Protein 3R5G (pdb70)

Radius of gyration: 24.89 Å; Cα contacts (8 Å, |Δi|>4): 764; chains: 2; bounding box: 73×55×72 Å

Solvent-accessible surface area: 19661 Å² total; per-residue (Å²): 191,60,85,166,47,68,1,1,1,0,22,0,10,1,100,10,15,87,97,5,33,146,126,40,124,71,121,32,32,68,86,5,32,81,56,0,21,78,38,1,32,120,20,0,145,149,19,52,15,34,60,25,83,79,96,46,21,30,2,12,0,0,8,5,4,96,90,88,114,36,36,89,128,7,0,23,10,0,0,3,0,0,3,20,0,29,95,48,0,104,61,3,63,119,94,3,185,93,112,55,17,115,63,100,4,40,0,23,0,0,0,2,2,7,111,1,39,1,2,77,61,56,65,146,140,193,99,89,92,14,6,91,31,150,43,10,87,12,0,39,87,0,12,61,44,6,105,63,22,15,0,1,0,5,88,80,0,39,44,34,0,98,76,62,4,3,3,43,42,54,4,90,46,97,8,135,75,29,107,121,104,25,42,1,21,34,4,36,56,18,101,140,29,106,100,171,152,70,93,164,50,64,2,1,0,0,22,0,12,1,100,21,17,92,107,7,32,147,118,27,121,78,141,37,31,67,89,9,32,83,51,0,21,80,44,1,27,113,22,1,95,36,2,32,13,35,62,27,84,79,99,44,20,28,2,10,0,0,5,6,5,95,89,88,67,35,34,98,129,6,0,18,6,0,0,3,0,0,2,12,0,44,83,46,0,122,65,4,70,117,93,4,164,91,133,56,26,96,47,102,2,63,2,21,0,0,0,3,3,9,120,0,28,3,4,48,60,56,65,141,145,187,91,83,94,16,7,85,29,170,47,12,68,13,0,36,78,0,14,70,47,5,103,52,28,15,0,2,0,5,89,78,0,47,51,32,0,117,105,46,6,119,32,154,92,70,25,104,45,105,10,178,71,50,131,205,88,16,46,1,19,48,4,48,57,29,141,88,8,24,32

B-factor: mean 21.93, std 10.99, range [6.63, 61.77]

Foldseek 3Di:
DKDKWKKKKKKKAKPPLVVVVVPDDPVVNVVLLVVLVVVLVVLCVVLPWAWFDDDRRMTMTMAPPPHHPDQLSRLLSVVLSVVVSQVVVVVSVVVVVVVVPDGDIAMFMFIEIGIWMWDWDDDDVDIGTHIDDPRNVNRVQRRVVTDGSWYKYFPVSCVSCVVPWPKAWPQWDDGVVDPDTTTMITTDDDDRRDD/DDKDKWKKKKKKKAKPQLVVVVVPPDDVVNVVLLVVLVVVLVVLCVVLVWAWFDDDRRMTMTMAGPPHHPDNLSRLLSVVLSVVVSQVVVVVSVVVVVVVPDDGDIAMFMFIEIGIWIWQWDDDPVDIGTHIDDPRNVVRVQRNVVTDGSWYKYFVVSCVSCVVPWDWAWPQFDDGVPDPDTTTMITTDDDDRRDD

GO terms:
  GO:0004016 adenylate cyclase activity (F, IMP)
  GO:0006171 cAMP biosynthetic process (P, IMP)

Structure (mmCIF, N/CA/C/O backbone):
data_3R5G
#
_entry.id   3R5G
#
_cell.length_a   51.360
_cell.length_b   36.310
_cell.length_c   94.760
_cell.angle_alpha   90.00
_cell.angle_beta   98.76
_cell.angle_gamma   90.00
#
_symmetry.space_group_name_H-M   'P 1 2 1'
#
loop_
_entity.id
_entity.type
_entity.pdbx_description
1 polymer CyaB
2 non-polymer GLYCEROL
3 water water
#
loop_
_atom_site.group_PDB
_atom_site.id
_atom_site.type_symbol
_atom_site.label_atom_id
_atom_site.label_alt_id
_atom_site.label_comp_id
_atom_site.label_asym_id
_atom_site.label_entity_id
_atom_site.label_seq_id
_atom_site.pdbx_PDB_ins_code
_atom_site.Cartn_x
_atom_site.Cartn_y
_atom_site.Cartn_z
_atom_site.occupancy
_atom_site.B_iso_or_equiv
_atom_site.auth_seq_id
_atom_site.auth_comp_id
_atom_site.auth_asym_id
_atom_site.auth_atom_id
_atom_site.pdbx_PDB_model_num
ATOM 1 N N . GLU A 1 4 ? 8.744 -23.201 -5.522 1.00 41.24 222 GLU A N 1
ATOM 2 C CA . GLU A 1 4 ? 8.196 -22.153 -6.443 1.00 41.65 222 GLU A CA 1
ATOM 3 C C . GLU A 1 4 ? 8.100 -20.719 -5.819 1.00 39.68 222 GLU A C 1
ATOM 4 O O . GLU A 1 4 ? 7.508 -20.525 -4.764 1.00 41.01 222 GLU A O 1
ATOM 10 N N . THR A 1 5 ? 8.616 -19.724 -6.533 1.00 36.86 223 THR A N 1
ATOM 11 C CA . THR A 1 5 ? 8.649 -18.276 -6.106 1.00 32.85 223 THR A CA 1
ATOM 12 C C . THR A 1 5 ? 7.308 -17.557 -5.765 1.00 32.34 223 THR A C 1
ATOM 13 O O . THR A 1 5 ? 6.371 -17.542 -6.567 1.00 31.86 223 THR A O 1
ATOM 17 N N . GLN A 1 6 ? 7.238 -16.850 -4.605 1.00 30.26 224 GLN A N 1
ATOM 18 C CA . GLN A 1 6 ? 6.010 -16.144 -4.186 1.00 29.26 224 GLN A CA 1
ATOM 19 C C . GLN A 1 6 ? 6.247 -14.715 -3.713 1.00 26.38 224 GLN A C 1
ATOM 20 O O . GLN A 1 6 ? 7.387 -14.391 -3.455 1.00 29.15 224 GLN A O 1
ATOM 26 N N . ARG A 1 7 ? 5.200 -13.915 -3.658 1.00 26.84 225 ARG A N 1
ATOM 27 C CA . ARG A 1 7 ? 5.253 -12.525 -3.126 1.00 24.20 225 ARG A CA 1
ATOM 28 C C . ARG A 1 7 ? 4.611 -12.601 -1.774 1.00 24.32 225 ARG A C 1
ATOM 29 O O . ARG A 1 7 ? 3.484 -13.050 -1.681 1.00 25.60 225 ARG A O 1
ATOM 37 N N . LYS A 1 8 ? 5.318 -12.183 -0.708 1.00 17.11 226 LYS A N 1
ATOM 38 C CA . LYS A 1 8 ? 4.815 -12.391 0.656 1.00 16.64 226 LYS A CA 1
ATOM 39 C C . LYS A 1 8 ? 5.227 -11.187 1.527 1.00 14.11 226 LYS A C 1
ATOM 40 O O . LYS A 1 8 ? 6.288 -10.615 1.238 1.00 14.96 226 LYS A O 1
ATOM 46 N N . LYS A 1 9 ? 4.425 -10.891 2.551 1.00 14.77 227 LYS A N 1
ATOM 47 C CA . LYS A 1 9 ? 4.773 -9.754 3.509 1.00 13.06 227 LYS A CA 1
ATOM 48 C C . LYS A 1 9 ? 5.811 -10.367 4.459 1.00 15.52 227 LYS A C 1
ATOM 49 O O . LYS A 1 9 ? 5.534 -11.354 5.147 1.00 14.42 227 LYS A O 1
ATOM 55 N N . LEU A 1 10 ? 7.006 -9.795 4.488 1.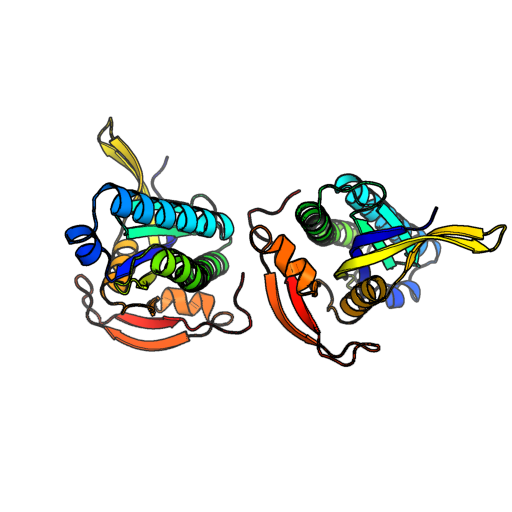00 13.51 228 LEU A N 1
ATOM 56 C CA . LEU A 1 10 ? 8.088 -10.217 5.345 1.00 10.77 228 LEU A CA 1
ATOM 57 C C . LEU A 1 10 ? 8.568 -9.034 6.176 1.00 11.20 228 LEU A C 1
ATOM 58 O O . LEU A 1 10 ? 8.420 -7.910 5.766 1.00 13.18 228 LEU A O 1
ATOM 63 N N . THR A 1 11 ? 9.173 -9.351 7.331 1.00 9.88 229 THR A N 1
ATOM 64 C CA . THR A 1 11 ? 10.067 -8.369 8.014 1.00 9.13 229 THR A CA 1
ATOM 65 C C . THR A 1 11 ? 11.469 -8.834 7.706 1.00 9.68 229 THR A C 1
ATOM 66 O O . THR A 1 11 ? 11.862 -10.001 7.944 1.00 11.39 229 THR A O 1
ATOM 70 N N . VAL A 1 12 ? 12.270 -7.900 7.240 1.00 9.72 230 VAL A N 1
ATOM 71 C CA . VAL A 1 12 ? 13.633 -8.147 6.772 1.00 9.10 230 VAL A CA 1
ATOM 72 C C . VAL A 1 12 ? 14.655 -7.386 7.603 1.00 9.31 230 VAL A C 1
ATOM 73 O O . VAL A 1 12 ? 14.412 -6.199 7.906 1.00 9.87 230 VAL A O 1
ATOM 77 N N . PHE A 1 13 ? 15.703 -8.063 8.075 1.00 10.63 231 PHE A N 1
ATOM 78 C CA . PHE A 1 13 ? 16.674 -7.537 9.030 1.00 9.99 231 PHE A CA 1
ATOM 79 C C . PHE A 1 13 ? 18.047 -7.634 8.384 1.00 10.04 231 PHE A C 1
ATOM 80 O O . PHE A 1 13 ? 18.422 -8.689 7.808 1.00 9.21 231 PHE A O 1
ATOM 88 N N . PHE A 1 14 ? 18.802 -6.519 8.461 1.00 8.90 232 PHE A N 1
ATOM 89 C CA . PHE A 1 14 ? 20.185 -6.522 8.148 1.00 7.50 232 PHE A CA 1
ATOM 90 C C . PHE A 1 14 ? 21.001 -5.985 9.266 1.00 9.78 232 PHE A C 1
ATOM 91 O O . PHE A 1 14 ? 20.574 -5.015 9.918 1.00 10.90 232 PHE A O 1
ATOM 99 N N . SER A 1 15 ? 22.181 -6.510 9.458 1.00 10.10 233 SER A N 1
ATOM 100 C CA . SER A 1 15 ? 23.100 -5.904 10.443 1.00 10.76 233 SER A CA 1
ATOM 101 C C . SER A 1 15 ? 24.519 -5.956 9.980 1.00 10.14 233 SER A C 1
ATOM 102 O O . SER A 1 15 ? 24.869 -6.752 9.122 1.00 11.56 233 SER A O 1
ATOM 105 N N . ASP A 1 16 ? 25.367 -5.097 10.550 1.00 12.70 234 ASP A N 1
ATOM 106 C CA . ASP A 1 16 ? 26.790 -5.295 10.374 1.00 14.38 234 ASP A CA 1
ATOM 107 C C . ASP A 1 16 ? 27.516 -4.792 11.614 1.00 13.81 234 ASP A C 1
ATOM 108 O O . ASP A 1 16 ? 26.873 -4.210 12.536 1.00 14.18 234 ASP A O 1
ATOM 113 N N . ILE A 1 17 ? 28.828 -5.037 11.675 1.00 14.54 235 ILE A N 1
ATOM 114 C CA . ILE A 1 17 ? 29.620 -4.542 12.818 1.00 15.78 235 ILE A CA 1
ATOM 115 C C . ILE A 1 17 ? 30.426 -3.310 12.450 1.00 16.79 235 ILE A C 1
ATOM 116 O O . ILE A 1 17 ? 31.326 -3.367 11.607 1.00 17.89 235 ILE A O 1
ATOM 121 N N . ARG A 1 18 ? 30.110 -2.154 13.031 1.00 16.01 236 ARG A N 1
ATOM 122 C CA . ARG A 1 18 ? 30.927 -0.947 12.768 1.00 17.15 236 ARG A CA 1
ATOM 123 C C . ARG A 1 18 ? 32.246 -1.143 13.473 1.00 16.57 236 ARG A C 1
ATOM 124 O O . ARG A 1 18 ? 32.276 -1.584 14.613 1.00 17.33 236 ARG A O 1
ATOM 132 N N . GLY A 1 19 ? 33.316 -0.861 12.754 1.00 17.37 237 GLY A N 1
ATOM 133 C CA . GLY A 1 19 ? 34.649 -1.086 13.293 1.00 20.00 237 GLY A CA 1
ATOM 134 C C . GLY A 1 19 ? 35.299 -2.354 12.741 1.00 20.56 237 GLY A C 1
ATOM 135 O O . GLY A 1 19 ? 36.553 -2.517 12.797 1.00 22.65 237 GLY A O 1
ATOM 136 N N . PHE A 1 20 ? 34.509 -3.287 12.216 1.00 20.32 238 PHE A N 1
ATOM 137 C CA . PHE A 1 20 ? 35.074 -4.565 11.780 1.00 19.50 238 PHE A CA 1
ATOM 138 C C . PHE A 1 20 ? 36.047 -4.444 10.623 1.00 22.61 238 PHE A C 1
ATOM 139 O O . PHE A 1 20 ? 37.045 -5.119 10.583 1.00 22.14 238 PHE A O 1
ATOM 147 N N . THR A 1 21 ? 35.741 -3.592 9.662 1.00 23.71 239 THR A N 1
ATOM 148 C CA . THR A 1 21 ? 36.646 -3.533 8.495 1.00 26.81 239 THR A CA 1
ATOM 149 C C . THR A 1 21 ? 38.062 -3.102 8.910 1.00 26.14 239 THR A C 1
ATOM 150 O O . THR A 1 21 ? 39.031 -3.666 8.442 1.00 26.78 239 THR A O 1
ATOM 154 N N . GLU A 1 22 ? 38.138 -2.142 9.827 1.00 27.06 240 GLU A N 1
ATOM 155 C CA . GLU A 1 22 ? 39.406 -1.629 10.397 1.00 29.20 240 GLU A CA 1
ATOM 156 C C . GLU A 1 22 ? 40.114 -2.796 11.081 1.00 30.52 240 GLU A C 1
ATOM 157 O O . GLU A 1 22 ? 41.307 -3.097 10.810 1.00 30.58 240 GLU A O 1
ATOM 163 N N . LEU A 1 23 ? 39.355 -3.513 11.896 1.00 29.25 241 LEU A N 1
ATOM 164 C CA . LEU A 1 23 ? 39.881 -4.689 12.598 1.00 30.36 241 LEU A CA 1
ATOM 165 C C . LEU A 1 23 ? 40.435 -5.751 11.635 1.00 29.63 241 LEU A C 1
ATOM 166 O O . LEU A 1 23 ? 41.428 -6.451 11.917 1.00 28.49 241 LEU A O 1
ATOM 171 N N . SER A 1 24 ? 39.795 -5.893 10.478 1.00 27.90 242 SER A N 1
ATOM 172 C CA . SER A 1 24 ? 40.262 -6.924 9.534 1.00 29.41 242 SER A CA 1
ATOM 173 C C . SER A 1 24 ? 41.610 -6.593 8.876 1.00 30.49 242 SER A C 1
ATOM 174 O O . SER A 1 24 ? 42.244 -7.487 8.297 1.00 31.25 242 SER A O 1
ATOM 177 N N . GLU A 1 25 ? 41.995 -5.321 8.937 1.00 30.62 243 GLU A N 1
ATOM 178 C CA . GLU A 1 25 ? 43.280 -4.844 8.433 1.00 31.62 243 GLU A CA 1
ATOM 179 C C . GLU A 1 25 ? 44.400 -4.840 9.519 1.00 33.64 243 GLU A C 1
ATOM 180 O O . GLU A 1 25 ? 45.464 -4.279 9.277 1.00 34.65 243 GLU A O 1
ATOM 186 N N . GLU A 1 26 ? 44.166 -5.409 10.692 1.00 34.54 244 GLU A N 1
ATOM 187 C CA . GLU A 1 26 ? 45.233 -5.400 11.712 1.00 36.90 244 GLU A CA 1
ATOM 188 C C . GLU A 1 26 ? 45.332 -6.662 12.579 1.00 38.05 244 GLU A C 1
ATOM 189 O O . GLU A 1 26 ? 46.332 -6.874 13.279 1.00 38.17 244 GLU A O 1
ATOM 195 N N . LEU A 1 27 ? 44.308 -7.500 12.540 1.00 37.96 245 LEU A N 1
ATOM 196 C CA . LEU A 1 27 ? 44.328 -8.810 13.207 1.00 39.77 245 LEU A CA 1
ATOM 197 C C . LEU A 1 27 ? 45.002 -9.867 12.361 1.00 40.64 245 LEU A C 1
ATOM 198 O O . LEU A 1 27 ? 44.786 -9.917 11.162 1.00 41.44 245 LEU A O 1
ATOM 203 N N . GLU A 1 28 ? 45.801 -10.739 12.975 1.00 42.90 246 GLU A N 1
ATOM 204 C CA . GLU A 1 28 ? 46.242 -11.983 12.318 1.00 44.11 246 GLU A CA 1
ATOM 205 C C . GLU A 1 28 ? 45.022 -12.657 11.682 1.00 44.15 246 GLU A C 1
ATOM 206 O O . GLU A 1 28 ? 43.920 -12.594 12.248 1.00 43.69 246 GLU A O 1
ATOM 212 N N . ALA A 1 29 ? 45.199 -13.269 10.512 1.00 42.60 247 ALA A N 1
ATOM 213 C CA . ALA A 1 29 ? 44.092 -13.915 9.806 1.00 42.07 247 ALA A CA 1
ATOM 214 C C . ALA A 1 29 ? 43.390 -14.982 10.666 1.00 40.67 247 ALA A C 1
ATOM 215 O O . ALA A 1 29 ? 42.171 -15.158 10.561 1.00 39.17 247 ALA A O 1
ATOM 217 N N . GLU A 1 30 ? 44.153 -15.693 11.501 1.00 39.26 248 GLU A N 1
ATOM 218 C CA . GLU A 1 30 ? 43.544 -16.768 12.288 1.00 38.35 248 GLU A CA 1
ATOM 219 C C . GLU A 1 30 ? 42.651 -16.207 13.449 1.00 36.28 248 GLU A C 1
ATOM 220 O O . GLU A 1 30 ? 41.539 -16.702 13.666 1.00 34.81 248 GLU A O 1
ATOM 226 N N . ALA A 1 31 ? 43.152 -15.192 14.162 1.00 33.83 249 ALA A N 1
ATOM 227 C CA . ALA A 1 31 ? 42.385 -14.499 15.204 1.00 32.10 249 ALA A CA 1
ATOM 228 C C . ALA A 1 31 ? 41.145 -13.816 14.558 1.00 31.20 249 ALA A C 1
ATOM 229 O O . ALA A 1 31 ? 40.050 -13.895 15.104 1.00 29.57 249 ALA A O 1
ATOM 231 N N . LEU A 1 32 ? 41.330 -13.183 13.396 1.00 29.84 250 LEU A N 1
ATOM 232 C CA . LEU A 1 32 ? 40.167 -12.597 12.650 1.00 26.96 250 LEU A CA 1
ATOM 233 C C . LEU A 1 32 ? 39.100 -13.635 12.293 1.00 26.01 250 LEU A C 1
ATOM 234 O O . LEU A 1 32 ? 37.894 -13.385 12.530 1.00 23.65 250 LEU A O 1
ATOM 239 N N . THR A 1 33 ? 39.502 -14.779 11.720 1.00 23.24 251 THR A N 1
ATOM 240 C CA . THR A 1 33 ? 38.647 -15.859 11.432 1.00 22.99 251 THR A CA 1
ATOM 241 C C . THR A 1 33 ? 37.900 -16.326 12.675 1.00 19.69 251 THR A C 1
ATOM 242 O O . THR A 1 33 ? 36.676 -16.511 12.630 1.00 22.04 251 THR A O 1
ATOM 246 N N . ASP A 1 34 ? 38.615 -16.556 13.786 1.00 21.91 252 ASP A N 1
ATOM 247 C CA . ASP A 1 34 ? 37.921 -17.020 14.963 1.00 22.63 252 ASP A CA 1
ATOM 248 C C . ASP A 1 34 ? 36.916 -15.951 15.512 1.00 20.28 252 ASP A C 1
ATOM 249 O O . ASP A 1 34 ? 35.827 -16.355 15.934 1.00 23.09 252 ASP A O 1
ATOM 254 N N . LEU A 1 35 ? 37.294 -14.696 15.529 1.00 20.59 253 LEU A N 1
ATOM 255 C CA . LEU A 1 35 ? 36.413 -13.615 16.009 1.00 19.61 253 LEU A CA 1
ATOM 256 C C . LEU A 1 35 ? 35.188 -13.471 15.094 1.00 19.61 253 LEU A C 1
ATOM 257 O O . LEU A 1 35 ? 34.088 -13.465 15.612 1.00 18.91 253 LEU A O 1
ATOM 262 N N . LEU A 1 36 ? 35.402 -13.394 13.774 1.00 18.43 254 LEU A N 1
ATOM 263 C CA . LEU A 1 36 ? 34.197 -13.335 12.889 1.00 14.69 254 LEU A CA 1
ATOM 264 C C . LEU A 1 36 ? 33.326 -14.595 13.046 1.00 15.72 254 LEU A C 1
ATOM 265 O O . LEU A 1 36 ? 32.052 -14.529 13.043 1.00 16.39 254 LEU A O 1
ATOM 270 N N . ASN A 1 37 ? 33.889 -15.845 13.010 1.00 15.36 255 ASN A N 1
ATOM 271 C CA . ASN A 1 37 ? 33.078 -17.005 13.055 1.00 18.03 255 ASN A CA 1
ATOM 272 C C . ASN A 1 37 ? 32.315 -17.157 14.401 1.00 14.88 255 ASN A C 1
ATOM 273 O O . ASN A 1 37 ? 31.188 -17.652 14.383 1.00 17.95 255 ASN A O 1
ATOM 278 N N . ASN A 1 38 ? 32.984 -16.766 15.495 1.00 17.52 256 ASN A N 1
ATOM 279 C CA . ASN A 1 38 ? 32.335 -16.771 16.819 1.00 18.24 256 ASN A CA 1
ATOM 280 C C . ASN A 1 38 ? 31.102 -15.854 16.791 1.00 16.10 256 ASN A C 1
ATOM 281 O O . ASN A 1 38 ? 30.026 -16.293 17.182 1.00 17.86 256 ASN A O 1
ATOM 286 N N . TYR A 1 39 ? 31.331 -14.673 16.272 1.00 16.31 257 TYR A N 1
ATOM 287 C CA . TYR A 1 39 ? 30.229 -13.684 16.107 1.00 15.27 257 TYR A CA 1
ATOM 288 C C . TYR A 1 39 ? 29.111 -14.214 15.253 1.00 15.90 257 TYR A C 1
ATOM 289 O O . TYR A 1 39 ? 27.961 -14.205 15.643 1.00 15.78 257 TYR A O 1
ATOM 298 N N . LEU A 1 40 ? 29.436 -14.738 14.053 1.00 14.13 258 LEU A N 1
ATOM 299 C CA . LEU A 1 40 ? 28.392 -15.217 13.190 1.00 14.77 258 LEU A CA 1
ATOM 300 C C . LEU A 1 40 ? 27.653 -16.435 13.801 1.00 14.17 258 LEU A C 1
ATOM 301 O O . LEU A 1 40 ? 26.472 -16.607 13.646 1.00 14.41 258 LEU A O 1
ATOM 306 N N . ASN A 1 41 ? 28.393 -17.308 14.519 1.00 14.15 259 ASN A N 1
ATOM 307 C CA . ASN A 1 41 ? 27.760 -18.460 15.139 1.00 16.38 259 ASN A CA 1
ATOM 308 C C . ASN A 1 41 ? 26.795 -17.992 16.267 1.00 13.74 259 ASN A C 1
ATOM 309 O O . ASN A 1 41 ? 25.691 -18.465 16.331 1.00 16.05 259 ASN A O 1
ATOM 314 N N . GLU A 1 42 ? 27.261 -16.981 17.021 1.00 14.96 260 GLU A N 1
ATOM 315 C CA . GLU A 1 42 ? 26.385 -16.465 18.133 1.00 15.82 260 GLU A CA 1
ATOM 316 C C . GLU A 1 42 ? 25.170 -15.776 17.590 1.00 14.83 260 GLU A C 1
ATOM 317 O O . GLU A 1 42 ? 24.071 -16.026 18.047 1.00 16.26 260 GLU A O 1
ATOM 323 N N . MET A 1 43 ? 25.379 -15.005 16.500 1.00 15.04 261 MET A N 1
ATOM 324 C CA . MET A 1 43 ? 24.187 -14.379 15.864 1.00 16.32 261 MET A CA 1
ATOM 325 C C . MET A 1 43 ? 23.229 -15.377 15.274 1.00 15.74 261 MET A C 1
ATOM 326 O O . MET A 1 43 ? 22.017 -15.234 15.355 1.00 14.93 261 MET A O 1
ATOM 331 N N . SER A 1 44 ? 23.750 -16.447 14.638 1.00 15.10 262 SER A N 1
ATOM 332 C CA . SER A 1 44 ? 22.935 -17.492 14.139 1.00 15.98 262 SER A CA 1
ATOM 333 C C . SER A 1 44 ? 22.060 -18.164 15.227 1.00 14.98 262 SER A C 1
ATOM 334 O O . SER A 1 44 ? 20.874 -18.408 14.995 1.00 17.05 262 SER A O 1
ATOM 337 N N . LYS A 1 45 ? 22.639 -18.439 16.388 1.00 15.37 263 LYS A N 1
ATOM 338 C CA . LYS A 1 45 ? 21.881 -19.001 17.443 1.00 15.14 263 LYS A CA 1
ATOM 339 C C . LYS A 1 45 ? 20.727 -18.088 17.913 1.00 14.81 263 LYS A C 1
ATOM 340 O O . LYS A 1 45 ? 19.654 -18.551 18.152 1.00 15.23 263 LYS A O 1
ATOM 346 N N . ILE A 1 46 ? 21.011 -16.771 18.008 1.00 13.26 264 ILE A N 1
ATOM 347 C CA . ILE A 1 46 ? 19.915 -15.866 18.350 1.00 14.02 264 ILE A CA 1
ATOM 348 C C . ILE A 1 46 ? 18.795 -15.771 17.292 1.00 13.06 264 ILE A C 1
ATOM 349 O O . ILE A 1 46 ? 17.630 -15.833 17.634 1.00 12.73 264 ILE A O 1
ATOM 354 N N . ALA A 1 47 ? 19.165 -15.743 16.005 1.00 13.76 265 ALA A N 1
ATOM 355 C CA . ALA A 1 47 ? 18.155 -15.745 14.974 1.00 13.97 265 ALA A CA 1
ATOM 356 C C . ALA A 1 47 ? 17.331 -17.025 15.024 1.00 15.05 265 ALA A C 1
ATOM 357 O O . ALA A 1 47 ? 16.121 -16.938 14.905 1.00 15.64 265 ALA A O 1
ATOM 359 N N . LEU A 1 48 ? 17.980 -18.200 15.264 1.00 14.83 266 LEU A N 1
ATOM 360 C CA . LEU A 1 48 ? 17.161 -19.454 15.372 1.00 16.05 266 LEU A CA 1
ATOM 361 C C . LEU A 1 48 ? 16.152 -19.368 16.546 1.00 13.24 266 LEU A C 1
ATOM 362 O O . LEU A 1 48 ? 14.968 -19.675 16.371 1.00 16.48 266 LEU A O 1
ATOM 367 N N . LYS A 1 49 ? 16.628 -18.864 17.696 1.00 12.84 267 LYS A N 1
ATOM 368 C CA . LYS A 1 49 ? 15.802 -18.761 18.890 1.00 14.30 267 LYS A CA 1
ATOM 369 C C . LYS A 1 49 ? 14.509 -17.917 18.637 1.00 13.05 267 LYS A C 1
ATOM 370 O O . LYS A 1 49 ? 13.403 -18.195 19.083 1.00 13.25 267 LYS A O 1
ATOM 376 N N . TYR A 1 50 ? 14.683 -16.826 17.865 1.00 11.57 268 TYR A N 1
ATOM 377 C CA . TYR A 1 50 ? 13.610 -15.989 17.573 1.00 11.49 268 TYR A CA 1
ATOM 378 C C . TYR A 1 50 ? 12.749 -16.356 16.367 1.00 9.98 268 TYR A C 1
ATOM 379 O O . TYR A 1 50 ? 11.742 -15.688 16.096 1.00 13.22 268 TYR A O 1
ATOM 388 N N . GLY A 1 51 ? 13.154 -17.464 15.767 1.00 11.29 269 GLY A N 1
ATOM 389 C CA . GLY A 1 51 ? 12.261 -17.995 14.696 1.00 12.69 269 GLY A CA 1
ATOM 390 C C . GLY A 1 51 ? 12.623 -17.366 13.334 1.00 11.41 269 GLY A C 1
ATOM 391 O O . GLY A 1 51 ? 11.825 -17.480 12.431 1.00 16.07 269 GLY A O 1
ATOM 392 N N . GLY A 1 52 ? 13.810 -16.779 13.134 1.00 10.83 270 GLY A N 1
ATOM 393 C CA . GLY A 1 52 ? 14.089 -16.124 11.852 1.00 9.87 270 GLY A CA 1
ATOM 394 C C . GLY A 1 52 ? 14.648 -17.101 10.840 1.00 11.98 270 GLY A C 1
ATOM 395 O O . GLY A 1 52 ? 15.121 -18.198 11.203 1.00 15.97 270 GLY A O 1
ATOM 396 N N . THR A 1 53 ? 14.563 -16.719 9.606 1.00 11.36 271 THR A N 1
ATOM 397 C CA . THR A 1 53 ? 15.197 -17.471 8.557 1.00 12.20 271 THR A CA 1
ATOM 398 C C . THR A 1 53 ? 16.456 -16.778 8.168 1.00 12.96 271 THR A C 1
ATOM 399 O O . THR A 1 53 ? 16.474 -15.636 7.674 1.00 12.91 271 THR A O 1
ATOM 403 N N . ILE A 1 54 ? 17.562 -17.423 8.428 1.00 13.31 272 ILE A N 1
ATOM 404 C CA . ILE A 1 54 ? 18.871 -16.882 8.116 1.00 14.46 272 ILE A CA 1
ATOM 405 C C . ILE A 1 54 ? 19.104 -16.991 6.644 1.00 17.06 272 ILE A C 1
ATOM 406 O O . ILE A 1 54 ? 19.082 -18.120 6.060 1.00 18.83 272 ILE A O 1
ATOM 411 N N . ASP A 1 55 ? 19.375 -15.854 6.023 1.00 18.06 273 ASP A N 1
ATOM 412 C CA . ASP A 1 55 ? 19.491 -15.887 4.573 1.00 20.74 273 ASP A CA 1
ATOM 413 C C . ASP A 1 55 ? 20.895 -16.133 4.192 1.00 22.97 273 ASP A C 1
ATOM 414 O O . ASP A 1 55 ? 21.208 -17.101 3.470 1.00 24.82 273 ASP A O 1
ATOM 419 N N . LYS A 1 56 ? 21.775 -15.282 4.644 1.00 21.23 274 LYS A N 1
ATOM 420 C CA . LYS A 1 56 ? 23.178 -15.392 4.278 1.00 22.34 274 LYS A CA 1
ATOM 421 C C . LYS A 1 56 ? 23.949 -14.439 5.149 1.00 21.44 274 LYS A C 1
ATOM 422 O O . LYS A 1 56 ? 23.364 -13.522 5.877 1.00 18.50 274 LYS A O 1
ATOM 428 N N . PHE A 1 57 ? 25.236 -14.708 5.152 1.00 19.37 275 PHE A N 1
ATOM 429 C CA . PHE A 1 57 ? 26.199 -13.813 5.672 1.00 19.10 275 PHE A CA 1
ATOM 430 C C . PHE A 1 57 ? 27.054 -13.309 4.511 1.00 22.00 275 PHE A C 1
ATOM 431 O O . PHE A 1 57 ? 27.416 -14.065 3.535 1.00 22.95 275 PHE A O 1
ATOM 439 N N . VAL A 1 58 ? 27.380 -12.029 4.572 1.00 20.21 276 VAL A N 1
ATOM 440 C CA . VAL A 1 58 ? 28.314 -11.425 3.627 1.00 20.10 276 VAL A CA 1
ATOM 441 C C . VAL A 1 58 ? 29.399 -10.777 4.460 1.00 18.68 276 VAL A C 1
ATOM 442 O O . VAL A 1 58 ? 29.221 -9.657 4.957 1.00 19.09 276 VAL A O 1
ATOM 446 N N . GLY A 1 59 ? 30.526 -11.439 4.647 1.00 18.80 277 GLY A N 1
ATOM 447 C CA . GLY A 1 59 ? 31.476 -11.041 5.681 1.00 18.67 277 GLY A CA 1
ATOM 448 C C . GLY A 1 59 ? 30.799 -10.945 7.088 1.00 18.04 277 GLY A C 1
ATOM 449 O O . GLY A 1 59 ? 30.231 -11.925 7.624 1.00 20.32 277 GLY A O 1
ATOM 450 N N . ASP A 1 60 ? 30.809 -9.747 7.694 1.00 17.36 278 ASP A N 1
ATOM 451 C CA . ASP A 1 60 ? 30.162 -9.558 9.007 1.00 15.28 278 ASP A CA 1
ATOM 452 C C . ASP A 1 60 ? 28.718 -9.129 8.854 1.00 17.26 278 ASP A C 1
ATOM 453 O O . ASP A 1 60 ? 28.034 -9.036 9.873 1.00 17.85 278 ASP A O 1
ATOM 458 N N . CYS A 1 61 ? 28.278 -8.896 7.615 1.00 15.67 279 CYS A N 1
ATOM 459 C CA . CYS A 1 61 ? 26.874 -8.569 7.413 1.00 14.98 279 CYS A CA 1
ATOM 460 C C . CYS A 1 61 ? 25.923 -9.768 7.529 1.00 15.28 279 CYS A C 1
ATOM 461 O O . CYS A 1 61 ? 26.217 -10.819 6.941 1.00 15.22 279 CYS A O 1
ATOM 464 N N . VAL A 1 62 ? 24.876 -9.676 8.346 1.00 11.06 280 VAL A N 1
ATOM 465 C CA . VAL A 1 62 ? 23.919 -10.742 8.544 1.00 13.29 280 VAL A CA 1
ATOM 466 C C . VAL A 1 62 ? 22.550 -10.336 8.001 1.00 12.49 280 VAL A C 1
ATOM 467 O O . VAL A 1 62 ? 22.082 -9.222 8.218 1.00 13.65 280 VAL A O 1
ATOM 471 N N . MET A 1 63 ? 21.854 -11.169 7.233 1.00 11.52 281 MET A N 1
ATOM 472 C CA . MET A 1 63 ? 20.551 -10.921 6.678 1.00 11.51 281 MET A CA 1
ATOM 473 C C . MET A 1 63 ? 19.621 -12.019 7.194 1.00 11.73 281 MET A C 1
ATOM 474 O O . MET A 1 63 ? 19.980 -13.213 7.069 1.00 12.96 281 MET A O 1
ATOM 479 N N . VAL A 1 64 ? 18.515 -11.657 7.805 1.00 10.41 282 VAL A N 1
ATOM 480 C CA . VAL A 1 64 ? 17.525 -12.585 8.380 1.00 11.39 282 VAL A CA 1
ATOM 481 C C . VAL A 1 64 ? 16.177 -12.114 7.945 1.00 11.05 282 VAL A C 1
ATOM 482 O O . VAL A 1 64 ? 15.965 -10.873 7.841 1.00 12.36 282 VAL A O 1
ATOM 486 N N . PHE A 1 65 ? 15.246 -13.012 7.615 1.00 9.13 283 PHE A N 1
ATOM 487 C CA . PHE A 1 65 ? 13.909 -12.558 7.377 1.00 9.00 283 PHE A CA 1
ATOM 488 C C . PHE A 1 65 ? 12.865 -13.343 8.127 1.00 11.21 283 PHE A C 1
ATOM 489 O O . PHE A 1 65 ? 13.135 -14.519 8.511 1.00 10.62 283 PHE A O 1
ATOM 497 N N . PHE A 1 66 ? 11.724 -12.734 8.322 1.00 9.70 284 PHE A N 1
ATOM 498 C CA . PHE A 1 66 ? 10.604 -13.366 9.043 1.00 10.80 284 PHE A CA 1
ATOM 499 C C . PHE A 1 66 ? 9.353 -13.287 8.198 1.00 11.59 284 PHE A C 1
ATOM 500 O O . PHE A 1 66 ? 9.068 -12.279 7.553 1.00 12.09 284 PHE A O 1
ATOM 508 N N . GLY A 1 67 ? 8.600 -14.354 8.166 1.00 9.98 285 GLY A N 1
ATOM 509 C CA . GLY A 1 67 ? 7.324 -14.427 7.432 1.00 11.06 285 GLY A CA 1
ATOM 510 C C . GLY A 1 67 ? 7.391 -15.552 6.375 1.00 11.86 285 GLY A C 1
ATOM 511 O O . GLY A 1 67 ? 6.362 -15.788 5.723 1.00 14.61 285 GLY A O 1
ATOM 512 N N . ASP A 1 68 ? 8.538 -16.142 6.180 1.00 11.21 286 ASP A N 1
ATOM 513 C CA . ASP A 1 68 ? 8.667 -17.249 5.225 1.00 13.26 286 ASP A CA 1
ATOM 514 C C . ASP A 1 68 ? 9.881 -18.023 5.728 1.00 14.47 286 ASP A C 1
ATOM 515 O O . ASP A 1 68 ? 10.859 -17.408 6.132 1.00 13.06 286 ASP A O 1
ATOM 520 N N . PRO A 1 69 ? 9.892 -19.411 5.616 1.00 14.76 287 PRO A N 1
ATOM 521 C CA . PRO A 1 69 ? 8.818 -20.220 5.062 1.00 17.35 287 PRO A CA 1
ATOM 522 C C . PRO A 1 69 ? 7.560 -20.329 5.877 1.00 18.85 287 PRO A C 1
ATOM 523 O O . PRO A 1 69 ? 6.489 -20.690 5.324 1.00 22.37 287 PRO A O 1
ATOM 527 N N . SER A 1 70 ? 7.617 -20.000 7.176 1.00 17.48 288 SER A N 1
ATOM 528 C CA . SER A 1 70 ? 6.439 -19.995 7.993 1.00 17.12 288 SER A CA 1
ATOM 529 C C . SER A 1 70 ? 6.220 -18.556 8.460 1.00 18.78 288 SER A C 1
ATOM 530 O O . SER A 1 70 ? 7.117 -17.732 8.354 1.00 16.14 288 SER A O 1
ATOM 533 N N . THR A 1 71 ? 5.075 -18.329 9.053 1.00 18.22 289 THR A N 1
ATOM 534 C CA . THR A 1 71 ? 4.691 -17.021 9.570 1.00 18.35 289 THR A CA 1
ATOM 535 C C . THR A 1 71 ? 3.862 -17.138 10.815 1.00 18.83 289 THR A C 1
ATOM 536 O O . THR A 1 71 ? 2.998 -18.031 10.965 1.00 21.81 289 THR A O 1
ATOM 540 N N . GLN A 1 72 ? 4.096 -16.221 11.756 1.00 17.50 290 GLN A N 1
ATOM 541 C CA . GLN A 1 72 ? 3.195 -15.935 12.890 1.00 19.18 290 GLN A CA 1
ATOM 542 C C . GLN A 1 72 ? 2.124 -14.839 12.638 1.00 16.85 290 GLN A C 1
ATOM 543 O O . GLN A 1 72 ? 1.502 -14.421 13.612 1.00 19.63 290 GLN A O 1
ATOM 549 N N . GLY A 1 73 ? 2.010 -14.344 11.394 1.00 15.07 291 GLY A N 1
ATOM 550 C CA . GLY A 1 73 ? 1.226 -13.146 11.042 1.00 15.42 291 GLY A CA 1
ATOM 551 C C . GLY A 1 73 ? 2.134 -11.937 11.137 1.00 15.22 291 GLY A C 1
ATOM 552 O O . GLY A 1 73 ? 3.212 -12.040 11.724 1.00 15.98 291 GLY A O 1
ATOM 553 N N . ALA A 1 74 ? 1.735 -10.885 10.464 1.00 16.07 292 ALA A N 1
ATOM 554 C CA . ALA A 1 74 ? 2.660 -9.772 10.149 1.00 15.94 292 ALA A CA 1
ATOM 555 C C . ALA A 1 74 ? 3.122 -9.154 11.462 1.00 15.75 292 ALA A C 1
ATOM 556 O O . ALA A 1 74 ? 4.321 -8.844 11.596 1.00 12.74 292 ALA A O 1
ATOM 558 N N . LYS A 1 75 ? 2.235 -8.994 12.438 1.00 14.61 293 LYS A N 1
ATOM 559 C CA . LYS A 1 75 ? 2.636 -8.301 13.690 1.00 13.69 293 LYS A CA 1
ATOM 560 C C . LYS A 1 75 ? 3.630 -9.129 14.477 1.00 13.98 293 LYS A C 1
ATOM 561 O O . LYS A 1 75 ? 4.683 -8.619 14.885 1.00 13.22 293 LYS A O 1
ATOM 567 N N . LYS A 1 76 ? 3.348 -10.397 14.743 1.00 12.55 294 LYS A N 1
ATOM 568 C CA . LYS A 1 76 ? 4.320 -11.212 15.471 1.00 13.54 294 LYS A CA 1
ATOM 569 C C . LYS A 1 76 ? 5.610 -11.446 14.718 1.00 12.69 294 LYS A C 1
ATOM 570 O O . LYS A 1 76 ? 6.658 -11.504 15.338 1.00 13.26 294 LYS A O 1
ATOM 576 N N . ASP A 1 77 ? 5.568 -11.460 13.399 1.00 12.55 295 ASP A N 1
ATOM 577 C CA . ASP A 1 77 ? 6.807 -11.618 12.635 1.00 13.07 295 ASP A CA 1
ATOM 578 C C . ASP A 1 77 ? 7.699 -10.364 12.858 1.00 11.20 295 ASP A C 1
ATOM 579 O O . ASP A 1 77 ? 8.901 -10.486 13.020 1.00 11.44 295 ASP A O 1
ATOM 584 N N . ALA A 1 78 ? 7.064 -9.222 12.813 1.00 10.75 296 ALA A N 1
ATOM 585 C CA . ALA A 1 78 ? 7.813 -7.950 13.037 1.00 10.40 296 ALA A CA 1
ATOM 586 C C . ALA A 1 78 ? 8.286 -7.840 14.469 1.00 10.21 296 ALA A C 1
ATOM 587 O O . ALA A 1 78 ? 9.463 -7.440 14.680 1.00 9.61 296 ALA A O 1
ATOM 589 N N . VAL A 1 79 ? 7.424 -8.145 15.449 1.00 9.86 297 VAL A N 1
ATOM 590 C CA . VAL A 1 79 ? 7.885 -8.134 16.833 1.00 9.09 297 VAL A CA 1
ATOM 591 C C . VAL A 1 79 ? 9.077 -9.109 16.991 1.00 7.66 297 VAL A C 1
ATOM 592 O O . VAL A 1 79 ? 10.048 -8.811 17.701 1.00 8.98 297 VAL A O 1
ATOM 596 N N . ALA A 1 80 ? 8.981 -10.326 16.383 1.00 9.38 298 ALA A N 1
ATOM 597 C CA . ALA A 1 80 ? 10.079 -11.253 16.523 1.00 9.76 298 ALA A CA 1
ATOM 598 C C . ALA A 1 80 ? 11.426 -10.739 15.944 1.00 8.46 298 ALA A C 1
ATOM 599 O O . ALA A 1 80 ? 12.516 -10.837 16.591 1.00 9.15 298 ALA A O 1
ATOM 601 N N . ALA A 1 81 ? 11.325 -10.066 14.752 1.00 7.17 299 ALA A N 1
ATOM 602 C CA . ALA A 1 81 ? 12.540 -9.592 14.116 1.00 8.30 299 ALA A CA 1
ATOM 603 C C . ALA A 1 81 ? 13.138 -8.491 15.029 1.00 8.55 299 ALA A C 1
ATOM 604 O O . ALA A 1 81 ? 14.322 -8.447 15.180 1.00 7.88 299 ALA A O 1
ATOM 606 N N . VAL A 1 82 ? 12.336 -7.542 15.467 1.00 7.62 300 VAL A N 1
ATOM 607 C CA . VAL A 1 82 ? 12.947 -6.426 16.272 1.00 7.56 300 VAL A CA 1
ATOM 608 C C . VAL A 1 82 ? 13.444 -6.929 17.608 1.00 7.92 300 VAL A C 1
ATOM 609 O O . VAL A 1 82 ? 14.484 -6.438 18.096 1.00 9.03 300 VAL A O 1
ATOM 613 N N . SER A 1 83 ? 12.705 -7.856 18.234 1.00 8.74 301 SER A N 1
ATOM 614 C CA . SER A 1 83 ? 13.127 -8.438 19.517 1.00 8.90 301 SER A CA 1
ATOM 615 C C . SER A 1 83 ? 14.408 -9.176 19.322 1.00 8.76 301 SER A C 1
ATOM 616 O O . SER A 1 83 ? 15.290 -9.119 20.204 1.00 9.22 301 SER A O 1
ATOM 619 N N . MET A 1 84 ? 14.604 -9.885 18.185 1.00 8.74 302 MET A N 1
ATOM 620 C CA . MET A 1 84 ? 15.870 -10.515 17.884 1.00 9.10 302 MET A CA 1
ATOM 621 C C . MET A 1 84 ? 16.984 -9.469 17.832 1.00 9.56 302 MET A C 1
ATOM 622 O O . MET A 1 84 ? 18.074 -9.645 18.423 1.00 9.40 302 MET A O 1
ATOM 627 N N . GLY A 1 85 ? 16.696 -8.348 17.174 1.00 8.14 303 GLY A N 1
ATOM 628 C CA . GLY A 1 85 ? 17.740 -7.306 17.123 1.00 8.63 303 GLY A CA 1
ATOM 629 C C . GLY A 1 85 ? 18.093 -6.743 18.489 1.00 6.63 303 GLY A C 1
ATOM 630 O O . GLY A 1 85 ? 19.290 -6.553 18.748 1.00 8.67 303 GLY A O 1
ATOM 631 N N . ILE A 1 86 ? 17.082 -6.534 19.349 1.00 7.40 304 ILE A N 1
ATOM 632 C CA . ILE A 1 86 ? 17.324 -6.077 20.717 1.00 7.78 304 ILE A CA 1
ATOM 633 C C . ILE A 1 86 ? 18.265 -7.057 21.443 1.00 8.92 304 ILE A C 1
ATOM 634 O O . ILE A 1 86 ? 19.246 -6.677 22.110 1.00 9.23 304 ILE A O 1
ATOM 639 N N . ALA A 1 87 ? 17.920 -8.359 21.260 1.00 9.59 305 ALA A N 1
ATOM 640 C CA . ALA A 1 87 ? 18.708 -9.363 21.868 1.00 10.48 305 ALA A CA 1
ATOM 641 C C . ALA A 1 87 ? 20.118 -9.454 21.365 1.00 9.97 305 ALA A C 1
ATOM 642 O O . ALA A 1 87 ? 21.073 -9.739 22.134 1.00 11.22 305 ALA A O 1
ATOM 644 N N . MET A 1 88 ? 20.360 -9.285 20.055 1.00 9.60 306 MET A N 1
ATOM 645 C CA . MET A 1 88 ? 21.679 -9.283 19.490 1.00 9.86 306 MET A CA 1
ATOM 646 C C . MET A 1 88 ? 22.473 -8.112 20.021 1.00 10.25 306 MET A C 1
ATOM 647 O O . MET A 1 88 ? 23.666 -8.284 20.288 1.00 11.99 306 MET A O 1
ATOM 652 N N . ARG A 1 89 ? 21.842 -6.946 20.116 1.00 10.15 307 ARG A N 1
ATOM 653 C CA . ARG A 1 89 ? 22.582 -5.763 20.625 1.00 10.89 307 ARG A CA 1
ATOM 654 C C . ARG A 1 89 ? 22.986 -6.021 22.080 1.00 12.64 307 ARG A C 1
ATOM 655 O O . ARG A 1 89 ? 24.145 -5.611 22.466 1.00 13.50 307 ARG A O 1
ATOM 663 N N . LYS A 1 90 ? 22.115 -6.676 22.884 1.00 11.14 308 LYS A N 1
ATOM 664 C CA . LYS A 1 90 ? 22.521 -6.997 24.264 1.00 11.92 308 LYS A CA 1
ATOM 665 C C . LYS A 1 90 ? 23.640 -7.998 24.250 1.00 11.89 308 LYS A C 1
ATOM 666 O O . LYS A 1 90 ? 24.583 -7.886 25.049 1.00 14.12 308 LYS A O 1
ATOM 672 N N . HIS A 1 91 ? 23.613 -8.975 23.367 1.00 12.02 309 HIS A N 1
ATOM 673 C CA . HIS A 1 91 ? 24.646 -10.003 23.411 1.00 14.02 309 HIS A CA 1
ATOM 674 C C . HIS A 1 91 ? 25.972 -9.455 22.934 1.00 15.80 309 HIS A C 1
ATOM 675 O O . HIS A 1 91 ? 27.061 -9.900 23.320 1.00 17.14 309 HIS A O 1
ATOM 682 N N . MET A 1 92 ? 25.946 -8.419 22.125 1.00 14.74 310 MET A N 1
ATOM 683 C CA . MET A 1 92 ? 27.185 -7.792 21.733 1.00 15.29 310 MET A CA 1
ATOM 684 C C . MET A 1 92 ? 27.956 -7.246 22.881 1.00 17.06 310 MET A C 1
ATOM 685 O O . MET A 1 92 ? 29.179 -7.220 22.774 1.00 16.43 310 MET A O 1
ATOM 690 N N . LYS A 1 93 ? 27.262 -6.873 23.953 1.00 16.47 311 LYS A N 1
ATOM 691 C CA . LYS A 1 93 ? 28.029 -6.389 25.155 1.00 18.52 311 LYS A CA 1
ATOM 692 C C . LYS A 1 93 ? 28.828 -7.536 25.737 1.00 18.70 311 LYS A C 1
ATOM 693 O O . LYS A 1 93 ? 29.983 -7.361 26.188 1.00 22.79 311 LYS A O 1
ATOM 699 N N . VAL A 1 94 ? 28.220 -8.710 25.770 1.00 19.54 312 VAL A N 1
ATOM 700 C CA . VAL A 1 94 ? 28.917 -9.902 26.252 1.00 19.67 312 VAL A CA 1
ATOM 701 C C . VAL A 1 94 ? 30.104 -10.216 25.330 1.00 19.81 312 VAL A C 1
ATOM 702 O O . VAL A 1 94 ? 31.221 -10.489 25.796 1.00 19.05 312 VAL A O 1
ATOM 706 N N . LEU A 1 95 ? 29.874 -10.234 23.999 1.00 18.83 313 LEU A N 1
ATOM 707 C CA . LEU A 1 95 ? 30.948 -10.568 23.131 1.00 18.57 313 LEU A CA 1
ATOM 708 C C . LEU A 1 95 ? 32.086 -9.587 23.245 1.00 18.26 313 LEU A C 1
ATOM 709 O O . LEU A 1 95 ? 33.259 -10.015 23.144 1.00 19.76 313 LEU A O 1
ATOM 714 N N . ARG A 1 96 ? 31.781 -8.296 23.351 1.00 19.39 314 ARG A N 1
ATOM 715 C CA . ARG A 1 96 ? 32.843 -7.279 23.493 1.00 21.35 314 ARG A CA 1
ATOM 716 C C . ARG A 1 96 ? 33.678 -7.559 24.751 1.00 22.14 314 ARG A C 1
ATOM 717 O O . ARG A 1 96 ? 34.874 -7.343 24.732 1.00 23.08 314 ARG A O 1
ATOM 725 N N . GLN A 1 97 ? 33.024 -7.972 25.831 1.00 22.04 315 GLN A N 1
ATOM 726 C CA . GLN A 1 97 ? 33.768 -8.232 27.107 1.00 24.85 315 GLN A CA 1
ATOM 727 C C . GLN A 1 97 ? 34.701 -9.425 26.862 1.00 24.70 315 GLN A C 1
ATOM 728 O O . GLN A 1 97 ? 35.875 -9.469 27.289 1.00 27.52 315 GLN A O 1
ATOM 734 N N . GLN A 1 98 ? 34.208 -10.423 26.166 1.00 22.97 316 GLN A N 1
ATOM 735 C CA . GLN A 1 98 ? 35.056 -11.553 25.845 1.00 23.38 316 GLN A CA 1
ATOM 736 C C . GLN A 1 98 ? 36.222 -11.134 24.973 1.00 25.34 316 GLN A C 1
ATOM 737 O O . GLN A 1 98 ? 37.388 -11.561 25.196 1.00 27.80 316 GLN A O 1
ATOM 743 N N . TRP A 1 99 ? 35.952 -10.327 23.944 1.00 24.67 317 TRP A N 1
ATOM 744 C CA . TRP A 1 99 ? 36.992 -9.857 23.053 1.00 26.15 317 TRP A CA 1
ATOM 745 C C . TRP A 1 99 ? 38.029 -8.964 23.725 1.00 28.41 317 TRP A C 1
ATOM 746 O O . TRP A 1 99 ? 39.241 -9.040 23.421 1.00 26.79 317 TRP A O 1
ATOM 757 N N . ARG A 1 100 ? 37.558 -8.124 24.635 1.00 29.62 318 ARG A N 1
ATOM 758 C CA . ARG A 1 100 ? 38.453 -7.198 25.327 1.00 33.02 318 ARG A CA 1
ATOM 759 C C . ARG A 1 100 ? 39.445 -8.051 26.149 1.00 34.51 318 ARG A C 1
ATOM 760 O O . ARG A 1 100 ? 40.627 -7.657 26.305 1.00 35.43 318 ARG A O 1
ATOM 768 N N . ALA A 1 101 ? 38.981 -9.197 26.643 1.00 34.91 319 ALA A N 1
ATOM 769 C CA . ALA A 1 101 ? 39.850 -10.125 27.388 1.00 36.45 319 ALA A CA 1
ATOM 770 C C . ALA A 1 101 ? 40.904 -10.817 26.531 1.00 38.77 319 ALA A C 1
ATOM 771 O O . ALA A 1 101 ? 41.875 -11.382 27.078 1.00 39.71 319 ALA A O 1
ATOM 773 N N . GLN A 1 102 ? 40.725 -10.846 25.204 1.00 38.24 320 GLN A N 1
ATOM 774 C CA . GLN A 1 102 ? 41.784 -11.351 24.331 1.00 38.78 320 GLN A CA 1
ATOM 775 C C . GLN A 1 102 ? 42.655 -10.208 23.900 1.00 37.95 320 GLN A C 1
ATOM 776 O O . GLN A 1 102 ? 43.499 -10.377 23.039 1.00 39.10 320 GLN A O 1
ATOM 782 N N . GLY A 1 103 ? 42.431 -9.026 24.449 1.00 37.13 321 GLY A N 1
ATOM 783 C CA . GLY A 1 103 ? 43.233 -7.859 24.097 1.00 35.78 321 GLY A CA 1
ATOM 784 C C . GLY A 1 103 ? 42.823 -7.115 22.845 1.00 36.12 321 GLY A C 1
ATOM 785 O O . GLY A 1 103 ? 43.629 -6.402 22.236 1.00 36.43 321 GLY A O 1
ATOM 786 N N . ILE A 1 104 ? 41.561 -7.311 22.444 1.00 36.74 322 ILE A N 1
ATOM 787 C CA . ILE A 1 104 ? 40.974 -6.573 21.342 1.00 37.64 322 ILE A CA 1
ATOM 788 C C . ILE A 1 104 ? 40.302 -5.443 22.033 1.00 38.50 322 ILE A C 1
ATOM 789 O O . ILE A 1 104 ? 39.410 -5.671 22.845 1.00 39.41 322 ILE A O 1
ATOM 794 N N . THR A 1 105 ? 40.726 -4.231 21.706 1.00 39.50 323 THR A N 1
ATOM 795 C CA . THR A 1 105 ? 40.318 -3.079 22.491 1.00 41.30 323 THR A CA 1
ATOM 796 C C . THR A 1 105 ? 39.539 -2.114 21.630 1.00 41.48 323 THR A C 1
ATOM 797 O O . THR A 1 105 ? 38.775 -1.276 22.164 1.00 43.18 323 THR A O 1
ATOM 801 N N . LYS A 1 106 ? 39.730 -2.232 20.307 1.00 40.33 324 LYS A N 1
ATOM 802 C CA . LYS A 1 106 ? 39.188 -1.270 19.351 1.00 37.80 324 LYS A CA 1
ATOM 803 C C . LYS A 1 106 ? 37.660 -1.400 19.376 1.00 34.86 324 LYS A C 1
ATOM 804 O O . LYS A 1 106 ? 37.120 -2.484 19.572 1.00 33.30 324 LYS A O 1
ATOM 810 N N . PRO A 1 107 ? 36.972 -0.274 19.237 1.00 32.13 325 PRO A N 1
ATOM 811 C CA . PRO A 1 107 ? 35.542 -0.439 19.458 1.00 29.98 325 PRO A CA 1
ATOM 812 C C . PRO A 1 107 ? 34.832 -1.150 18.260 1.00 27.01 325 PRO A C 1
ATOM 813 O O . PRO A 1 107 ? 35.171 -0.898 17.085 1.00 24.60 325 PRO A O 1
ATOM 817 N N . LEU A 1 108 ? 33.881 -2.001 18.618 1.00 24.14 326 LEU A N 1
ATOM 818 C CA . LEU A 1 108 ? 33.127 -2.799 17.625 1.00 21.93 326 LEU A CA 1
ATOM 819 C C . LEU A 1 108 ? 31.688 -2.726 18.078 1.00 21.90 326 LEU A C 1
ATOM 820 O O . LEU A 1 108 ? 31.389 -3.036 19.240 1.00 24.19 326 LEU A O 1
ATOM 825 N N . GLU A 1 109 ? 30.790 -2.306 17.190 1.00 18.71 327 GLU A N 1
ATOM 826 C CA . GLU A 1 109 ? 29.387 -2.165 17.615 1.00 20.14 327 GLU A CA 1
ATOM 827 C C . GLU A 1 109 ? 28.468 -2.542 16.493 1.00 18.62 327 GLU A C 1
ATOM 828 O O . GLU A 1 109 ? 28.733 -2.203 15.368 1.00 19.64 327 GLU A O 1
ATOM 834 N N . ILE A 1 110 ? 27.387 -3.206 16.856 1.00 15.94 328 ILE A N 1
ATOM 835 C CA . ILE A 1 110 ? 26.437 -3.652 15.850 1.00 15.61 328 ILE A CA 1
ATOM 836 C C . ILE A 1 110 ? 25.538 -2.511 15.473 1.00 14.76 328 ILE A C 1
ATOM 837 O O . ILE A 1 110 ? 25.206 -1.656 16.299 1.00 16.24 328 ILE A O 1
ATOM 842 N N . ARG A 1 111 ? 25.177 -2.482 14.201 1.00 13.54 329 ARG A N 1
ATOM 843 C CA . ARG A 1 111 ? 24.063 -1.649 13.753 1.00 14.57 329 ARG A CA 1
ATOM 844 C C . ARG A 1 111 ? 23.119 -2.453 12.908 1.00 12.44 329 ARG A C 1
ATOM 845 O O . ARG A 1 111 ? 23.526 -3.430 12.260 1.00 13.31 329 ARG A O 1
ATOM 853 N N . MET A 1 112 ? 21.865 -2.012 12.898 1.00 10.04 330 MET A N 1
ATOM 854 C CA . MET A 1 112 ? 20.785 -2.793 12.298 1.00 10.04 330 MET A CA 1
ATOM 855 C C . MET A 1 112 ? 19.761 -1.962 11.591 1.00 10.36 330 MET A C 1
ATOM 856 O O . MET A 1 112 ? 19.455 -0.852 12.087 1.00 9.76 330 MET A O 1
ATOM 861 N N . GLY A 1 113 ? 19.174 -2.523 10.530 1.00 9.40 331 GLY A N 1
ATOM 862 C CA . GLY A 1 113 ? 18.096 -1.896 9.803 1.00 8.62 331 GLY A CA 1
ATOM 863 C C . GLY A 1 113 ? 16.976 -2.915 9.625 1.00 8.98 331 GLY A C 1
ATOM 864 O O . GLY A 1 113 ? 17.346 -4.071 9.302 1.00 9.38 331 GLY A O 1
ATOM 865 N N . ILE A 1 114 ? 15.717 -2.542 9.759 1.00 8.96 332 ILE A N 1
ATOM 866 C CA . ILE A 1 114 ? 14.604 -3.518 9.688 1.00 8.40 332 ILE A CA 1
ATOM 867 C C . ILE A 1 114 ? 13.515 -2.842 8.925 1.00 10.93 332 ILE A C 1
ATOM 868 O O . ILE A 1 114 ? 13.159 -1.681 9.254 1.00 10.26 332 ILE A O 1
ATOM 873 N N . ASN A 1 115 ? 12.884 -3.550 7.984 1.00 9.42 333 ASN A N 1
ATOM 874 C CA . ASN A 1 115 ? 11.747 -3.015 7.289 1.00 7.87 333 ASN A CA 1
ATOM 875 C C . ASN A 1 115 ? 10.769 -4.123 7.085 1.00 9.89 333 ASN A C 1
ATOM 876 O O . ASN A 1 115 ? 11.165 -5.302 6.994 1.00 11.44 333 ASN A O 1
ATOM 881 N N . THR A 1 116 ? 9.515 -3.846 6.901 1.00 8.81 334 THR A N 1
ATOM 882 C CA . THR A 1 116 ? 8.453 -4.821 6.653 1.00 11.37 334 THR A CA 1
ATOM 883 C C . THR A 1 116 ? 7.715 -4.412 5.387 1.00 11.93 334 THR A C 1
ATOM 884 O O . THR A 1 116 ? 7.445 -3.260 5.161 1.00 13.39 334 THR A O 1
ATOM 888 N N . GLY A 1 117 ? 7.478 -5.367 4.513 1.00 12.22 335 GLY A N 1
ATOM 889 C CA . GLY A 1 117 ? 6.689 -5.108 3.273 1.00 11.73 335 GLY A CA 1
ATOM 890 C C . GLY A 1 117 ? 6.741 -6.339 2.390 1.00 13.46 335 GLY A C 1
ATOM 891 O O . GLY A 1 117 ? 7.318 -7.386 2.749 1.00 13.72 335 GLY A O 1
ATOM 892 N N . TYR A 1 118 ? 6.011 -6.236 1.251 1.00 14.33 336 TYR A N 1
ATOM 893 C CA . TYR A 1 118 ? 5.961 -7.385 0.343 1.00 14.61 336 TYR A CA 1
ATOM 894 C C . TYR A 1 118 ? 7.203 -7.580 -0.396 1.00 13.38 336 TYR A C 1
ATOM 895 O O . TYR A 1 118 ? 7.774 -6.662 -0.988 1.00 15.95 336 TYR A O 1
ATOM 904 N N . CYS A 1 119 ? 7.687 -8.829 -0.386 1.00 15.95 337 CYS A N 1
ATOM 905 C CA . CYS A 1 119 ? 8.941 -9.229 -1.005 1.00 15.61 337 CYS A CA 1
ATOM 906 C C . CYS A 1 119 ? 8.735 -10.447 -1.884 1.00 15.84 337 CYS A C 1
ATOM 907 O O . CYS A 1 119 ? 7.786 -11.131 -1.682 1.00 17.42 337 CYS A O 1
ATOM 910 N N . THR A 1 120 ? 9.619 -10.679 -2.834 1.00 14.67 338 THR A N 1
ATOM 911 C CA . THR A 1 120 ? 9.556 -11.917 -3.668 1.00 16.01 338 THR A CA 1
ATOM 912 C C . THR A 1 120 ? 10.534 -12.908 -3.094 1.00 17.15 338 THR A C 1
ATOM 913 O O . THR A 1 120 ? 11.761 -12.634 -2.908 1.00 16.47 338 THR A O 1
ATOM 917 N N . VAL A 1 121 ? 10.047 -14.133 -2.832 1.00 18.86 339 VAL A N 1
ATOM 918 C CA . VAL A 1 121 ? 10.906 -15.174 -2.224 1.00 19.48 339 VAL A CA 1
ATOM 919 C C . VAL A 1 121 ? 10.972 -16.413 -3.104 1.00 20.48 339 VAL A C 1
ATOM 920 O O . VAL A 1 121 ? 9.954 -16.814 -3.640 1.00 23.63 339 VAL A O 1
ATOM 924 N N . GLY A 1 122 ? 12.126 -16.972 -3.255 1.00 21.38 340 GLY A N 1
ATOM 925 C CA . GLY A 1 122 ? 12.227 -18.065 -4.258 1.00 22.29 340 GLY A CA 1
ATOM 926 C C . GLY A 1 122 ? 13.598 -18.607 -4.311 1.00 20.78 340 GLY A C 1
ATOM 927 O O . GLY A 1 122 ? 14.487 -18.227 -3.553 1.00 21.27 340 GLY A O 1
ATOM 928 N N . ASN A 1 123 ? 13.830 -19.539 -5.267 1.00 20.85 341 ASN A N 1
ATOM 929 C CA . ASN A 1 123 ? 15.142 -20.043 -5.462 1.00 21.20 341 ASN A CA 1
ATOM 930 C C . ASN A 1 123 ? 15.774 -19.311 -6.634 1.00 21.37 341 ASN A C 1
ATOM 931 O O . ASN A 1 123 ? 15.245 -19.343 -7.758 1.00 25.49 341 ASN A O 1
ATOM 936 N N . PHE A 1 124 ? 16.890 -18.636 -6.329 1.00 19.47 342 PHE A N 1
ATOM 937 C CA . PHE A 1 124 ? 17.550 -17.776 -7.336 1.00 18.21 342 PHE A CA 1
ATOM 938 C C . PHE A 1 124 ? 18.982 -18.154 -7.470 1.00 18.64 342 PHE A C 1
ATOM 939 O O . PHE A 1 124 ? 19.623 -18.571 -6.536 1.00 18.91 342 PHE A O 1
ATOM 947 N N . GLY A 1 125 ? 19.541 -18.080 -8.704 1.00 17.92 343 GLY A N 1
ATOM 948 C CA . GLY A 1 125 ? 20.889 -18.369 -8.926 1.00 17.56 343 GLY A CA 1
ATOM 949 C C . GLY A 1 125 ? 21.207 -19.022 -10.283 1.00 17.54 343 GLY A C 1
ATOM 950 O O . GLY A 1 125 ? 20.353 -19.009 -11.179 1.00 23.19 343 GLY A O 1
ATOM 951 N N . ALA A 1 126 ? 22.459 -19.439 -10.387 1.00 21.19 344 ALA A N 1
ATOM 952 C CA . ALA A 1 126 ? 22.977 -20.187 -11.515 1.00 22.63 344 ALA A CA 1
ATOM 953 C C . ALA A 1 126 ? 22.827 -21.681 -11.211 1.00 26.80 344 ALA A C 1
ATOM 954 O O . ALA A 1 126 ? 22.599 -22.101 -10.061 1.00 27.55 344 ALA A O 1
ATOM 956 N N . ASP A 1 127 ? 22.971 -22.509 -12.243 1.00 30.51 345 ASP A N 1
ATOM 957 C CA . ASP A 1 127 ? 22.593 -23.952 -12.122 1.00 32.46 345 ASP A CA 1
ATOM 958 C C . ASP A 1 127 ? 23.349 -24.758 -11.087 1.00 34.34 345 ASP A C 1
ATOM 959 O O . ASP A 1 127 ? 22.733 -25.576 -10.403 1.00 34.30 345 ASP A O 1
ATOM 964 N N . THR A 1 128 ? 24.652 -24.512 -10.920 1.00 34.64 346 THR A N 1
ATOM 965 C CA . THR A 1 128 ? 25.351 -25.173 -9.830 1.00 37.03 346 THR A CA 1
ATOM 966 C C . THR A 1 128 ? 25.500 -24.268 -8.584 1.00 36.15 346 THR A C 1
ATOM 967 O O . THR A 1 128 ? 26.371 -24.539 -7.731 1.00 36.55 346 THR A O 1
ATOM 971 N N . ARG A 1 129 ? 24.678 -23.212 -8.477 1.00 34.88 347 ARG A N 1
ATOM 972 C CA . ARG A 1 129 ? 24.863 -22.167 -7.434 1.00 34.37 347 ARG A CA 1
ATOM 973 C C . ARG A 1 129 ? 23.531 -21.451 -7.176 1.00 33.44 347 ARG A C 1
ATOM 974 O O . ARG A 1 129 ? 23.296 -20.278 -7.609 1.00 29.99 347 ARG A O 1
ATOM 982 N N . MET A 1 130 ? 22.646 -22.203 -6.519 1.00 31.76 348 MET A N 1
ATOM 983 C CA . MET A 1 130 ? 21.280 -21.808 -6.304 1.00 33.15 348 MET A CA 1
ATOM 984 C C . MET A 1 130 ? 21.019 -21.552 -4.792 1.00 33.05 348 MET A C 1
ATOM 985 O O . MET A 1 130 ? 21.515 -22.289 -3.919 1.00 32.78 348 MET A O 1
ATOM 990 N N . ASP A 1 131 ? 20.233 -20.516 -4.475 1.00 31.81 349 ASP A N 1
ATOM 991 C CA . ASP A 1 131 ? 19.858 -20.292 -3.088 1.00 30.43 349 ASP A CA 1
ATOM 992 C C . ASP A 1 131 ? 18.430 -19.819 -2.914 1.00 28.15 349 ASP A C 1
ATOM 993 O O . ASP A 1 131 ? 17.841 -19.117 -3.738 1.00 26.23 349 ASP A O 1
ATOM 998 N N . TYR A 1 132 ? 17.849 -20.243 -1.792 1.00 25.37 350 TYR A N 1
ATOM 999 C CA . TYR A 1 132 ? 16.507 -19.793 -1.430 1.00 22.96 350 TYR A CA 1
ATOM 1000 C C . TYR A 1 132 ? 16.654 -18.460 -0.717 1.00 22.97 350 TYR A C 1
ATOM 1001 O O . TYR A 1 132 ? 17.394 -18.384 0.277 1.00 24.01 350 TYR A O 1
ATOM 1010 N N . THR A 1 133 ? 16.068 -17.393 -1.271 1.00 19.58 351 THR A N 1
ATOM 1011 C CA . THR A 1 133 ? 16.397 -16.019 -0.767 1.00 19.90 351 THR A CA 1
ATOM 1012 C C . THR A 1 133 ? 15.301 -15.074 -1.213 1.00 16.40 351 THR A C 1
ATOM 1013 O O . THR A 1 133 ? 14.261 -15.501 -1.702 1.00 15.78 351 THR A O 1
ATOM 1017 N N . ILE A 1 134 ? 15.456 -13.754 -0.989 1.00 16.05 352 ILE A N 1
ATOM 1018 C CA . ILE A 1 134 ? 14.389 -12.786 -1.230 1.00 14.44 352 ILE A CA 1
ATOM 1019 C C . ILE A 1 134 ? 14.994 -11.606 -1.952 1.00 14.13 352 ILE A C 1
ATOM 1020 O O . ILE A 1 134 ? 16.222 -11.302 -1.816 1.00 16.16 352 ILE A O 1
ATOM 1025 N N . ILE A 1 135 ? 14.117 -10.975 -2.721 1.00 13.58 353 ILE A N 1
ATOM 1026 C CA . ILE A 1 135 ? 14.485 -9.757 -3.459 1.00 13.72 353 ILE A CA 1
ATOM 1027 C C . ILE A 1 135 ? 13.311 -8.770 -3.473 1.00 13.99 353 ILE A C 1
ATOM 1028 O O . ILE A 1 135 ? 12.134 -9.132 -3.265 1.00 14.91 353 ILE A O 1
ATOM 1033 N N . GLY A 1 136 ? 13.586 -7.487 -3.782 1.00 13.97 354 GLY A N 1
ATOM 1034 C CA . GLY A 1 136 ? 12.537 -6.525 -3.936 1.00 14.17 354 GLY A CA 1
ATOM 1035 C C . GLY A 1 136 ? 12.932 -5.209 -3.292 1.00 13.95 354 GLY A C 1
ATOM 1036 O O . GLY A 1 136 ? 13.951 -5.130 -2.512 1.00 12.35 354 GLY A O 1
ATOM 1037 N N . ARG A 1 137 ? 12.229 -4.156 -3.670 1.00 14.36 355 ARG A N 1
ATOM 1038 C CA . ARG A 1 137 ? 12.427 -2.830 -3.053 1.00 16.29 355 ARG A CA 1
ATOM 1039 C C . ARG A 1 137 ? 12.425 -2.826 -1.528 1.00 13.74 355 ARG A C 1
ATOM 1040 O O . ARG A 1 137 ? 13.168 -2.063 -0.914 1.00 14.10 355 ARG A O 1
ATOM 1048 N N . GLU A 1 138 ? 11.586 -3.663 -0.925 1.00 12.77 356 GLU A N 1
ATOM 1049 C CA . GLU A 1 138 ? 11.414 -3.692 0.523 1.00 13.29 356 GLU A CA 1
ATOM 1050 C C . GLU A 1 138 ? 12.600 -4.379 1.163 1.00 14.02 356 GLU A C 1
ATOM 1051 O O . GLU A 1 138 ? 13.029 -4.035 2.281 1.00 13.66 356 GLU A O 1
ATOM 1057 N N . VAL A 1 139 ? 13.241 -5.303 0.437 1.00 11.02 357 VAL A N 1
ATOM 1058 C CA . VAL A 1 139 ? 14.479 -5.836 0.903 1.00 11.96 357 VAL A CA 1
ATOM 1059 C C . VAL A 1 139 ? 15.604 -4.756 0.848 1.00 13.19 357 VAL A C 1
ATOM 1060 O O . VAL A 1 139 ? 16.387 -4.582 1.795 1.00 12.80 357 VAL A O 1
ATOM 1064 N N . ASN A 1 140 ? 15.664 -4.019 -0.253 1.00 13.17 358 ASN A N 1
ATOM 1065 C CA . ASN A 1 140 ? 16.681 -3.014 -0.380 1.00 15.41 358 ASN A CA 1
ATOM 1066 C C . ASN A 1 140 ? 16.452 -1.915 0.664 1.00 14.34 358 ASN A C 1
ATOM 1067 O O . ASN A 1 140 ? 17.467 -1.415 1.162 1.00 14.68 358 ASN A O 1
ATOM 1072 N N . LEU A 1 141 ? 15.209 -1.653 1.035 1.00 12.76 359 LEU A N 1
ATOM 1073 C CA . LEU A 1 141 ? 14.942 -0.543 2.055 1.00 13.64 359 LEU A CA 1
ATOM 1074 C C . LEU A 1 141 ? 15.523 -0.964 3.415 1.00 13.36 359 LEU A C 1
ATOM 1075 O O . LEU A 1 141 ? 16.141 -0.212 4.103 1.00 13.47 359 LEU A O 1
ATOM 1080 N N . ALA A 1 142 ? 15.425 -2.265 3.799 1.00 11.69 360 ALA A N 1
ATOM 1081 C CA . ALA A 1 142 ? 16.076 -2.726 5.044 1.00 11.68 360 ALA A CA 1
ATOM 1082 C C . ALA A 1 142 ? 17.575 -2.532 5.011 1.00 11.28 360 ALA A C 1
ATOM 1083 O O . ALA A 1 142 ? 18.155 -2.121 5.985 1.00 12.52 360 ALA A O 1
ATOM 1085 N N . SER A 1 143 ? 18.193 -2.864 3.889 1.00 12.49 361 SER A N 1
ATOM 1086 C CA . SER A 1 143 ? 19.606 -2.657 3.688 1.00 13.84 361 SER A CA 1
ATOM 1087 C C . SER A 1 143 ? 19.999 -1.160 3.788 1.00 14.63 361 SER A C 1
ATOM 1088 O O . SER A 1 143 ? 21.018 -0.818 4.427 1.00 15.90 361 SER A O 1
ATOM 1091 N N . ARG A 1 144 ? 19.170 -0.339 3.191 1.00 14.09 362 ARG A N 1
ATOM 1092 C CA . ARG A 1 144 ? 19.474 1.107 3.263 1.00 15.79 362 ARG A CA 1
ATOM 1093 C C . ARG A 1 144 ? 19.314 1.640 4.655 1.00 15.44 362 ARG A C 1
ATOM 1094 O O . ARG A 1 144 ? 20.058 2.587 5.078 1.00 16.08 362 ARG A O 1
ATOM 1102 N N . LEU A 1 145 ? 18.355 1.139 5.417 1.00 13.69 363 LEU A N 1
ATOM 1103 C CA . LEU A 1 145 ? 18.250 1.591 6.806 1.00 14.70 363 LEU A CA 1
ATOM 1104 C C . LEU A 1 145 ? 19.484 1.163 7.588 1.00 14.22 363 LEU A C 1
ATOM 1105 O O . LEU A 1 145 ? 19.995 1.868 8.488 1.00 13.54 363 LEU A O 1
ATOM 1110 N N . GLU A 1 146 ? 19.975 -0.073 7.344 1.00 12.66 364 GLU A N 1
ATOM 1111 C CA . GLU A 1 146 ? 21.126 -0.503 8.028 1.00 15.60 364 GLU A CA 1
ATOM 1112 C C . GLU A 1 146 ? 22.311 0.446 7.679 1.00 15.33 364 GLU A C 1
ATOM 1113 O O . GLU A 1 146 ? 23.064 0.838 8.592 1.00 15.70 364 GLU A O 1
ATOM 1119 N N . SER A 1 147 ? 22.382 0.849 6.415 1.00 15.58 365 SER A N 1
ATOM 1120 C CA . SER A 1 147 ? 23.561 1.677 5.968 1.00 17.42 365 SER A CA 1
ATOM 1121 C C . SER A 1 147 ? 23.486 3.038 6.655 1.00 17.93 365 SER A C 1
ATOM 1122 O O . SER A 1 147 ? 24.548 3.636 6.943 1.00 21.54 365 SER A O 1
ATOM 1125 N N . ALA A 1 148 ? 22.280 3.479 6.945 1.00 16.72 366 ALA A N 1
ATOM 1126 C CA . ALA A 1 148 ? 22.035 4.816 7.555 1.00 16.78 366 ALA A CA 1
ATOM 1127 C C . ALA A 1 148 ? 22.161 4.802 9.045 1.00 17.72 366 ALA A C 1
ATOM 1128 O O . ALA A 1 148 ? 22.218 5.862 9.718 1.00 18.54 366 ALA A O 1
ATOM 1130 N N . SER A 1 149 ? 22.087 3.626 9.648 1.00 16.04 367 SER A N 1
ATOM 1131 C CA . SER A 1 149 ? 22.063 3.543 11.094 1.00 13.96 367 SER A CA 1
ATOM 1132 C C . SER A 1 149 ? 23.452 3.844 11.645 1.00 15.44 367 SER A C 1
ATOM 1133 O O . SER A 1 149 ? 24.499 3.643 10.997 1.00 18.57 367 SER A O 1
ATOM 1136 N N . GLU A 1 150 ? 23.423 4.348 12.843 1.00 16.29 368 GLU A N 1
ATOM 1137 C CA . GLU A 1 150 ? 24.627 4.619 13.612 1.00 17.72 368 GLU A CA 1
ATOM 1138 C C . GLU A 1 150 ? 25.072 3.393 14.428 1.00 16.73 368 GLU A C 1
ATOM 1139 O O . GLU A 1 150 ? 24.278 2.468 14.775 1.00 17.18 368 GLU A O 1
ATOM 1145 N N . ALA A 1 151 ? 26.343 3.315 14.823 1.00 18.46 369 ALA A N 1
ATOM 1146 C CA . ALA A 1 151 ? 26.722 2.253 15.715 1.00 17.64 369 ALA A CA 1
ATOM 1147 C C . ALA A 1 151 ? 25.819 2.153 16.925 1.00 16.55 369 ALA A C 1
ATOM 1148 O O . ALA A 1 151 ? 25.585 3.171 17.650 1.00 18.37 369 ALA A O 1
ATOM 1150 N N . GLY A 1 152 ? 25.338 0.934 17.183 1.00 14.56 370 GLY A N 1
ATOM 1151 C CA . GLY A 1 152 ? 24.503 0.709 18.326 1.00 15.35 370 GLY A CA 1
ATOM 1152 C C . GLY A 1 152 ? 23.027 0.949 18.156 1.00 14.35 370 GLY A C 1
ATOM 1153 O O . GLY A 1 152 ? 22.295 0.814 19.167 1.00 16.78 370 GLY A O 1
ATOM 1154 N N . GLU A 1 153 ? 22.636 1.302 16.965 1.00 13.64 371 GLU A N 1
ATOM 1155 C CA . GLU A 1 153 ? 21.238 1.740 16.711 1.00 12.68 371 GLU A CA 1
ATOM 1156 C C . GLU A 1 153 ? 20.531 0.643 15.918 1.00 11.97 371 GLU A C 1
ATOM 1157 O O . GLU A 1 153 ? 21.174 -0.120 15.113 1.00 14.10 371 GLU A O 1
ATOM 1163 N N . ILE A 1 154 ? 19.242 0.505 16.204 1.00 9.91 372 ILE A N 1
ATOM 1164 C CA . ILE A 1 154 ? 18.381 -0.298 15.403 1.00 9.37 372 ILE A CA 1
ATOM 1165 C C . ILE A 1 154 ? 17.399 0.676 14.774 1.00 9.24 372 ILE A C 1
ATOM 1166 O O . ILE A 1 154 ? 16.508 1.288 15.461 1.00 11.60 372 ILE A O 1
ATOM 1171 N N . LEU A 1 155 ? 17.469 0.758 13.476 1.00 8.92 373 LEU A N 1
ATOM 1172 C CA . LEU A 1 155 ? 16.571 1.679 12.741 1.00 9.82 373 LEU A CA 1
ATOM 1173 C C . LEU A 1 155 ? 15.480 0.913 12.046 1.00 9.78 373 LEU A C 1
ATOM 1174 O O . LEU A 1 155 ? 15.793 -0.131 11.374 1.00 10.95 373 LEU A O 1
ATOM 1179 N N . ILE A 1 156 ? 14.212 1.293 12.118 1.00 8.18 374 ILE A N 1
ATOM 1180 C CA . ILE A 1 156 ? 13.142 0.590 11.470 1.00 8.28 374 ILE A CA 1
ATOM 1181 C C . ILE A 1 156 ? 12.305 1.590 10.669 1.00 8.99 374 ILE A C 1
ATOM 1182 O O . ILE A 1 156 ? 12.322 2.832 10.956 1.00 10.72 374 ILE A O 1
ATOM 1187 N N . SER A 1 157 ? 11.581 1.109 9.710 1.00 9.21 375 SER A N 1
ATOM 1188 C CA . SER A 1 157 ? 10.651 1.935 8.915 1.00 9.49 375 SER A CA 1
ATOM 1189 C C . SER A 1 157 ? 9.338 2.071 9.621 1.00 11.37 375 SER A C 1
ATOM 1190 O O . SER A 1 157 ? 9.012 1.464 10.650 1.00 11.86 375 SER A O 1
ATOM 1193 N N . HIS A 1 158 ? 8.519 2.971 9.079 1.00 12.08 376 HIS A N 1
ATOM 1194 C CA . HIS A 1 158 ? 7.196 3.179 9.607 1.00 12.15 376 HIS A CA 1
ATOM 1195 C C . HIS A 1 158 ? 6.268 1.979 9.532 1.00 11.96 376 HIS A C 1
ATOM 1196 O O . HIS A 1 158 ? 5.515 1.757 10.452 1.00 12.87 376 HIS A O 1
ATOM 1203 N N . GLU A 1 159 ? 6.354 1.208 8.434 1.00 13.32 377 GLU A N 1
ATOM 1204 C CA . GLU A 1 159 ? 5.572 -0.011 8.361 1.00 13.63 377 GLU A CA 1
ATOM 1205 C C . GLU A 1 159 ? 5.930 -0.944 9.553 1.00 12.44 377 GLU A C 1
ATOM 1206 O O . GLU A 1 159 ? 5.015 -1.524 10.128 1.00 14.82 377 GLU A O 1
ATOM 1212 N N . THR A 1 160 ? 7.223 -1.098 9.853 1.00 11.28 378 THR A N 1
ATOM 1213 C CA . THR A 1 160 ? 7.557 -1.972 10.955 1.00 10.16 378 THR A CA 1
ATOM 1214 C C . THR A 1 160 ? 7.053 -1.367 12.243 1.00 10.36 378 THR A C 1
ATOM 1215 O O . THR A 1 160 ? 6.559 -2.028 13.137 1.00 12.19 378 THR A O 1
ATOM 1219 N N . TYR A 1 161 ? 7.351 -0.081 12.465 1.00 10.13 379 TYR A N 1
ATOM 1220 C CA . TYR A 1 161 ? 6.874 0.616 13.676 1.00 12.40 379 TYR A CA 1
ATOM 1221 C C . TYR A 1 161 ? 5.405 0.414 13.883 1.00 13.06 379 TYR A C 1
ATOM 1222 O O . TYR A 1 161 ? 5.003 0.135 15.034 1.00 12.99 379 TYR A O 1
ATOM 1231 N N . SER A 1 162 ? 4.614 0.556 12.813 1.00 13.33 380 SER A N 1
ATOM 1232 C CA . SER A 1 162 ? 3.122 0.390 12.902 1.00 14.41 380 SER A CA 1
ATOM 1233 C C . SER A 1 162 ? 2.683 -0.941 13.502 1.00 14.26 380 SER A C 1
ATOM 1234 O O . SER A 1 162 ? 1.680 -1.002 14.196 1.00 17.46 380 SER A O 1
ATOM 1237 N N . LEU A 1 163 ? 3.448 -1.985 13.197 1.00 13.00 381 LEU A N 1
ATOM 1238 C CA . LEU A 1 163 ? 3.222 -3.297 13.682 1.00 14.30 381 LEU A CA 1
ATOM 1239 C C . LEU A 1 163 ? 3.660 -3.560 15.100 1.00 13.76 381 LEU A C 1
ATOM 1240 O O . LEU A 1 163 ? 3.011 -4.336 15.807 1.00 15.76 381 LEU A O 1
ATOM 1245 N N . ILE A 1 164 ? 4.730 -2.885 15.568 1.00 12.92 382 ILE A N 1
ATOM 1246 C CA . ILE A 1 164 ? 5.351 -3.256 16.828 1.00 11.81 382 ILE A CA 1
ATOM 1247 C C . ILE A 1 164 ? 5.031 -2.206 17.943 1.00 11.25 382 ILE A C 1
ATOM 1248 O O . ILE A 1 164 ? 5.360 -2.484 19.077 1.00 11.91 382 ILE A O 1
ATOM 1253 N N . LYS A 1 165 ? 4.419 -1.070 17.542 1.00 11.80 383 LYS A N 1
ATOM 1254 C CA . LYS A 1 165 ? 4.417 0.091 18.499 1.00 15.09 383 LYS A CA 1
ATOM 1255 C C . LYS A 1 165 ? 3.759 -0.144 19.833 1.00 17.99 383 LYS A C 1
ATOM 1256 O O . LYS A 1 165 ? 4.143 0.542 20.765 1.00 16.48 383 LYS A O 1
ATOM 1262 N N . ASP A 1 166 ? 2.793 -1.045 19.958 1.00 14.17 384 ASP A N 1
ATOM 1263 C CA . ASP A 1 166 ? 2.165 -1.269 21.258 1.00 17.55 384 ASP A CA 1
ATOM 1264 C C . ASP A 1 166 ? 3.003 -2.094 22.187 1.00 16.91 384 ASP A C 1
ATOM 1265 O O . ASP A 1 166 ? 2.732 -2.096 23.361 1.00 19.19 384 ASP A O 1
ATOM 1270 N N . VAL A 1 167 ? 4.024 -2.797 21.679 1.00 13.66 385 VAL A N 1
ATOM 1271 C CA . VAL A 1 167 ? 4.819 -3.674 22.509 1.00 15.91 385 VAL A CA 1
ATOM 1272 C C . VAL A 1 167 ? 6.340 -3.379 22.536 1.00 15.20 385 VAL A C 1
ATOM 1273 O O . VAL A 1 167 ? 7.014 -3.876 23.400 1.00 17.12 385 VAL A O 1
ATOM 1277 N N . ILE A 1 168 ? 6.847 -2.604 21.586 1.00 11.92 386 ILE A N 1
ATOM 1278 C CA . ILE A 1 168 ? 8.241 -2.263 21.591 1.00 10.86 386 ILE A CA 1
ATOM 1279 C C . ILE A 1 168 ? 8.352 -0.742 21.557 1.00 8.95 386 ILE A C 1
ATOM 1280 O O . ILE A 1 168 ? 7.733 -0.043 20.785 1.00 11.44 386 ILE A O 1
ATOM 1285 N N . MET A 1 169 ? 9.232 -0.241 22.411 1.00 9.60 387 MET A N 1
ATOM 1286 C CA . MET A 1 169 ? 9.392 1.213 22.571 1.00 9.75 387 MET A CA 1
ATOM 1287 C C . MET A 1 169 ? 10.314 1.782 21.479 1.00 10.73 387 MET A C 1
ATOM 1288 O O . MET A 1 169 ? 11.401 1.243 21.201 1.00 10.51 387 MET A O 1
ATOM 1293 N N . CYS A 1 170 ? 9.855 2.851 20.809 1.00 11.62 388 CYS A N 1
ATOM 1294 C CA . CYS A 1 170 ? 10.559 3.425 19.651 1.00 10.56 388 CYS A CA 1
ATOM 1295 C C . CYS A 1 170 ? 10.636 4.947 19.861 1.00 12.41 388 CYS A C 1
ATOM 1296 O O . CYS A 1 170 ? 9.822 5.532 20.595 1.00 13.28 388 CYS A O 1
ATOM 1299 N N . ARG A 1 171 ? 11.494 5.569 19.070 1.00 9.81 389 ARG A N 1
ATOM 1300 C CA . ARG A 1 171 ? 11.596 7.044 19.032 1.00 10.82 389 ARG A CA 1
ATOM 1301 C C . ARG A 1 171 ? 11.768 7.478 17.604 1.00 11.52 389 ARG A C 1
ATOM 1302 O O . ARG A 1 171 ? 12.578 6.975 16.855 1.00 11.09 389 ARG A O 1
ATOM 1310 N N . ASP A 1 172 ? 10.939 8.427 17.171 1.00 10.06 390 ASP A N 1
ATOM 1311 C CA . ASP A 1 172 ? 11.071 9.060 15.847 1.00 10.92 390 ASP A CA 1
ATOM 1312 C C . ASP A 1 172 ? 12.448 9.638 15.579 1.00 10.17 390 ASP A C 1
ATOM 1313 O O . ASP A 1 172 ? 13.013 10.371 16.448 1.00 11.72 390 ASP A O 1
ATOM 1318 N N . LYS A 1 173 ? 13.031 9.239 14.439 1.00 10.45 391 LYS A N 1
ATOM 1319 C CA . LYS A 1 173 ? 14.374 9.763 14.106 1.00 13.54 391 LYS A CA 1
ATOM 1320 C C . LYS A 1 173 ? 14.318 10.531 12.789 1.00 14.23 391 LYS A C 1
ATOM 1321 O O . LYS A 1 173 ? 15.310 10.616 12.027 1.00 17.98 391 LYS A O 1
ATOM 1327 N N . GLY A 1 174 ? 13.142 11.067 12.563 1.00 13.83 392 GLY A N 1
ATOM 1328 C CA . GLY A 1 174 ? 12.961 11.890 11.300 1.00 15.08 392 GLY A CA 1
ATOM 1329 C C . GLY A 1 174 ? 12.789 11.021 10.043 1.00 15.29 392 GLY A C 1
ATOM 1330 O O . GLY A 1 174 ? 12.153 9.965 10.048 1.00 15.72 392 GLY A O 1
ATOM 1331 N N . GLN A 1 175 ? 13.311 11.579 8.931 1.00 19.63 393 GLN A N 1
ATOM 1332 C CA . GLN A 1 175 ? 13.182 10.954 7.636 1.00 21.62 393 GLN A CA 1
ATOM 1333 C C . GLN A 1 175 ? 14.559 11.131 6.991 1.00 23.95 393 GLN A C 1
ATOM 1334 O O . GLN A 1 175 ? 15.257 12.100 7.190 1.00 27.99 393 GLN A O 1
ATOM 1340 N N . ILE A 1 176 ? 14.979 10.105 6.307 1.00 28.77 394 ILE A N 1
ATOM 1341 C CA . ILE A 1 176 ? 16.269 10.119 5.677 1.00 31.10 394 ILE A CA 1
ATOM 1342 C C . ILE A 1 176 ? 16.157 9.967 4.164 1.00 31.78 394 ILE A C 1
ATOM 1343 O O . ILE A 1 176 ? 15.120 9.504 3.579 1.00 28.23 394 ILE A O 1
ATOM 1348 N N . ALA A 1 177 ? 17.252 10.467 3.566 1.00 34.69 395 ALA A N 1
ATOM 1349 C CA . ALA A 1 177 ? 17.599 10.315 2.145 1.00 37.67 395 ALA A CA 1
ATOM 1350 C C . ALA A 1 177 ? 18.076 8.896 1.891 1.00 39.43 395 ALA A C 1
ATOM 1351 O O . ALA A 1 177 ? 19.188 8.535 2.352 1.00 41.12 395 ALA A O 1
ATOM 1353 N N . VAL A 1 178 ? 17.267 8.096 1.183 1.00 40.55 396 VAL A N 1
ATOM 1354 C CA . VAL A 1 178 ? 17.673 6.725 0.834 1.00 43.44 396 VAL A CA 1
ATOM 1355 C C . VAL A 1 178 ? 17.797 6.576 -0.692 1.00 44.10 396 VAL A C 1
ATOM 1356 O O . VAL A 1 178 ? 16.810 6.818 -1.444 1.00 43.84 396 VAL A O 1
ATOM 1360 N N . LYS A 1 179 ? 19.002 6.225 -1.151 1.00 45.87 397 LYS A N 1
ATOM 1361 C CA . LYS A 1 179 ? 19.239 6.126 -2.614 1.00 47.76 397 LYS A CA 1
ATOM 1362 C C . LYS A 1 179 ? 18.344 5.021 -3.175 1.00 47.93 397 LYS A C 1
ATOM 1363 O O . LYS A 1 179 ? 18.292 3.899 -2.618 1.00 48.45 397 LYS A O 1
ATOM 1369 N N . GLY A 1 180 ? 17.630 5.343 -4.263 1.00 47.60 398 GLY A N 1
ATOM 1370 C CA . GLY A 1 180 ? 16.583 4.461 -4.792 1.00 45.95 398 GLY A CA 1
ATOM 1371 C C . GLY A 1 180 ? 15.225 4.815 -4.214 1.00 45.58 398 GLY A C 1
ATOM 1372 O O . GLY A 1 180 ? 14.229 4.127 -4.458 1.00 45.31 398 GLY A O 1
ATOM 1373 N N . PHE A 1 181 ? 15.180 5.881 -3.415 1.00 45.27 399 PHE A N 1
ATOM 1374 C CA . PHE A 1 181 ? 13.919 6.295 -2.821 1.00 43.75 399 PHE A CA 1
ATOM 1375 C C . PHE A 1 181 ? 13.785 7.801 -2.987 1.00 43.49 399 PHE A C 1
ATOM 1376 O O . PHE A 1 181 ? 14.638 8.576 -2.575 1.00 42.99 399 PHE A O 1
ATOM 1384 N N . SER A 1 182 ? 12.732 8.202 -3.680 1.00 43.02 400 SER A N 1
ATOM 1385 C CA . SER A 1 182 ? 12.565 9.589 -4.105 1.00 42.88 400 SER A CA 1
ATOM 1386 C C . SER A 1 182 ? 12.062 10.353 -2.899 1.00 42.55 400 SER A C 1
ATOM 1387 O O . SER A 1 182 ? 12.464 11.492 -2.632 1.00 43.07 400 SER A O 1
ATOM 1390 N N . ARG A 1 183 ? 11.179 9.673 -2.163 1.00 40.58 401 ARG A N 1
ATOM 1391 C CA . ARG A 1 183 ? 10.298 10.291 -1.184 1.00 38.81 401 ARG A CA 1
ATOM 1392 C C . ARG A 1 183 ? 10.975 10.031 0.161 1.00 35.96 401 ARG A C 1
ATOM 1393 O O . ARG A 1 183 ? 11.841 9.090 0.289 1.00 35.91 401 ARG A O 1
ATOM 1401 N N . PRO A 1 184 ? 10.635 10.857 1.173 1.00 31.60 402 PRO A N 1
ATOM 1402 C CA . PRO A 1 184 ? 11.519 10.505 2.275 1.00 29.65 402 PRO A CA 1
ATOM 1403 C C . PRO A 1 184 ? 10.829 9.449 3.093 1.00 25.35 402 PRO A C 1
ATOM 1404 O O . PRO A 1 184 ? 9.590 9.432 3.186 1.00 26.88 402 PRO A O 1
ATOM 1408 N N . VAL A 1 185 ? 11.603 8.461 3.588 1.00 25.42 403 VAL A N 1
ATOM 1409 C CA . VAL A 1 185 ? 11.021 7.486 4.476 1.00 22.73 403 VAL A CA 1
ATOM 1410 C C . VAL A 1 185 ? 11.277 7.786 5.998 1.00 14.14 403 VAL A C 1
ATOM 1411 O O . VAL A 1 185 ? 12.397 8.094 6.454 1.00 17.64 403 VAL A O 1
ATOM 1415 N N . GLN A 1 186 ? 10.147 7.616 6.610 1.00 18.51 404 GLN A N 1
ATOM 1416 C CA . GLN A 1 186 ? 9.978 7.833 8.044 1.00 15.38 404 GLN A CA 1
ATOM 1417 C C . GLN A 1 186 ? 10.766 6.737 8.732 1.00 18.26 404 GLN A C 1
ATOM 1418 O O . GLN A 1 186 ? 10.592 5.553 8.391 1.00 19.37 404 GLN A O 1
ATOM 1424 N N . ILE A 1 187 ? 11.572 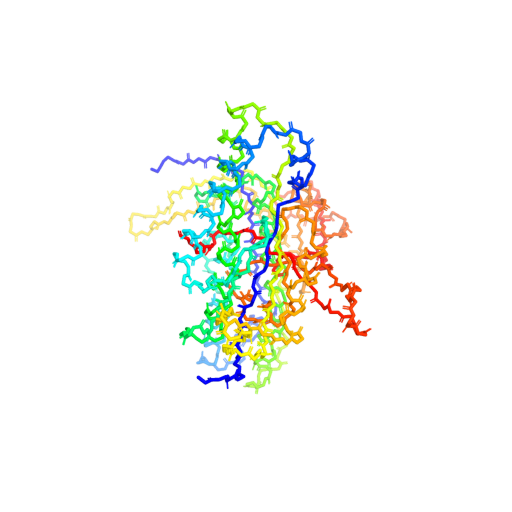7.106 9.694 1.00 13.94 405 ILE A N 1
ATOM 1425 C CA . ILE A 1 187 ? 12.430 6.104 10.446 1.00 15.01 405 ILE A CA 1
ATOM 1426 C C . ILE A 1 187 ? 12.297 6.273 11.938 1.00 11.79 405 ILE A C 1
ATOM 1427 O O . ILE A 1 187 ? 11.880 7.313 12.458 1.00 12.76 405 ILE A O 1
ATOM 1432 N N . TYR A 1 188 ? 12.542 5.197 12.701 1.00 9.68 406 TYR A N 1
ATOM 1433 C CA . TYR A 1 188 ? 12.515 5.220 14.168 1.00 10.11 406 TYR A CA 1
ATOM 1434 C C . TYR A 1 188 ? 13.628 4.423 14.764 1.00 10.20 406 TYR A C 1
ATOM 1435 O O . TYR A 1 188 ? 14.132 3.501 14.055 1.00 10.57 406 TYR A O 1
ATOM 1444 N N . GLN A 1 189 ? 14.121 4.802 15.911 1.00 10.49 407 GLN A N 1
ATOM 1445 C CA . GLN A 1 189 ? 15.116 4.053 16.680 1.00 9.70 407 GLN A CA 1
ATOM 1446 C C . GLN A 1 189 ? 14.325 3.153 17.618 1.00 10.51 407 GLN A C 1
ATOM 1447 O O . GLN A 1 189 ? 13.303 3.542 18.186 1.00 10.42 407 GLN A O 1
ATOM 1453 N N . VAL A 1 190 ? 14.821 1.906 17.829 1.00 8.44 408 VAL A N 1
ATOM 1454 C CA . VAL A 1 190 ? 14.237 1.010 18.794 1.00 9.05 408 VAL A CA 1
ATOM 1455 C C . VAL A 1 190 ? 15.018 1.092 20.096 1.00 7.62 408 VAL A C 1
ATOM 1456 O O . VAL A 1 190 ? 16.270 1.089 20.105 1.00 10.84 408 VAL A O 1
ATOM 1460 N N . VAL A 1 191 ? 14.265 1.274 21.179 1.00 8.18 409 VAL A N 1
ATOM 1461 C CA . VAL A 1 191 ? 14.844 1.547 22.497 1.00 8.86 409 VAL A CA 1
ATOM 1462 C C . VAL A 1 191 ? 14.439 0.383 23.428 1.00 10.13 409 VAL A C 1
ATOM 1463 O O . VAL A 1 191 ? 13.291 -0.035 23.458 1.00 12.15 409 VAL A O 1
ATOM 1467 N N . ASP A 1 192 ? 15.399 -0.146 24.142 1.00 11.27 410 ASP A N 1
ATOM 1468 C CA . ASP A 1 192 ? 15.106 -1.277 25.012 1.00 9.46 410 ASP A CA 1
ATOM 1469 C C . ASP A 1 192 ? 14.238 -0.839 26.111 1.00 9.61 410 ASP A C 1
ATOM 1470 O O . ASP A 1 192 ? 14.337 0.306 26.630 1.00 13.61 410 ASP A O 1
ATOM 1475 N N . SER A 1 193 ? 13.344 -1.680 26.551 1.00 10.95 411 SER A N 1
ATOM 1476 C CA . SER A 1 193 ? 12.435 -1.341 27.632 1.00 13.79 411 SER A CA 1
ATOM 1477 C C . SER A 1 193 ? 12.064 -2.563 28.433 1.00 16.47 411 SER A C 1
ATOM 1478 O O . SER A 1 193 ? 12.566 -3.732 28.124 1.00 17.53 411 SER A O 1
ATOM 1481 N N . ARG A 1 194 ? 11.192 -2.313 29.440 1.00 19.33 412 ARG A N 1
ATOM 1482 C CA . ARG A 1 194 ? 11.085 -3.357 30.450 1.00 20.84 412 ARG A CA 1
ATOM 1483 C C . ARG A 1 194 ? 10.461 -4.602 29.843 1.00 19.28 412 ARG A C 1
ATOM 1484 O O . ARG A 1 194 ? 10.852 -5.709 30.263 1.00 19.06 412 ARG A O 1
ATOM 1492 N N . ARG A 1 195 ? 9.586 -4.482 28.864 1.00 19.09 413 ARG A N 1
ATOM 1493 C CA . ARG A 1 195 ? 8.766 -5.614 28.437 1.00 16.82 413 ARG A CA 1
ATOM 1494 C C . ARG A 1 195 ? 9.406 -6.345 27.265 1.00 17.58 413 ARG A C 1
ATOM 1495 O O . ARG A 1 195 ? 8.738 -7.182 26.669 1.00 19.94 413 ARG A O 1
ATOM 1503 N N . ASP A 1 196 ? 10.687 -6.155 27.028 1.00 15.54 414 ASP A N 1
ATOM 1504 C CA . ASP A 1 196 ? 11.254 -6.856 25.885 1.00 13.90 414 ASP A CA 1
ATOM 1505 C C . ASP A 1 196 ? 11.219 -8.373 25.958 1.00 13.33 414 ASP A C 1
ATOM 1506 O O . ASP A 1 196 ? 11.435 -8.928 27.021 1.00 15.88 414 ASP A O 1
ATOM 1511 N N . LEU A 1 197 ? 11.029 -8.985 24.803 1.00 12.44 415 LEU A N 1
ATOM 1512 C CA . LEU A 1 197 ? 10.912 -10.463 24.757 1.00 13.79 415 LEU A CA 1
ATOM 1513 C C . LEU A 1 197 ? 12.286 -11.086 24.654 1.00 15.41 415 LEU A C 1
ATOM 1514 O O . LEU A 1 197 ? 12.991 -10.888 23.606 1.00 16.31 415 LEU A O 1
ATOM 1519 N N . GLY A 1 198 ? 12.634 -11.938 25.617 1.00 16.45 416 GLY A N 1
ATOM 1520 C CA . GLY A 1 198 ? 13.828 -12.673 25.409 1.00 19.42 416 GLY A CA 1
ATOM 1521 C C . GLY A 1 198 ? 13.999 -13.868 26.248 1.00 21.22 416 GLY A C 1
ATOM 1522 O O . GLY A 1 198 ? 15.119 -14.409 26.143 1.00 22.89 416 GLY A O 1
ATOM 1524 N N . LEU B 1 3 ? 9.267 -6.827 54.436 1.00 45.81 221 LEU B N 1
ATOM 1525 C CA . LEU B 1 3 ? 8.670 -5.460 54.346 1.00 44.97 221 LEU B CA 1
ATOM 1526 C C . LEU B 1 3 ? 9.206 -4.456 55.354 1.00 44.22 221 LEU B C 1
ATO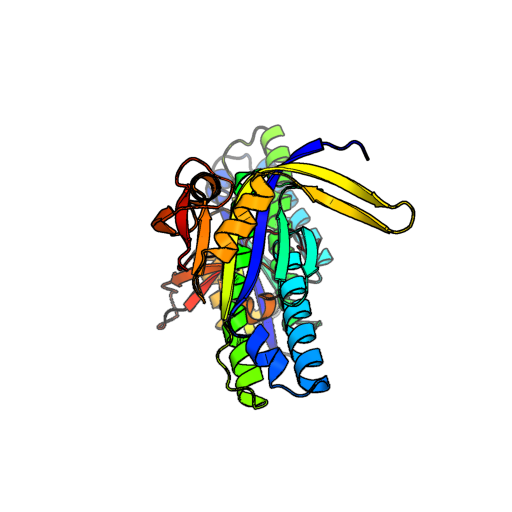M 1527 O O . LEU B 1 3 ? 8.447 -3.943 56.193 1.00 45.46 221 LEU B O 1
ATOM 1532 N N . GLU B 1 4 ? 10.483 -4.134 55.295 1.00 42.62 222 GLU B N 1
ATOM 1533 C CA . GLU B 1 4 ? 10.942 -2.937 56.002 1.00 41.21 222 GLU B CA 1
ATOM 1534 C C . GLU B 1 4 ? 10.433 -1.684 55.262 1.00 38.86 222 GLU B C 1
ATOM 1535 O O . GLU B 1 4 ? 10.621 -1.535 54.039 1.00 38.97 222 GLU B O 1
ATOM 1541 N N . THR B 1 5 ? 9.829 -0.749 55.982 1.00 35.70 223 THR B N 1
ATOM 1542 C CA . THR B 1 5 ? 9.501 0.516 55.320 1.00 31.05 223 THR B CA 1
ATOM 1543 C C . THR B 1 5 ? 10.800 1.254 54.989 1.00 32.00 223 THR B C 1
ATOM 1544 O O . THR B 1 5 ? 11.732 1.287 55.817 1.00 30.12 223 THR B O 1
ATOM 1548 N N . GLN B 1 6 ? 10.870 1.836 53.775 1.00 29.29 224 GLN B N 1
ATOM 1549 C CA . GLN B 1 6 ? 12.060 2.543 53.365 1.00 29.79 224 GLN B CA 1
ATOM 1550 C C . GLN B 1 6 ? 11.669 3.821 52.718 1.00 27.10 224 GLN B C 1
ATOM 1551 O O . GLN B 1 6 ? 10.519 3.938 52.200 1.00 28.92 224 GLN B O 1
ATOM 1557 N N . ARG B 1 7 ? 12.537 4.796 52.900 1.00 24.14 225 ARG B N 1
ATOM 1558 C CA . ARG B 1 7 ? 12.503 6.009 52.136 1.00 23.27 225 ARG B CA 1
ATOM 1559 C C . ARG B 1 7 ? 13.286 5.746 50.886 1.00 22.32 225 ARG B C 1
ATOM 1560 O O . ARG B 1 7 ? 14.420 5.214 50.929 1.00 20.93 225 ARG B O 1
ATOM 1568 N N . LYS B 1 8 ? 12.679 6.129 49.764 1.00 15.73 226 LYS B N 1
ATOM 1569 C CA . LYS B 1 8 ? 13.303 5.915 48.447 1.00 16.95 226 LYS B CA 1
ATOM 1570 C C . LYS B 1 8 ? 12.971 7.058 47.517 1.00 15.34 226 LYS B C 1
ATOM 1571 O O . LYS B 1 8 ? 11.904 7.685 47.674 1.00 15.66 226 LYS B O 1
ATOM 1577 N N . LYS B 1 9 ? 13.873 7.353 46.581 1.00 13.55 227 LYS B N 1
ATOM 1578 C CA . LYS B 1 9 ? 13.632 8.459 45.623 1.00 13.70 227 LYS B CA 1
ATOM 1579 C C . LYS B 1 9 ? 12.772 7.866 44.531 1.00 13.56 227 LYS B C 1
ATOM 1580 O O . LYS B 1 9 ? 13.064 6.870 43.874 1.00 12.76 227 LYS B O 1
ATOM 1586 N N . LEU B 1 10 ? 11.567 8.452 44.407 1.00 11.35 228 LEU B N 1
ATOM 1587 C CA . LEU B 1 10 ? 10.625 8.026 43.371 1.00 10.30 228 LEU B CA 1
ATOM 1588 C C . LEU B 1 10 ? 10.273 9.201 42.504 1.00 10.76 228 LEU B C 1
ATOM 1589 O O . LEU B 1 10 ? 10.328 10.389 42.944 1.00 11.05 228 LEU B O 1
ATOM 1594 N N . THR B 1 11 ? 9.811 8.894 41.296 1.00 9.63 229 THR B N 1
ATOM 1595 C CA . THR B 1 11 ? 8.998 9.839 40.520 1.00 7.05 229 THR B CA 1
ATOM 1596 C C . THR B 1 11 ? 7.514 9.368 40.652 1.00 7.53 229 THR B C 1
ATOM 1597 O O . THR B 1 11 ? 7.193 8.198 40.369 1.00 10.18 229 THR B O 1
ATOM 1601 N N . VAL B 1 12 ? 6.724 10.338 41.011 1.00 8.27 230 VAL B N 1
ATOM 1602 C CA . VAL B 1 12 ? 5.291 10.067 41.360 1.00 8.24 230 VAL B CA 1
ATOM 1603 C C . VAL B 1 12 ? 4.422 10.866 40.363 1.00 7.60 230 VAL B C 1
ATOM 1604 O O . VAL B 1 12 ? 4.614 12.052 40.137 1.00 8.29 230 VAL B O 1
ATOM 1608 N N . PHE B 1 13 ? 3.434 10.146 39.847 1.00 9.44 231 PHE B N 1
ATOM 1609 C CA . PHE B 1 13 ? 2.562 10.657 38.756 1.00 7.42 231 PHE B CA 1
ATOM 1610 C C . PHE B 1 13 ? 1.143 10.563 39.242 1.00 8.22 231 PHE B C 1
ATOM 1611 O O . PHE B 1 13 ? 0.677 9.530 39.751 1.00 9.27 231 PHE B O 1
ATOM 1619 N N . PHE B 1 14 ? 0.397 11.653 39.013 1.00 8.08 232 PHE B N 1
ATOM 1620 C CA . PHE B 1 14 ? -1.051 11.652 39.235 1.00 8.01 232 PHE B CA 1
ATOM 1621 C C . PHE B 1 14 ? -1.704 12.225 38.054 1.00 9.24 232 PHE B C 1
ATOM 1622 O O . PHE B 1 14 ? -1.246 13.196 37.438 1.00 9.04 232 PHE B O 1
ATOM 1630 N N . SER B 1 15 ? -2.874 11.660 37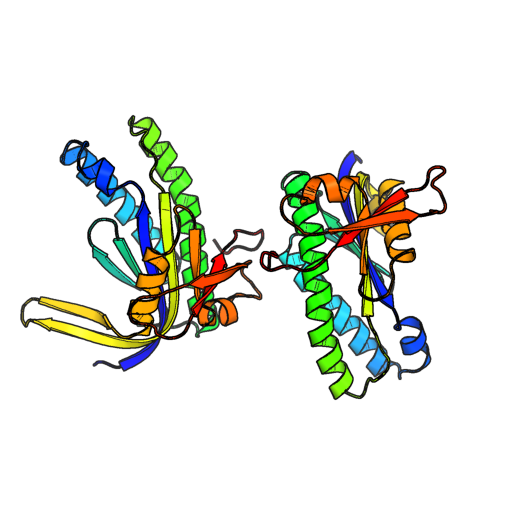.698 1.00 9.85 233 SER B N 1
ATOM 1631 C CA . SER B 1 15 ? -3.643 12.289 36.616 1.00 9.90 233 SER B CA 1
ATOM 1632 C C . SER B 1 15 ? -5.132 12.144 36.920 1.00 10.98 233 SER B C 1
ATOM 1633 O O . SER B 1 15 ? -5.545 11.355 37.762 1.00 9.75 233 SER B O 1
ATOM 1636 N N . ASP B 1 16 ? -5.910 13.025 36.260 1.00 11.23 234 ASP B N 1
ATOM 1637 C CA . ASP B 1 16 ? -7.408 12.871 36.284 1.00 12.94 234 ASP B CA 1
ATOM 1638 C C . ASP B 1 16 ? -7.959 13.370 34.967 1.00 12.54 234 ASP B C 1
ATOM 1639 O O . ASP B 1 16 ? -7.230 13.947 34.141 1.00 12.02 234 ASP B O 1
ATOM 1644 N N . ILE B 1 17 ? -9.228 13.073 34.724 1.00 13.47 235 ILE B N 1
ATOM 1645 C CA . ILE B 1 17 ? -9.851 13.576 33.513 1.00 14.22 235 ILE B CA 1
ATOM 1646 C C . ILE B 1 17 ? -10.768 14.761 33.762 1.00 13.80 235 ILE B C 1
ATOM 1647 O O . ILE B 1 17 ? -11.736 14.677 34.498 1.00 15.65 235 ILE B O 1
ATOM 1652 N N . ARG B 1 18 ? -10.346 15.908 33.255 1.00 14.42 236 ARG B N 1
ATOM 1653 C CA . ARG B 1 18 ? -11.190 17.133 33.404 1.00 15.04 236 ARG B CA 1
ATOM 1654 C C . ARG B 1 18 ? -12.417 16.907 32.530 1.00 17.42 236 ARG B C 1
ATOM 1655 O O . ARG B 1 18 ? -12.282 16.520 31.403 1.00 17.08 236 ARG B O 1
ATOM 1663 N N . GLY B 1 19 ? -13.581 17.194 33.132 1.00 15.41 237 GLY B N 1
ATOM 1664 C CA . GLY B 1 19 ? -14.845 16.934 32.441 1.00 17.07 237 GLY B CA 1
ATOM 1665 C C . GLY B 1 19 ? -15.508 15.710 33.009 1.00 18.44 237 GLY B C 1
ATOM 1666 O O . GLY B 1 19 ? -16.701 15.513 32.867 1.00 19.02 237 GLY B O 1
ATOM 1667 N N . PHE B 1 20 ? -14.762 14.810 33.637 1.00 15.22 238 PHE B N 1
ATOM 1668 C CA . PHE B 1 20 ? -15.342 13.526 33.951 1.00 16.52 238 PHE B CA 1
ATOM 1669 C C . PHE B 1 20 ? -16.364 13.619 35.096 1.00 19.33 238 PHE B C 1
ATOM 1670 O O . PHE B 1 20 ? -17.347 12.913 35.056 1.00 18.25 238 PHE B O 1
ATOM 1678 N N . THR B 1 21 ? -16.181 14.497 36.051 1.00 20.61 239 THR B N 1
ATOM 1679 C CA . THR B 1 21 ? -17.185 14.555 37.147 1.00 21.75 239 THR B CA 1
ATOM 1680 C C . THR B 1 21 ? -18.536 15.019 36.545 1.00 20.58 239 THR B C 1
ATOM 1681 O O . THR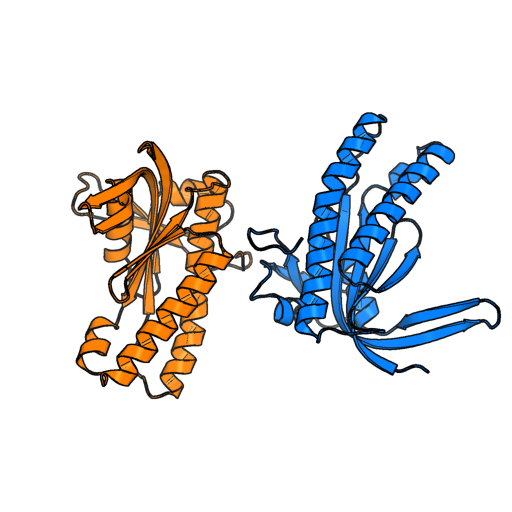 B 1 21 ? -19.590 14.440 36.869 1.00 21.63 239 THR B O 1
ATOM 1685 N N . GLU B 1 22 ? -18.492 15.988 35.665 1.00 21.82 240 GLU B N 1
ATOM 1686 C CA . GLU B 1 22 ? -19.781 16.434 35.065 1.00 23.43 240 GLU B CA 1
ATOM 1687 C C . GLU B 1 22 ? -20.368 15.304 34.240 1.00 24.79 240 GLU B C 1
ATOM 1688 O O . GLU B 1 22 ? -21.606 14.960 34.307 1.00 24.58 240 GLU B O 1
ATOM 1694 N N . LEU B 1 23 ? -19.506 14.673 33.468 1.00 23.06 241 LEU B N 1
ATOM 1695 C CA . LEU B 1 23 ? -19.922 13.587 32.673 1.00 23.56 241 LEU B CA 1
ATOM 1696 C C . LEU B 1 23 ? -20.606 12.528 33.534 1.00 23.73 241 LEU B C 1
ATOM 1697 O O . LEU B 1 23 ? -21.594 11.885 33.141 1.00 23.50 241 LEU B O 1
ATOM 1702 N N . SER B 1 24 ? -20.086 12.311 34.722 1.00 22.35 242 SER B N 1
ATOM 1703 C CA . SER B 1 24 ? -20.590 11.227 35.529 1.00 23.48 242 SER B CA 1
ATOM 1704 C C . SER B 1 24 ? -22.001 11.585 36.092 1.00 24.87 242 SER B C 1
ATOM 1705 O O . SER B 1 24 ? -22.734 10.692 36.492 1.00 29.38 242 SER B O 1
ATOM 1708 N N . GLU B 1 25 ? -22.348 12.860 36.105 1.00 24.02 243 GLU B N 1
ATOM 1709 C CA . GLU B 1 25 ? -23.651 13.308 36.587 1.00 23.45 243 GLU B CA 1
ATOM 1710 C C . GLU B 1 25 ? -24.737 13.200 35.480 1.00 26.44 243 GLU B C 1
ATOM 1711 O O . GLU B 1 25 ? -25.924 13.181 35.804 1.00 28.52 243 GLU B O 1
ATOM 1717 N N . GLU B 1 26 ? -24.309 13.123 34.221 1.00 26.71 244 GLU B N 1
ATOM 1718 C CA . GLU B 1 26 ? -25.181 13.266 33.038 1.00 29.85 244 GLU B CA 1
ATOM 1719 C C . GLU B 1 26 ? -25.371 11.948 32.327 1.00 29.60 244 GLU B C 1
ATOM 1720 O O . GLU B 1 26 ? -26.451 11.662 31.761 1.00 31.28 244 GLU B O 1
ATOM 1726 N N . LEU B 1 27 ? -24.330 11.127 32.324 1.00 28.04 245 LEU B N 1
ATOM 1727 C CA . LEU B 1 27 ? -24.270 10.004 31.431 1.00 29.21 245 LEU B CA 1
ATOM 1728 C C . LEU B 1 27 ? -24.919 8.783 32.082 1.00 29.62 245 LEU B C 1
ATOM 1729 O O . LEU B 1 27 ? -24.694 8.483 33.253 1.00 31.80 245 LEU B O 1
ATOM 1734 N N . GLU B 1 28 ? -25.760 8.075 31.340 1.00 31.13 246 GLU B N 1
ATOM 1735 C CA . GLU B 1 28 ? -26.345 6.858 31.883 1.00 32.07 246 GLU B CA 1
ATOM 1736 C C . GLU B 1 28 ? -25.325 5.895 32.509 1.00 32.64 246 GLU B C 1
ATOM 1737 O O . GLU B 1 28 ? -24.154 5.779 32.054 1.00 31.23 246 GLU B O 1
ATOM 1743 N N . ALA B 1 29 ? -25.762 5.168 33.531 1.00 31.21 247 ALA B N 1
ATOM 1744 C CA . ALA B 1 29 ? -24.840 4.376 34.369 1.00 31.68 247 ALA B CA 1
ATOM 1745 C C . ALA B 1 29 ? -23.942 3.332 33.700 1.00 31.44 247 ALA B C 1
ATOM 1746 O O . ALA B 1 29 ? -22.724 3.248 34.032 1.00 28.65 247 ALA B O 1
ATOM 1748 N N . GLU B 1 30 ? -24.539 2.505 32.818 1.00 29.82 248 GLU B N 1
ATOM 1749 C CA . GLU B 1 30 ? -23.790 1.533 32.036 1.00 29.91 248 GLU B CA 1
ATOM 1750 C C . GLU B 1 30 ? -22.738 2.218 31.133 1.00 27.57 248 GLU B C 1
ATOM 1751 O O . GLU B 1 30 ? -21.635 1.693 31.043 1.00 28.38 248 GLU B O 1
ATOM 1757 N N . ALA B 1 31 ? -23.102 3.321 30.464 1.00 26.24 249 ALA B N 1
ATOM 1758 C CA . ALA B 1 31 ? -22.275 3.965 29.466 1.00 25.76 249 ALA B CA 1
ATOM 1759 C C . ALA B 1 31 ? -21.127 4.576 30.299 1.00 24.61 249 ALA B C 1
ATOM 1760 O O . ALA B 1 31 ? -19.972 4.350 29.950 1.00 25.03 249 ALA B O 1
ATOM 1762 N N . LEU B 1 32 ? -21.450 5.186 31.424 1.00 23.29 250 LEU B N 1
ATOM 1763 C CA . LEU B 1 32 ? -20.360 5.791 32.280 1.00 21.41 250 LEU B CA 1
ATOM 1764 C C . LEU B 1 32 ? -19.382 4.712 32.755 1.00 21.04 250 LEU B C 1
ATOM 1765 O O . LEU B 1 32 ? -18.106 4.826 32.698 1.00 20.07 250 LEU B O 1
ATOM 1770 N N . THR B 1 33 ? -19.932 3.629 33.239 1.00 20.12 251 THR B N 1
ATOM 1771 C CA . THR B 1 33 ? -19.147 2.533 33.697 1.00 18.66 251 THR B CA 1
ATOM 1772 C C . THR B 1 33 ? -18.193 1.957 32.611 1.00 20.36 251 THR B C 1
ATOM 1773 O O . THR B 1 33 ? -16.958 1.791 32.825 1.00 19.25 251 THR B O 1
ATOM 1777 N N . ASP B 1 34 ? -18.706 1.715 31.412 1.00 20.83 252 ASP B N 1
ATOM 1778 C CA . ASP B 1 34 ? -17.821 1.207 30.390 1.00 21.57 252 ASP B CA 1
ATOM 1779 C C . ASP B 1 34 ? -16.787 2.261 29.965 1.00 19.44 252 ASP B C 1
ATOM 1780 O O . ASP B 1 34 ? -15.678 1.848 29.647 1.00 21.19 252 ASP B O 1
ATOM 1785 N N . LEU B 1 35 ? -17.137 3.527 29.942 1.00 19.79 253 LEU B N 1
ATOM 1786 C CA . LEU B 1 35 ? -16.207 4.569 29.536 1.00 17.35 253 LEU B CA 1
ATOM 1787 C C . LEU B 1 35 ? -15.058 4.619 30.592 1.00 17.78 253 LEU B C 1
ATOM 1788 O O . LEU B 1 35 ? -13.882 4.581 30.184 1.00 17.75 253 LEU B O 1
ATOM 1793 N N . LEU B 1 36 ? -15.421 4.640 31.872 1.00 16.39 254 LEU B N 1
ATOM 1794 C CA . LEU B 1 36 ? -14.352 4.771 32.885 1.00 13.22 254 LEU B CA 1
ATOM 1795 C C . LEU B 1 36 ? -13.472 3.515 32.891 1.00 14.86 254 LEU B C 1
ATOM 1796 O O . LEU B 1 36 ? -12.187 3.610 32.923 1.00 14.64 254 LEU B O 1
ATOM 1801 N N . ASN B 1 37 ? -14.049 2.288 32.849 1.00 14.50 255 ASN B N 1
ATOM 1802 C CA . ASN B 1 37 ? -13.283 1.131 32.845 1.00 13.32 255 ASN B CA 1
ATOM 1803 C C . ASN B 1 37 ? -12.394 0.988 31.586 1.00 13.51 255 ASN B C 1
ATOM 1804 O O . ASN B 1 37 ? -11.228 0.514 31.776 1.00 14.61 255 ASN B O 1
ATOM 1809 N N . ASN B 1 38 ? -12.943 1.371 30.419 1.00 14.36 256 ASN B N 1
ATOM 1810 C CA . ASN B 1 38 ? -12.155 1.427 29.149 1.00 16.99 256 ASN B CA 1
ATOM 1811 C C . ASN B 1 38 ? -10.871 2.326 29.408 1.00 15.39 256 ASN B C 1
ATOM 1812 O O . ASN B 1 38 ? -9.736 1.901 29.121 1.00 16.40 256 ASN B O 1
ATOM 1817 N N . TYR B 1 39 ? -11.116 3.531 29.898 1.00 14.02 257 TYR B N 1
ATOM 1818 C CA . TYR B 1 39 ? -9.988 4.499 30.201 1.00 14.20 257 TYR B CA 1
ATOM 1819 C C . TYR B 1 39 ? -9.010 3.866 31.120 1.00 15.47 257 TYR B C 1
ATOM 1820 O O . TYR B 1 39 ? -7.790 3.903 30.878 1.00 13.98 257 TYR B O 1
ATOM 1829 N N . LEU B 1 40 ? -9.464 3.328 32.262 1.00 13.22 258 LEU B N 1
ATOM 1830 C CA . LEU B 1 40 ? -8.502 2.796 33.274 1.00 12.19 258 LEU B CA 1
ATOM 1831 C C . LEU B 1 40 ? -7.748 1.601 32.706 1.00 13.24 258 LEU B C 1
ATOM 1832 O O . LEU B 1 40 ? -6.553 1.436 32.973 1.00 13.26 258 LEU B O 1
ATOM 1837 N N . ASN B 1 41 ? -8.413 0.777 31.894 1.00 12.67 259 ASN B N 1
ATOM 1838 C CA . ASN B 1 41 ? -7.681 -0.317 31.362 1.00 14.46 259 ASN B CA 1
ATOM 1839 C C . ASN B 1 41 ? -6.601 0.117 30.344 1.00 12.98 259 ASN B C 1
ATOM 1840 O O . ASN B 1 41 ? -5.461 -0.439 30.466 1.00 14.68 259 ASN B O 1
ATOM 1845 N N . GLU B 1 42 ? -6.922 1.084 29.485 1.00 13.82 260 GLU B N 1
ATOM 1846 C CA . GLU B 1 42 ? -5.943 1.592 28.506 1.00 15.61 260 GLU B CA 1
ATOM 1847 C C . GLU B 1 42 ? -4.784 2.282 29.264 1.00 15.02 260 GLU B C 1
ATOM 1848 O O . GLU B 1 42 ? -3.600 2.000 28.975 1.00 15.26 260 GLU B O 1
ATOM 1854 N N . MET B 1 43 ? -5.125 3.026 30.324 1.00 12.67 261 MET B N 1
ATOM 1855 C CA . MET B 1 43 ? -4.017 3.709 31.120 1.00 12.27 261 MET B CA 1
ATOM 1856 C C . MET B 1 43 ? -3.127 2.687 31.760 1.00 13.90 261 MET B C 1
ATOM 1857 O O . MET B 1 43 ? -1.860 2.815 31.837 1.00 12.57 261 MET B O 1
ATOM 1862 N N . SER B 1 44 ? -3.723 1.577 32.276 1.00 13.41 262 SER B N 1
ATOM 1863 C CA . SER B 1 44 ? -2.906 0.549 32.915 1.00 13.77 262 SER B CA 1
ATOM 1864 C C . SER B 1 44 ? -1.955 -0.102 31.895 1.00 13.96 262 SER B C 1
ATOM 1865 O O . SER B 1 44 ? -0.824 -0.410 32.255 1.00 14.25 262 SER B O 1
ATOM 1868 N N . LYS B 1 45 ? -2.434 -0.357 30.656 1.00 13.25 263 LYS B N 1
ATOM 1869 C CA . LYS B 1 45 ? -1.531 -0.943 29.634 1.00 12.89 263 LYS B CA 1
ATOM 1870 C C . LYS B 1 45 ? -0.321 0.029 29.321 1.00 11.36 263 LYS B C 1
ATOM 1871 O O . LYS B 1 45 ? 0.824 -0.426 29.181 1.00 14.89 263 LYS B O 1
ATOM 1877 N N . ILE B 1 46 ? -0.646 1.362 29.312 1.00 11.90 264 ILE B N 1
ATOM 1878 C CA . ILE B 1 46 ? 0.423 2.305 29.022 1.00 11.73 264 ILE B CA 1
ATOM 1879 C C . ILE B 1 46 ? 1.413 2.335 30.212 1.00 12.02 264 ILE B C 1
ATOM 1880 O O . ILE B 1 46 ? 2.603 2.346 30.049 1.00 10.81 264 ILE B O 1
ATOM 1885 N N . ALA B 1 47 ? 0.920 2.338 31.471 1.00 11.52 265 ALA B N 1
ATOM 1886 C CA . ALA B 1 47 ? 1.832 2.297 32.643 1.00 11.00 265 ALA B CA 1
ATOM 1887 C C . ALA B 1 47 ? 2.715 1.048 32.570 1.00 12.74 265 ALA B C 1
ATOM 1888 O O . ALA B 1 47 ? 3.931 1.154 32.834 1.00 14.53 265 ALA B O 1
ATOM 1890 N N . LEU B 1 48 ? 2.145 -0.124 32.185 1.00 12.75 266 LEU B N 1
ATOM 1891 C CA . LEU B 1 48 ? 2.953 -1.352 32.106 1.00 13.78 266 LEU B CA 1
ATOM 1892 C C . LEU B 1 48 ? 4.025 -1.186 31.068 1.00 12.30 266 LEU B C 1
ATOM 1893 O O . LEU B 1 48 ? 5.184 -1.567 31.297 1.00 12.99 266 LEU B O 1
ATOM 1898 N N . LYS B 1 49 ? 3.658 -0.582 29.933 1.00 11.73 267 LYS B N 1
ATOM 1899 C CA . LYS B 1 49 ? 4.628 -0.383 28.874 1.00 11.34 267 LYS B CA 1
ATOM 1900 C C . LYS B 1 49 ? 5.861 0.401 29.347 1.00 9.82 267 LYS B C 1
ATOM 1901 O O . LYS B 1 49 ? 7.020 0.069 28.920 1.00 12.36 267 LYS B O 1
ATOM 1907 N N . TYR B 1 50 ? 5.629 1.507 30.129 1.00 9.39 268 TYR B N 1
ATOM 1908 C CA . TYR B 1 50 ? 6.758 2.293 30.576 1.00 8.84 268 TYR B CA 1
ATOM 1909 C C . TYR B 1 50 ? 7.356 1.882 31.882 1.00 10.00 268 TYR B C 1
ATOM 1910 O O . TYR B 1 50 ? 8.341 2.497 32.307 1.00 12.01 268 TYR B O 1
ATOM 1919 N N . GLY B 1 51 ? 6.831 0.793 32.470 1.00 10.98 269 GLY B N 1
ATOM 1920 C CA . GLY B 1 51 ? 7.440 0.218 33.658 1.00 12.74 269 GLY B CA 1
ATOM 1921 C C . GLY B 1 51 ? 7.054 0.881 34.946 1.00 13.94 269 GLY B C 1
ATOM 1922 O O . GLY B 1 51 ? 7.765 0.751 35.934 1.00 16.98 269 GLY B O 1
ATOM 1923 N N . GLY B 1 52 ? 5.874 1.519 34.980 1.00 12.43 270 GLY B N 1
ATOM 1924 C CA . GLY B 1 52 ? 5.456 2.136 36.205 1.00 10.57 270 GLY B CA 1
ATOM 1925 C C . GLY B 1 52 ? 4.665 1.199 37.115 1.00 12.72 270 GLY B C 1
ATOM 1926 O O . GLY B 1 52 ? 4.045 0.231 36.638 1.00 17.03 270 GLY B O 1
ATOM 1927 N N . THR B 1 53 ? 4.740 1.496 38.361 1.00 10.10 271 THR B N 1
ATOM 1928 C CA . THR B 1 53 ? 3.981 0.757 39.390 1.00 12.38 271 THR B CA 1
ATOM 1929 C C . THR B 1 53 ? 2.644 1.455 39.586 1.00 14.65 271 THR B C 1
ATOM 1930 O O . THR B 1 53 ? 2.584 2.574 40.061 1.00 11.33 271 THR B O 1
ATOM 1934 N N . ILE B 1 54 ? 1.556 0.799 39.242 1.00 14.64 272 ILE B N 1
ATOM 1935 C CA . ILE B 1 54 ? 0.212 1.411 39.371 1.00 15.46 272 ILE B CA 1
ATOM 1936 C C . ILE B 1 54 ? -0.208 1.255 40.804 1.00 18.35 272 ILE B C 1
ATOM 1937 O O . ILE B 1 54 ? -0.288 0.136 41.358 1.00 20.28 272 ILE B O 1
ATOM 1942 N N . ASP B 1 55 ? -0.474 2.361 41.459 1.00 17.57 273 ASP B N 1
ATOM 1943 C CA . ASP B 1 55 ? -0.678 2.283 42.906 1.00 21.32 273 ASP B CA 1
ATOM 1944 C C . ASP B 1 55 ? -2.085 1.994 43.113 1.00 23.64 273 ASP B C 1
ATOM 1945 O O . ASP B 1 55 ? -2.454 0.930 43.712 1.00 24.65 273 ASP B O 1
ATOM 1950 N N . LYS B 1 56 ? -2.909 2.878 42.591 1.00 22.17 274 LYS B N 1
ATOM 1951 C CA . LYS B 1 56 ? -4.323 2.726 42.742 1.00 23.68 274 LYS B CA 1
ATOM 1952 C C . LYS B 1 56 ? -5.011 3.673 41.780 1.00 21.39 274 LYS B C 1
ATOM 1953 O O . LYS B 1 56 ? -4.383 4.640 41.150 1.00 21.44 274 LYS B O 1
ATOM 1959 N N . PHE B 1 57 ? -6.284 3.366 41.617 1.00 21.16 275 PHE B N 1
ATOM 1960 C CA . PHE B 1 57 ? -7.247 4.253 40.989 1.00 19.13 275 PHE B CA 1
ATOM 1961 C C . PHE B 1 57 ? -8.201 4.728 42.056 1.00 19.90 275 PHE B C 1
ATOM 1962 O O . PHE B 1 57 ? -8.614 3.942 42.966 1.00 20.14 275 PHE B O 1
ATOM 1970 N N . VAL B 1 58 ? -8.540 5.997 41.988 1.00 18.28 276 VAL B N 1
ATOM 1971 C CA . VAL B 1 58 ? -9.574 6.649 42.812 1.00 18.26 276 VAL B CA 1
ATOM 1972 C C . VAL B 1 58 ? -10.578 7.288 41.798 1.00 17.24 276 VAL B C 1
ATOM 1973 O O . VAL B 1 58 ? -10.364 8.425 41.337 1.00 17.16 276 VAL B O 1
ATOM 1977 N N . GLY B 1 59 ? -11.584 6.539 41.399 1.00 19.65 277 GLY B N 1
ATOM 1978 C CA . GLY B 1 59 ? -12.421 6.996 40.253 1.00 18.16 277 GLY B CA 1
ATOM 1979 C C . GLY B 1 59 ? -11.599 7.149 39.001 1.00 16.56 277 GLY B C 1
ATOM 1980 O O . GLY B 1 59 ? -10.924 6.201 38.610 1.00 18.73 277 GLY B O 1
ATOM 1981 N N . ASP B 1 60 ? -11.516 8.374 38.436 1.00 16.62 278 ASP B N 1
ATOM 1982 C CA . ASP B 1 60 ? -10.792 8.611 37.195 1.00 15.06 278 ASP B CA 1
ATOM 1983 C C . ASP B 1 60 ? -9.352 9.000 37.570 1.00 14.30 278 ASP B C 1
ATOM 1984 O O . ASP B 1 60 ? -8.550 9.131 36.666 1.00 16.49 278 ASP B O 1
ATOM 1989 N N . CYS B 1 61 ? -9.064 9.159 38.853 1.00 14.35 279 CYS B N 1
ATOM 1990 C CA . CYS B 1 61 ? -7.691 9.565 39.242 1.00 13.12 279 CYS B CA 1
ATOM 1991 C C . CYS B 1 61 ? -6.719 8.355 39.234 1.00 12.30 279 CYS B C 1
ATOM 1992 O O . CYS B 1 61 ? -7.035 7.295 39.794 1.00 14.36 279 CYS B O 1
ATOM 1995 N N . VAL B 1 62 ? -5.598 8.463 38.537 1.00 11.72 280 VAL B N 1
ATOM 1996 C CA . VAL B 1 62 ? -4.640 7.395 38.382 1.00 10.22 280 VAL B CA 1
ATOM 1997 C C . VAL B 1 62 ? -3.366 7.846 39.123 1.00 11.14 280 VAL B C 1
ATOM 1998 O O . VAL B 1 62 ? -2.926 9.009 38.966 1.00 11.78 280 VAL B O 1
ATOM 2002 N N . MET B 1 63 ? -2.827 6.977 39.931 1.00 10.83 281 MET B N 1
ATOM 2003 C CA . MET B 1 63 ? -1.559 7.245 40.659 1.00 10.73 281 MET B CA 1
ATOM 2004 C C . MET B 1 63 ? -0.588 6.133 40.270 1.00 12.40 281 MET B C 1
ATOM 2005 O O . MET B 1 63 ? -0.901 4.934 40.356 1.00 13.10 281 MET B O 1
ATOM 2010 N N . VAL B 1 64 ? 0.553 6.546 39.754 1.00 11.71 282 VAL B N 1
ATOM 2011 C CA . VAL B 1 64 ? 1.609 5.613 39.275 1.00 9.86 282 VAL B CA 1
ATOM 2012 C C . VAL B 1 64 ? 2.928 6.112 39.871 1.00 10.04 282 VAL B C 1
ATOM 2013 O O . VAL B 1 64 ? 3.199 7.310 39.900 1.00 11.98 282 VAL B O 1
ATOM 2017 N N . PHE B 1 65 ? 3.815 5.197 40.275 1.00 8.46 283 PHE B N 1
ATOM 2018 C CA . PHE B 1 65 ? 5.154 5.677 40.707 1.00 8.96 283 PHE B CA 1
ATOM 2019 C C . PHE B 1 65 ? 6.270 4.853 40.065 1.00 9.18 283 PHE B C 1
ATOM 2020 O O . PHE B 1 65 ? 6.048 3.713 39.661 1.00 10.04 283 PHE B O 1
ATOM 2028 N N . PHE B 1 66 ? 7.432 5.487 40.017 1.00 9.48 284 PHE B N 1
ATOM 2029 C CA . PHE B 1 66 ? 8.586 4.829 39.360 1.00 9.43 284 PHE B CA 1
ATOM 2030 C C . PHE B 1 66 ? 9.682 4.961 40.406 1.00 10.40 284 PHE B C 1
ATOM 2031 O O . PHE B 1 66 ? 9.911 6.002 41.044 1.00 11.98 284 PHE B O 1
ATOM 2039 N N . GLY B 1 67 ? 10.477 3.880 40.494 1.00 10.82 285 GLY B N 1
ATOM 2040 C CA . GLY B 1 67 ? 11.651 3.805 41.408 1.00 12.43 285 GLY B CA 1
ATOM 2041 C C . GLY B 1 67 ? 11.491 2.724 42.456 1.00 13.32 285 GLY B C 1
ATOM 2042 O O . GLY B 1 67 ? 12.434 2.508 43.263 1.00 14.31 285 GLY B O 1
ATOM 2043 N N . ASP B 1 68 ? 10.362 2.072 42.529 1.00 13.07 286 ASP B N 1
ATOM 2044 C CA . ASP B 1 68 ? 10.141 0.971 43.500 1.00 12.76 286 ASP B CA 1
ATOM 2045 C C . ASP B 1 68 ? 9.003 0.188 42.933 1.00 15.21 286 ASP B C 1
ATOM 2046 O O . ASP B 1 68 ? 8.143 0.737 42.299 1.00 15.34 286 ASP B O 1
ATOM 2051 N N . PRO B 1 69 ? 8.999 -1.137 43.087 1.00 15.02 287 PRO B N 1
ATOM 2052 C CA . PRO B 1 69 ? 10.004 -1.994 43.704 1.00 18.12 287 PRO B CA 1
ATOM 2053 C C . PRO B 1 69 ? 11.357 -2.086 43.008 1.00 18.85 287 PRO B C 1
ATOM 2054 O O . PRO B 1 69 ? 12.363 -2.452 43.663 1.00 22.26 287 PRO B O 1
ATOM 2058 N N . SER B 1 70 ? 11.418 -1.757 41.718 1.00 18.23 288 SER B N 1
ATOM 2059 C CA . SER B 1 70 ? 12.627 -1.768 40.953 1.00 17.02 288 SER B CA 1
ATOM 2060 C C . SER B 1 70 ? 12.939 -0.341 40.527 1.00 18.13 288 SER B C 1
ATOM 2061 O O . SER B 1 70 ? 12.043 0.560 40.534 1.00 15.98 288 SER B O 1
ATOM 2064 N N . THR B 1 71 ? 14.174 -0.104 40.126 1.00 18.08 289 THR B N 1
ATOM 2065 C CA . THR B 1 71 ? 14.568 1.206 39.670 1.00 17.81 289 THR B CA 1
ATOM 2066 C C . THR B 1 71 ? 15.509 1.111 38.509 1.00 20.57 289 THR B C 1
ATOM 2067 O O . THR B 1 71 ? 16.360 0.196 38.499 1.00 22.27 289 THR B O 1
ATOM 2071 N N . GLN B 1 72 ? 15.468 2.070 37.598 1.00 18.71 290 GLN B N 1
ATOM 2072 C CA . GLN B 1 72 ? 16.537 2.192 36.572 1.00 19.74 290 GLN B CA 1
ATOM 2073 C C . GLN B 1 72 ? 17.444 3.347 36.857 1.00 16.41 290 GLN B C 1
ATOM 2074 O O . GLN B 1 72 ? 18.184 3.762 35.912 1.00 18.20 290 GLN B O 1
ATOM 2080 N N . GLY B 1 73 ? 17.445 3.835 38.107 1.00 17.13 291 GLY B N 1
ATOM 2081 C CA . GLY B 1 73 ? 18.153 5.031 38.480 1.00 15.93 291 GLY B CA 1
ATOM 2082 C C . GLY B 1 73 ? 17.198 6.213 38.357 1.00 14.81 291 GLY B C 1
ATOM 2083 O O . GLY B 1 73 ? 16.172 6.128 37.636 1.00 15.87 291 GLY B O 1
ATOM 2084 N N . ALA B 1 74 ? 17.481 7.262 39.085 1.00 14.74 292 ALA B N 1
ATOM 2085 C CA . ALA B 1 74 ? 16.535 8.404 39.210 1.00 13.66 292 ALA B CA 1
ATOM 2086 C C . ALA B 1 74 ? 16.244 9.043 37.876 1.00 14.63 292 ALA B C 1
ATOM 2087 O O . ALA B 1 74 ? 15.064 9.383 37.560 1.00 13.25 292 ALA B O 1
ATOM 2089 N N . LYS B 1 75 ? 17.243 9.272 37.021 1.00 13.88 293 LYS B N 1
ATOM 2090 C CA . LYS B 1 75 ? 16.978 9.907 35.762 1.00 14.08 293 LYS B CA 1
ATOM 2091 C C . LYS B 1 75 ? 16.086 9.075 34.857 1.00 14.00 293 LYS B C 1
ATOM 2092 O O . LYS B 1 75 ? 15.130 9.598 34.265 1.00 13.18 293 LYS B O 1
ATOM 2098 N N . LYS B 1 76 ? 16.404 7.821 34.688 1.00 13.34 294 LYS B N 1
ATOM 2099 C CA . LYS B 1 76 ? 15.627 7.040 33.765 1.00 12.65 294 LYS B CA 1
ATOM 2100 C C . LYS B 1 76 ? 14.245 6.850 34.343 1.00 11.47 294 LYS B C 1
ATOM 2101 O O . LYS B 1 76 ? 13.292 6.692 33.535 1.00 11.10 294 LYS B O 1
ATOM 2107 N N . ASP B 1 77 ? 14.100 6.818 35.662 1.00 11.85 295 ASP B N 1
ATOM 2108 C CA . ASP B 1 77 ? 12.736 6.619 36.278 1.00 11.37 295 ASP B CA 1
ATOM 2109 C C . ASP B 1 77 ? 11.962 7.845 35.939 1.00 10.42 295 ASP B C 1
ATOM 2110 O O . ASP B 1 77 ? 10.741 7.752 35.600 1.00 10.25 295 ASP B O 1
ATOM 2115 N N . ALA B 1 78 ? 12.532 9.011 36.049 1.00 9.68 296 ALA B N 1
ATOM 2116 C CA . ALA B 1 78 ? 11.774 10.252 35.805 1.00 8.58 296 ALA B CA 1
ATOM 2117 C C . ALA B 1 78 ? 11.469 10.366 34.299 1.00 9.96 296 ALA B C 1
ATOM 2118 O O . ALA B 1 78 ? 10.349 10.789 33.905 1.00 8.58 296 ALA B O 1
ATOM 2120 N N . VAL B 1 79 ? 12.429 10.104 33.410 1.00 10.53 297 VAL B N 1
ATOM 2121 C CA . VAL B 1 79 ? 12.141 10.094 31.955 1.00 8.54 297 VAL B CA 1
ATOM 2122 C C . VAL B 1 79 ? 11.028 9.056 31.644 1.00 8.21 297 VAL B C 1
ATOM 2123 O O . VAL B 1 79 ? 10.106 9.425 30.852 1.00 8.24 297 VAL B O 1
ATOM 2127 N N . ALA B 1 80 ? 11.009 7.872 32.270 1.00 9.39 298 ALA B N 1
ATOM 2128 C CA . ALA B 1 80 ? 9.909 6.951 32.024 1.00 8.60 298 ALA B CA 1
ATOM 2129 C C . ALA B 1 80 ? 8.588 7.534 32.485 1.00 8.31 298 ALA B C 1
ATOM 2130 O O . ALA B 1 80 ? 7.596 7.407 31.699 1.00 9.25 298 ALA B O 1
ATOM 2132 N N . ALA B 1 81 ? 8.535 8.160 33.641 1.00 7.94 299 ALA B N 1
ATOM 2133 C CA . ALA B 1 81 ? 7.270 8.691 34.126 1.00 6.97 299 ALA B CA 1
ATOM 2134 C C . ALA B 1 81 ? 6.736 9.766 33.215 1.00 8.99 299 ALA B C 1
ATOM 2135 O O . ALA B 1 81 ? 5.541 9.799 32.899 1.00 7.25 299 ALA B O 1
ATOM 2137 N N . VAL B 1 82 ? 7.603 10.749 32.863 1.00 7.98 300 VAL B N 1
ATOM 2138 C CA . VAL B 1 82 ? 7.084 11.790 32.024 1.00 7.84 300 VAL B CA 1
ATOM 2139 C C . VAL B 1 82 ? 6.778 11.321 30.635 1.00 7.80 300 VAL B C 1
ATOM 2140 O O . VAL B 1 82 ? 5.789 11.770 30.052 1.00 9.15 300 VAL B O 1
ATOM 2144 N N . SER B 1 83 ? 7.581 10.452 30.039 1.00 7.33 301 SER B N 1
ATOM 2145 C CA . SER B 1 83 ? 7.232 9.846 28.699 1.00 8.04 301 SER B CA 1
ATOM 2146 C C . SER B 1 83 ? 5.946 9.066 28.739 1.00 6.85 301 SER B C 1
ATOM 2147 O O . SER B 1 83 ? 5.188 9.173 27.786 1.00 9.51 301 SER B O 1
ATOM 2150 N N . MET B 1 84 ? 5.694 8.372 29.890 1.00 7.93 302 MET B N 1
ATOM 2151 C CA . MET B 1 84 ? 4.366 7.695 30.058 1.00 6.75 302 MET B CA 1
ATOM 2152 C C . MET B 1 84 ? 3.237 8.734 29.986 1.00 8.30 302 MET B C 1
ATOM 2153 O O . MET B 1 84 ? 2.248 8.576 29.285 1.00 8.66 302 MET B O 1
ATOM 2158 N N . GLY B 1 85 ? 3.468 9.870 30.672 1.00 8.36 303 GLY B N 1
ATOM 2159 C CA . GLY B 1 85 ? 2.496 10.913 30.683 1.00 9.21 303 GLY B CA 1
ATOM 2160 C C . GLY B 1 85 ? 2.244 11.470 29.308 1.00 7.33 303 GLY B C 1
ATOM 2161 O O . GLY B 1 85 ? 1.061 11.686 28.887 1.00 7.54 303 GLY B O 1
ATOM 2162 N N . ILE B 1 86 ? 3.320 11.749 28.530 1.00 7.84 304 ILE B N 1
ATOM 2163 C CA . ILE B 1 86 ? 3.192 12.170 27.146 1.00 8.46 304 ILE B CA 1
ATOM 2164 C C . ILE B 1 86 ? 2.355 11.199 26.296 1.00 7.56 304 ILE B C 1
ATOM 2165 O O . ILE B 1 86 ? 1.459 11.573 25.530 1.00 9.95 304 ILE B O 1
ATOM 2170 N N . ALA B 1 87 ? 2.650 9.919 26.509 1.00 8.68 305 ALA B N 1
ATOM 2171 C CA . ALA B 1 87 ? 1.959 8.851 25.753 1.00 8.79 305 ALA B CA 1
ATOM 2172 C C . ALA B 1 87 ? 0.493 8.791 26.155 1.00 10.53 305 ALA B C 1
ATOM 2173 O O . ALA B 1 87 ? -0.355 8.581 25.269 1.00 10.86 305 ALA B O 1
ATOM 2175 N N . MET B 1 88 ? 0.184 8.975 27.401 1.00 9.03 306 MET B N 1
ATOM 2176 C CA . MET B 1 88 ? -1.228 8.928 27.841 1.00 9.87 306 MET B CA 1
ATOM 2177 C C . MET B 1 88 ? -1.981 10.112 27.298 1.00 11.84 306 MET B C 1
ATOM 2178 O O . MET B 1 88 ? -3.107 9.948 26.827 1.00 10.89 306 MET B O 1
ATOM 2183 N N . ARG B 1 89 ? -1.379 11.276 27.153 1.00 9.87 307 ARG B N 1
ATOM 2184 C CA . ARG B 1 89 ? -2.008 12.428 26.642 1.00 11.54 307 ARG B CA 1
ATOM 2185 C C . ARG B 1 89 ? -2.249 12.189 25.127 1.00 11.29 307 ARG B C 1
ATOM 2186 O O . ARG B 1 89 ? -3.327 12.505 24.620 1.00 13.65 307 ARG B O 1
ATOM 2194 N N . LYS B 1 90 ? -1.328 11.501 24.428 1.00 11.90 308 LYS B N 1
ATOM 2195 C CA . LYS B 1 90 ? -1.554 11.214 23.001 1.00 11.40 308 LYS B CA 1
ATOM 2196 C C . LYS B 1 90 ? -2.648 10.223 22.881 1.00 13.26 308 LYS B C 1
ATOM 2197 O O . LYS B 1 90 ? -3.473 10.309 21.946 1.00 14.25 308 LYS B O 1
ATOM 2203 N N . HIS B 1 91 ? -2.698 9.271 23.786 1.00 11.52 309 HIS B N 1
ATOM 2204 C CA . HIS B 1 91 ? -3.685 8.184 23.616 1.00 11.97 309 HIS B CA 1
ATOM 2205 C C . HIS B 1 91 ? -5.103 8.728 23.935 1.00 15.91 309 HIS B C 1
ATOM 2206 O O . HIS B 1 91 ? -6.134 8.228 23.388 1.00 16.05 309 HIS B O 1
ATOM 2213 N N . MET B 1 92 ? -5.186 9.763 24.747 1.00 14.86 310 MET B N 1
ATOM 2214 C CA . MET B 1 92 ? -6.435 10.386 25.094 1.00 17.33 310 MET B CA 1
ATOM 2215 C C . MET B 1 92 ? -7.092 10.940 23.799 1.00 16.82 310 MET B C 1
ATOM 2216 O O . MET B 1 92 ? -8.363 10.910 23.673 1.00 19.36 310 MET B O 1
ATOM 2221 N N . LYS B 1 93 ? -6.314 11.346 22.790 1.00 15.87 311 LYS B N 1
ATOM 2222 C CA . LYS B 1 93 ? -6.924 11.766 21.517 1.00 18.65 311 LYS B CA 1
ATOM 2223 C C . LYS B 1 93 ? -7.596 10.550 20.821 1.00 19.46 311 LYS B C 1
ATOM 2224 O O . LYS B 1 93 ? -8.698 10.676 20.231 1.00 21.59 311 LYS B O 1
ATOM 2230 N N . VAL B 1 94 ? -6.977 9.375 20.874 1.00 18.46 312 VAL B N 1
ATOM 2231 C CA . VAL B 1 94 ? -7.575 8.187 20.280 1.00 19.51 312 VAL B CA 1
ATOM 2232 C C . VAL B 1 94 ? -8.847 7.848 20.992 1.00 20.24 312 VAL B C 1
ATOM 2233 O O . VAL B 1 94 ? -9.898 7.526 20.340 1.00 19.85 312 VAL B O 1
ATOM 2237 N N . LEU B 1 95 ? -8.775 7.863 22.313 1.00 17.03 313 LEU B N 1
ATOM 2238 C CA . LEU B 1 95 ? -9.985 7.527 23.119 1.00 17.13 313 LEU B CA 1
ATOM 2239 C C . LEU B 1 95 ? -11.140 8.489 22.866 1.00 20.18 313 LEU B C 1
ATOM 2240 O O . LEU B 1 95 ? -12.311 8.034 22.798 1.00 21.24 313 LEU B O 1
ATOM 2245 N N . ARG B 1 96 ? -10.865 9.765 22.740 1.00 20.49 314 ARG B N 1
ATOM 2246 C CA . ARG B 1 96 ? -11.913 10.805 22.567 1.00 21.59 314 ARG B CA 1
ATOM 2247 C C . ARG B 1 96 ? -12.626 10.599 21.238 1.00 24.34 314 ARG B C 1
ATOM 2248 O O . ARG B 1 96 ? -13.850 10.817 21.148 1.00 23.05 314 ARG B O 1
ATOM 2256 N N . GLN B 1 97 ? -11.843 10.250 20.217 1.00 24.33 315 GLN B N 1
ATOM 2257 C CA . GLN B 1 97 ? -12.365 9.955 18.857 1.00 26.62 315 GLN B CA 1
ATOM 2258 C C . GLN B 1 97 ? -13.345 8.837 18.979 1.00 27.16 315 GLN B C 1
ATOM 2259 O O . GLN B 1 97 ? -14.489 8.949 18.428 1.00 29.26 315 GLN B O 1
ATOM 2265 N N . GLN B 1 98 ? -12.969 7.766 19.710 1.00 24.09 316 GLN B N 1
ATOM 2266 C CA . GLN B 1 98 ? -13.861 6.595 19.902 1.00 26.59 316 GLN B CA 1
ATOM 2267 C C . GLN B 1 98 ? -15.079 6.996 20.714 1.00 26.74 316 GLN B C 1
ATOM 2268 O O . GLN B 1 98 ? -16.246 6.671 20.362 1.00 26.72 316 GLN B O 1
ATOM 2274 N N . TRP B 1 99 ? -14.885 7.752 21.7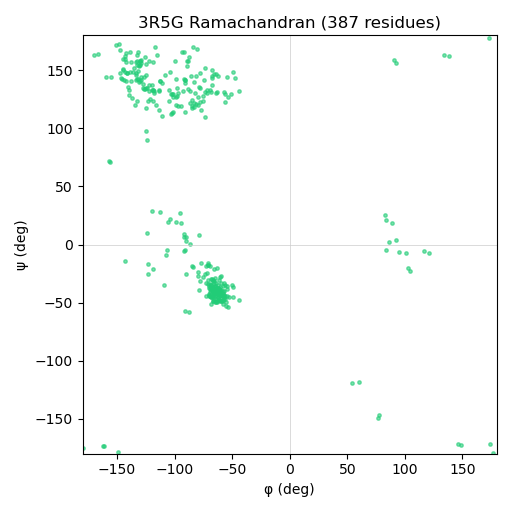85 1.00 24.22 317 TRP B N 1
ATOM 2275 C CA . TRP B 1 99 ? -16.072 8.184 22.521 1.00 25.03 317 TRP B CA 1
ATOM 2276 C C . TRP B 1 99 ? -16.983 9.166 21.7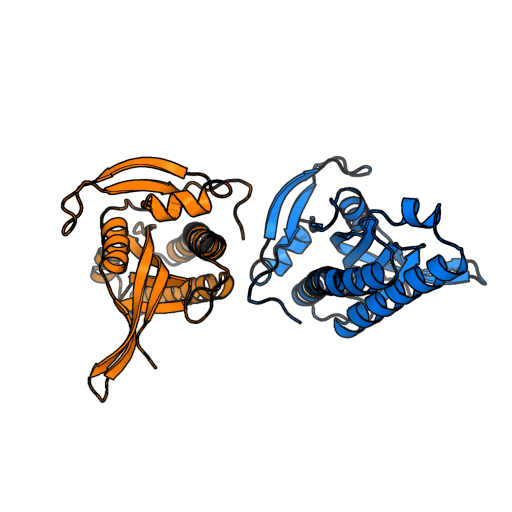38 1.00 28.78 317 TRP B C 1
ATOM 2277 O O . TRP B 1 99 ? -18.233 9.150 21.904 1.00 28.20 317 TRP B O 1
ATOM 2288 N N . ARG B 1 100 ? -16.396 10.059 20.957 1.00 29.17 318 ARG B N 1
ATOM 2289 C CA . ARG B 1 100 ? -17.233 10.991 20.195 1.00 32.03 318 ARG B CA 1
ATOM 2290 C C . ARG B 1 100 ? -18.095 10.234 19.224 1.00 34.14 318 ARG B C 1
ATOM 2291 O O . ARG B 1 100 ? -19.267 10.632 18.972 1.00 34.34 318 ARG B O 1
ATOM 2299 N N . ALA B 1 101 ? -17.554 9.151 18.692 1.00 35.35 319 ALA B N 1
ATOM 2300 C CA . ALA B 1 101 ? -18.260 8.362 17.707 1.00 36.77 319 ALA B CA 1
ATOM 2301 C C . ALA B 1 101 ? -19.388 7.632 18.408 1.00 37.89 319 ALA B C 1
ATOM 2302 O O . ALA B 1 101 ? -20.443 7.396 17.813 1.00 38.62 319 ALA B O 1
ATOM 2304 N N . GLN B 1 102 ? -19.166 7.231 19.664 1.00 37.11 320 GLN B N 1
ATOM 2305 C CA . GLN B 1 102 ? -20.172 6.474 20.445 1.00 36.71 320 GLN B CA 1
ATOM 2306 C C . GLN B 1 102 ? -21.246 7.406 21.006 1.00 34.63 320 GLN B C 1
ATOM 2307 O O . GLN B 1 102 ? -22.072 7.010 21.806 1.00 37.01 320 GLN B O 1
ATOM 2313 N N . GLY B 1 103 ? -21.244 8.655 20.609 1.00 33.73 321 GLY B N 1
ATOM 2314 C CA . GLY B 1 103 ? -22.206 9.554 21.125 1.00 31.50 321 GLY B CA 1
ATOM 2315 C C . GLY B 1 103 ? -21.796 10.492 22.219 1.00 32.55 321 GLY B C 1
ATOM 2316 O O . GLY B 1 103 ? -22.535 11.364 22.587 1.00 29.72 321 GLY B O 1
ATOM 2317 N N . ILE B 1 104 ? -20.574 10.341 22.764 1.00 32.48 322 ILE B N 1
ATOM 2318 C CA . ILE B 1 104 ? -20.153 11.272 23.838 1.00 33.75 322 ILE B CA 1
ATOM 2319 C C . ILE B 1 104 ? -19.588 12.613 23.308 1.00 33.70 322 ILE B C 1
ATOM 2320 O O . ILE B 1 104 ? -18.619 12.635 22.599 1.00 35.60 322 ILE B O 1
ATOM 2325 N N . THR B 1 105 ? -20.161 13.735 23.673 1.00 34.20 323 THR B N 1
ATOM 2326 C CA . THR B 1 105 ? -19.653 15.002 23.082 1.00 37.03 323 THR B CA 1
ATOM 2327 C C . THR B 1 105 ? -19.237 15.996 24.147 1.00 35.93 323 THR B C 1
ATOM 2328 O O . THR B 1 105 ? -19.006 17.182 23.900 1.00 36.58 323 THR B O 1
ATOM 2332 N N . LYS B 1 106 ? -19.195 15.518 25.374 1.00 33.97 324 LYS B N 1
ATOM 2333 C CA . LYS B 1 106 ? -18.703 16.355 26.380 1.00 31.99 324 LYS B CA 1
ATOM 2334 C C . LYS B 1 106 ? -17.186 16.352 26.267 1.00 28.19 324 LYS B C 1
ATOM 2335 O O . LYS B 1 106 ? -16.628 15.301 26.082 1.00 27.63 324 LYS B O 1
ATOM 2341 N N . PRO B 1 107 ? -16.546 17.535 26.346 1.00 26.85 325 PRO B N 1
ATOM 2342 C CA . PRO B 1 107 ? -15.039 17.573 26.336 1.00 24.15 325 PRO B CA 1
ATOM 2343 C C . PRO B 1 107 ? -14.475 16.881 27.551 1.00 20.99 325 PRO B C 1
ATOM 2344 O O . PRO B 1 107 ? -14.935 17.121 28.656 1.00 22.26 325 PRO B O 1
ATOM 2348 N N . LEU B 1 108 ? -13.524 15.986 27.302 1.00 18.80 326 LEU B N 1
ATOM 2349 C CA . LEU B 1 108 ? -12.799 15.232 28.381 1.00 15.96 326 LEU B CA 1
ATOM 2350 C C . LEU B 1 108 ? -11.311 15.322 28.057 1.00 16.91 326 LEU B C 1
ATOM 2351 O O . LEU B 1 108 ? -10.900 14.924 26.979 1.00 20.59 326 LEU B O 1
ATOM 2356 N N . GLU B 1 109 ? -10.530 15.837 28.994 1.00 16.08 327 GLU B N 1
ATOM 2357 C CA . GLU B 1 109 ? -9.103 15.929 28.735 1.00 17.62 327 GLU B CA 1
ATOM 2358 C C . GLU B 1 109 ? -8.325 15.625 30.002 1.00 14.64 327 GLU B C 1
ATOM 2359 O O . GLU B 1 109 ? -8.670 15.970 31.085 1.00 15.21 327 GLU B O 1
ATOM 2365 N N . ILE B 1 110 ? -7.231 14.905 29.834 1.00 14.58 328 ILE B N 1
ATOM 2366 C CA . ILE B 1 110 ? -6.389 14.545 30.968 1.00 14.19 328 ILE B CA 1
ATOM 2367 C C . ILE B 1 110 ? -5.517 15.687 31.411 1.00 13.48 328 ILE B C 1
ATOM 2368 O O . ILE B 1 110 ? -5.111 16.583 30.604 1.00 13.31 328 ILE B O 1
ATOM 2373 N N . ARG B 1 111 ? -5.286 15.693 32.708 1.00 10.98 329 ARG B N 1
ATOM 2374 C CA . ARG B 1 111 ? -4.276 16.588 33.257 1.00 12.37 329 ARG B CA 1
ATOM 2375 C C . ARG B 1 111 ? -3.389 15.745 34.156 1.00 11.93 329 ARG B C 1
ATOM 2376 O O . ARG B 1 111 ? -3.822 14.789 34.731 1.00 11.73 329 ARG B O 1
ATOM 2384 N N . MET B 1 112 ? -2.141 16.186 34.348 1.00 9.48 330 MET B N 1
ATOM 2385 C CA . MET B 1 112 ? -1.181 15.370 35.079 1.00 8.49 330 MET B CA 1
ATOM 2386 C C . MET B 1 112 ? -0.250 16.250 35.835 1.00 8.84 330 MET B C 1
ATOM 2387 O O . MET B 1 112 ? 0.113 17.362 35.460 1.00 9.91 330 MET B O 1
ATOM 2392 N N . GLY B 1 113 ? 0.156 15.715 36.946 1.00 7.71 331 GLY B N 1
ATOM 2393 C CA . GLY B 1 113 ? 1.192 16.319 37.759 1.00 8.53 331 GLY B CA 1
ATOM 2394 C C . GLY B 1 113 ? 2.232 15.280 38.107 1.00 9.34 331 GLY B C 1
ATOM 2395 O O . GLY B 1 113 ? 1.909 14.118 38.461 1.00 9.45 331 GLY B O 1
ATOM 2396 N N . ILE B 1 114 ? 3.509 15.696 38.095 1.00 8.41 332 ILE B N 1
ATOM 2397 C CA . ILE B 1 114 ? 4.595 14.768 38.340 1.00 7.85 332 ILE B CA 1
ATOM 2398 C C . ILE B 1 114 ? 5.632 15.402 39.186 1.00 9.42 332 ILE B C 1
ATOM 2399 O O . ILE B 1 114 ? 6.037 16.558 38.915 1.00 10.60 332 ILE B O 1
ATOM 2404 N N . ASN B 1 115 ? 6.079 14.685 40.223 1.00 9.32 333 ASN B N 1
ATOM 2405 C CA . ASN B 1 115 ? 7.196 15.196 41.072 1.00 9.31 333 ASN B CA 1
ATOM 2406 C C . ASN B 1 115 ? 8.125 14.098 41.383 1.00 10.23 333 ASN B C 1
ATOM 2407 O O . ASN B 1 115 ? 7.749 12.897 41.389 1.00 11.41 333 ASN B O 1
ATOM 2412 N N . THR B 1 116 ? 9.388 14.450 41.719 1.00 9.77 334 THR B N 1
ATOM 2413 C CA . THR B 1 116 ? 10.343 13.432 42.087 1.00 9.33 334 THR B CA 1
ATOM 2414 C C . THR B 1 116 ? 10.948 13.825 43.437 1.00 11.67 334 THR B C 1
ATOM 2415 O O . THR B 1 116 ? 11.177 15.008 43.660 1.00 13.72 334 THR B O 1
ATOM 2419 N N . GLY B 1 117 ? 11.042 12.859 44.317 1.00 12.24 335 GLY B N 1
ATOM 2420 C CA . GLY B 1 117 ? 11.626 13.138 45.662 1.00 11.84 335 GLY B CA 1
ATOM 2421 C C . GLY B 1 117 ? 11.555 11.919 46.506 1.00 11.81 335 GLY B C 1
ATOM 2422 O O . GLY B 1 117 ? 11.119 10.829 46.125 1.00 12.37 335 GLY B O 1
ATOM 2423 N N . TYR B 1 118 ? 12.060 12.092 47.741 1.00 13.79 336 TYR B N 1
ATOM 2424 C CA . TYR B 1 118 ? 12.022 10.941 48.620 1.00 13.99 336 TYR B CA 1
ATOM 2425 C C . TYR B 1 118 ? 10.658 10.706 49.231 1.00 12.98 336 TYR B C 1
ATOM 2426 O O . TYR B 1 118 ? 10.020 11.638 49.719 1.00 15.74 336 TYR B O 1
ATOM 2435 N N . CYS B 1 119 ? 10.248 9.453 49.222 1.00 13.21 337 CYS B N 1
ATOM 2436 C CA . CYS B 1 119 ? 8.922 8.977 49.643 1.00 14.59 337 CYS B CA 1
ATOM 2437 C C . CYS B 1 119 ? 9.072 7.805 50.531 1.00 15.47 337 CYS B C 1
ATOM 2438 O O . CYS B 1 119 ? 10.052 7.031 50.435 1.00 14.95 337 CYS B O 1
ATOM 2441 N N . THR B 1 120 ? 8.085 7.566 51.393 1.00 14.41 338 THR B N 1
ATOM 2442 C CA . THR B 1 120 ? 8.118 6.399 52.258 1.00 16.76 338 THR B CA 1
ATOM 2443 C C . THR B 1 120 ? 7.277 5.364 51.648 1.00 14.73 338 THR B C 1
ATOM 2444 O O . THR B 1 120 ? 6.070 5.546 51.335 1.00 14.92 338 THR B O 1
ATOM 2448 N N . VAL B 1 121 ? 7.849 4.180 51.468 1.00 18.45 339 VAL B N 1
ATOM 2449 C CA . VAL B 1 121 ? 7.265 3.116 50.805 1.00 18.54 339 VAL B CA 1
ATOM 2450 C C . VAL B 1 121 ? 7.116 1.885 51.721 1.00 20.94 339 VAL B C 1
ATOM 2451 O O . VAL B 1 121 ? 8.068 1.506 52.405 1.00 24.47 339 VAL B O 1
ATOM 2455 N N . GLY B 1 122 ? 5.959 1.300 51.707 1.00 20.85 340 GLY B N 1
ATOM 2456 C CA . GLY B 1 122 ? 5.772 0.143 52.579 1.00 21.94 340 GLY B CA 1
ATOM 2457 C C . GLY B 1 122 ? 4.371 -0.370 52.591 1.00 21.79 340 GLY B C 1
ATOM 2458 O O . GLY B 1 122 ? 3.511 0.019 51.780 1.00 20.61 340 GLY B O 1
ATOM 2459 N N . ASN B 1 123 ? 4.111 -1.308 53.504 1.00 21.56 341 ASN B N 1
ATOM 2460 C CA . ASN B 1 123 ? 2.803 -1.865 53.600 1.00 20.36 341 ASN B CA 1
ATOM 2461 C C . ASN B 1 123 ? 2.025 -1.136 54.735 1.00 20.28 341 ASN B C 1
ATOM 2462 O O . ASN B 1 123 ? 2.503 -1.097 55.883 1.00 20.31 341 ASN B O 1
ATOM 2467 N N . PHE B 1 124 ? 0.908 -0.504 54.328 1.00 19.36 342 PHE B N 1
ATOM 2468 C CA . PHE B 1 124 ? 0.139 0.370 55.239 1.00 17.91 342 PHE B CA 1
ATOM 2469 C C . PHE B 1 124 ? -1.278 -0.027 55.202 1.00 17.31 342 PHE B C 1
ATOM 2470 O O . PHE B 1 124 ? -1.809 -0.429 54.157 1.00 18.29 342 PHE B O 1
ATOM 2478 N N . GLY B 1 125 ? -1.976 0.041 56.340 1.00 17.21 343 GLY B N 1
ATOM 2479 C CA . GLY B 1 125 ? -3.402 -0.331 56.342 1.00 16.40 343 GLY B CA 1
ATOM 2480 C C . GLY B 1 125 ? -3.850 -0.924 57.675 1.00 17.64 343 GLY B C 1
ATOM 2481 O O . GLY B 1 125 ? -3.110 -0.859 58.685 1.00 17.87 343 GLY B O 1
ATOM 2482 N N . ALA B 1 126 ? -5.074 -1.404 57.630 1.00 20.35 344 ALA B N 1
ATOM 2483 C CA . ALA B 1 126 ? -5.704 -2.075 58.755 1.00 22.23 344 ALA B CA 1
ATOM 2484 C C . ALA B 1 126 ? -5.430 -3.577 58.522 1.00 28.88 344 ALA B C 1
ATOM 2485 O O . ALA B 1 126 ? -5.104 -3.959 57.394 1.00 28.57 344 ALA B O 1
ATOM 2487 N N . ASP B 1 127 ? -5.633 -4.414 59.539 1.00 31.76 345 ASP B N 1
ATOM 2488 C CA . ASP B 1 127 ? -5.258 -5.868 59.369 1.00 35.13 345 ASP B CA 1
ATOM 2489 C C . ASP B 1 127 ? -5.945 -6.654 58.262 1.00 36.89 345 ASP B C 1
ATOM 2490 O O . ASP B 1 127 ? -5.296 -7.497 57.653 1.00 39.36 345 ASP B O 1
ATOM 2495 N N . THR B 1 128 ? -7.205 -6.350 57.949 1.00 38.25 346 THR B N 1
ATOM 2496 C CA . THR B 1 128 ? -7.867 -6.970 56.800 1.00 39.89 346 THR B CA 1
ATOM 2497 C C . THR B 1 128 ? -7.987 -6.032 55.579 1.00 38.85 346 THR B C 1
ATOM 2498 O O . THR B 1 128 ? -8.842 -6.234 54.710 1.00 39.37 346 THR B O 1
ATOM 2502 N N . ARG B 1 129 ? -7.126 -5.010 55.516 1.00 37.66 347 ARG B N 1
ATOM 2503 C CA . ARG B 1 129 ? -7.146 -4.050 54.413 1.00 35.49 347 ARG B CA 1
ATOM 2504 C C . ARG B 1 129 ? -5.728 -3.418 54.327 1.00 33.33 347 ARG B C 1
ATOM 2505 O O . ARG B 1 129 ? -5.543 -2.232 54.738 1.00 29.73 347 ARG B O 1
ATOM 2513 N N . MET B 1 130 ? -4.726 -4.203 53.877 1.00 31.76 348 MET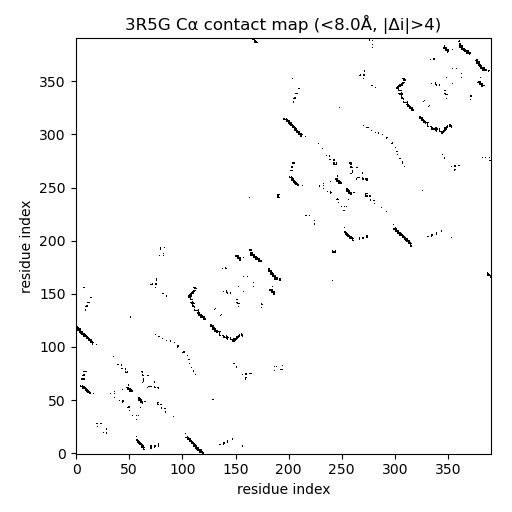 B N 1
ATOM 2514 C CA . MET B 1 130 ? -3.355 -3.712 53.728 1.00 32.40 348 MET B CA 1
ATOM 2515 C C . MET B 1 130 ? -3.044 -3.460 52.260 1.00 31.81 348 MET B C 1
ATOM 2516 O O . MET B 1 130 ? -3.583 -4.120 51.367 1.00 32.34 348 MET B O 1
ATOM 2521 N N . ASP B 1 131 ? -2.200 -2.477 52.013 1.00 28.91 349 ASP B N 1
ATOM 2522 C CA . ASP B 1 131 ? -1.732 -2.230 50.654 1.00 28.37 349 ASP B CA 1
ATOM 2523 C C . ASP B 1 131 ? -0.285 -1.715 50.624 1.00 25.79 349 ASP B C 1
ATOM 2524 O O . ASP B 1 131 ? 0.219 -0.970 51.481 1.00 22.73 349 ASP B O 1
ATOM 2529 N N . TYR B 1 132 ? 0.443 -2.161 49.597 1.00 24.06 350 TYR B N 1
ATOM 2530 C CA . TYR B 1 132 ? 1.756 -1.661 49.436 1.00 21.36 350 TYR B CA 1
ATOM 2531 C C . TYR B 1 132 ? 1.626 -0.365 48.666 1.00 20.69 350 TYR B C 1
ATOM 2532 O O . TYR B 1 132 ? 1.029 -0.306 47.556 1.00 22.06 350 TYR B O 1
ATOM 2541 N N . THR B 1 133 ? 2.169 0.692 49.267 1.00 18.80 351 THR B N 1
ATOM 2542 C CA . THR B 1 133 ? 1.873 2.032 48.724 1.00 19.01 351 THR B CA 1
ATOM 2543 C C . THR B 1 133 ? 2.904 3.021 49.246 1.00 16.38 351 THR B C 1
ATOM 2544 O O . THR B 1 133 ? 3.916 2.663 49.899 1.00 18.31 351 THR B O 1
ATOM 2548 N N . ILE B 1 134 ? 2.684 4.308 48.944 1.00 14.89 352 ILE B N 1
ATOM 2549 C CA . ILE B 1 134 ? 3.661 5.326 49.205 1.00 14.02 352 ILE B CA 1
ATOM 2550 C C . ILE B 1 134 ? 2.994 6.539 49.875 1.00 13.11 352 ILE B C 1
ATOM 2551 O O . ILE B 1 134 ? 1.764 6.868 49.614 1.00 14.20 352 ILE B O 1
ATOM 2556 N N . ILE B 1 135 ? 3.753 7.151 50.750 1.00 12.67 353 ILE B N 1
ATOM 2557 C CA . ILE B 1 135 ? 3.271 8.329 51.432 1.00 13.03 353 ILE B CA 1
ATOM 2558 C C . ILE B 1 135 ? 4.338 9.366 51.543 1.00 14.43 353 ILE B C 1
ATOM 2559 O O . ILE B 1 135 ? 5.529 9.052 51.450 1.00 14.87 353 ILE B O 1
ATOM 2564 N N . GLY B 1 136 ? 3.967 10.583 51.874 1.00 15.43 354 GLY B N 1
ATOM 2565 C CA . GLY B 1 136 ? 4.939 11.641 52.094 1.00 13.33 354 GLY B CA 1
ATOM 2566 C C . GLY B 1 136 ? 4.604 12.963 51.432 1.00 13.91 354 GLY B C 1
ATOM 2567 O O . GLY B 1 136 ? 3.769 13.036 50.552 1.00 12.53 354 GLY B O 1
ATOM 2568 N N . ARG B 1 137 ? 5.282 13.989 51.907 1.00 13.32 355 ARG B N 1
ATOM 2569 C CA . ARG B 1 137 ? 5.227 15.307 51.285 1.00 15.86 355 ARG B CA 1
ATOM 2570 C C . ARG B 1 137 ? 5.455 15.346 49.777 1.00 14.39 355 ARG B C 1
ATOM 2571 O O . ARG B 1 137 ? 4.809 16.114 49.037 1.00 15.55 355 ARG B O 1
ATOM 2579 N N . GLU B 1 138 ? 6.318 14.464 49.279 1.00 13.10 356 GLU B N 1
ATOM 2580 C CA . GLU B 1 138 ? 6.676 14.493 47.858 1.00 13.53 356 GLU B CA 1
ATOM 2581 C C . GLU B 1 138 ? 5.605 13.832 47.047 1.00 12.20 356 GLU B C 1
ATOM 2582 O O . GLU B 1 138 ? 5.397 14.200 45.883 1.00 12.34 356 GLU B O 1
ATOM 2588 N N . VAL B 1 139 ? 4.855 12.893 47.651 1.00 11.88 357 VAL B N 1
ATOM 2589 C CA . VAL B 1 139 ? 3.644 12.370 47.063 1.00 12.59 357 VAL B CA 1
ATOM 2590 C C . VAL B 1 139 ? 2.541 13.404 46.991 1.00 11.90 357 VAL B C 1
ATOM 2591 O O . VAL B 1 139 ? 1.973 13.609 45.934 1.00 11.66 357 VAL B O 1
ATOM 2595 N N . ASN B 1 140 ? 2.382 14.113 48.096 1.00 11.52 358 ASN B N 1
ATOM 2596 C CA . ASN B 1 140 ? 1.367 15.184 48.133 1.00 13.41 358 ASN B CA 1
ATOM 2597 C C . ASN B 1 140 ? 1.704 16.251 47.081 1.00 11.68 358 ASN B C 1
ATOM 2598 O O . ASN B 1 140 ? 0.751 16.797 46.470 1.00 14.59 358 ASN B O 1
ATOM 2603 N N . LEU B 1 141 ? 2.989 16.598 46.923 1.00 12.43 359 LEU B N 1
ATOM 2604 C CA . LEU B 1 141 ? 3.317 17.655 45.958 1.00 11.41 359 LEU B CA 1
ATOM 2605 C C . LEU B 1 141 ? 2.889 17.236 44.512 1.00 10.86 359 LEU B C 1
ATOM 2606 O O . LEU B 1 141 ? 2.340 17.977 43.732 1.00 12.78 359 LEU B O 1
ATOM 2611 N N . ALA B 1 142 ? 3.062 15.943 44.150 1.00 10.83 360 ALA B N 1
ATOM 2612 C CA . ALA B 1 142 ? 2.650 15.504 42.838 1.00 10.67 360 ALA B CA 1
ATOM 2613 C C . ALA B 1 142 ? 1.163 15.646 42.656 1.00 10.47 360 ALA B C 1
ATOM 2614 O O . ALA B 1 142 ? 0.695 16.075 41.596 1.00 11.24 360 ALA B O 1
ATOM 2616 N N . SER B 1 143 ? 0.427 15.337 43.723 1.00 11.03 361 SER B N 1
ATOM 2617 C CA . SER B 1 143 ? -0.995 15.588 43.715 1.00 12.61 361 SER B CA 1
ATOM 2618 C C . SER B 1 143 ? -1.335 17.077 43.631 1.00 13.18 361 SER B C 1
ATOM 2619 O O . SER B 1 143 ? -2.280 17.353 42.822 1.00 13.94 361 SER B O 1
ATOM 2622 N N . ARG B 1 144 ? -0.587 17.931 44.312 1.00 15.27 362 ARG B N 1
ATOM 2623 C CA . ARG B 1 144 ? -0.954 19.344 44.216 1.00 15.79 362 ARG B CA 1
ATOM 2624 C C . ARG B 1 144 ? -0.628 19.896 42.841 1.00 14.73 362 ARG B C 1
ATOM 2625 O O . ARG B 1 144 ? -1.326 20.764 42.319 1.00 15.16 362 ARG B O 1
ATOM 2633 N N . LEU B 1 145 ? 0.409 19.372 42.172 1.00 13.45 363 LEU B N 1
ATOM 2634 C CA . LEU B 1 145 ? 0.625 19.827 40.764 1.00 13.06 363 LEU B CA 1
ATOM 2635 C C . LEU B 1 145 ? -0.451 19.356 39.875 1.00 14.46 363 LEU B C 1
ATOM 2636 O O . LEU B 1 145 ? -0.849 20.040 38.937 1.00 14.97 363 LEU B O 1
ATOM 2641 N N . GLU B 1 146 ? -0.946 18.139 40.098 1.00 12.18 364 GLU B N 1
ATOM 2642 C CA . GLU B 1 146 ? -2.051 17.698 39.306 1.00 12.96 364 GLU B CA 1
ATOM 2643 C C . GLU B 1 146 ? -3.254 18.612 39.484 1.00 14.65 364 GLU B C 1
ATOM 2644 O O . GLU B 1 146 ? -3.867 18.943 38.465 1.00 13.46 364 GLU B O 1
ATOM 2650 N N . SER B 1 147 ? -3.495 18.981 40.725 1.00 15.03 365 SER B N 1
ATOM 2651 C CA . SER B 1 147 ? -4.699 19.817 41.023 1.00 17.33 365 SER B CA 1
ATOM 2652 C C . SER B 1 147 ? -4.513 21.176 40.390 1.00 17.13 365 SER B C 1
ATOM 2653 O O . SER B 1 147 ? -5.528 21.822 40.019 1.00 20.10 365 SER B O 1
ATOM 2656 N N . ALA B 1 148 ? -3.267 21.625 40.285 1.00 16.27 366 ALA B N 1
ATOM 2657 C CA . ALA B 1 148 ? -2.957 22.956 39.707 1.00 18.59 366 ALA B CA 1
ATOM 2658 C C . ALA B 1 148 ? -2.963 22.984 38.176 1.00 17.38 366 ALA B C 1
ATOM 2659 O O . ALA B 1 148 ? -3.055 24.044 37.534 1.00 19.23 366 ALA B O 1
ATOM 2661 N N . SER B 1 149 ? -2.754 21.817 37.553 1.00 17.39 367 SER B N 1
ATOM 2662 C CA . SER B 1 149 ? -2.616 21.717 36.144 1.00 16.04 367 SER B CA 1
ATOM 2663 C C . SER B 1 149 ? -3.944 22.042 35.366 1.00 17.63 367 SER B C 1
ATOM 2664 O O . SER B 1 149 ? -5.070 21.887 35.903 1.00 20.25 367 SER B O 1
ATOM 2667 N N . GLU B 1 150 ? -3.793 22.568 34.144 1.00 18.43 368 GLU B N 1
ATOM 2668 C CA . GLU B 1 150 ? -4.952 22.822 33.301 1.00 19.76 368 GLU B CA 1
ATOM 2669 C C . GLU B 1 150 ? -5.260 21.609 32.484 1.00 19.15 368 GLU B C 1
ATOM 2670 O O . GLU B 1 150 ? -4.371 20.749 32.275 1.00 17.01 368 GLU B O 1
ATOM 2676 N N . ALA B 1 151 ? -6.497 21.472 32.004 1.00 20.29 369 ALA B N 1
ATOM 2677 C CA . ALA B 1 151 ? -6.776 20.412 30.998 1.00 18.21 369 ALA B CA 1
ATOM 2678 C C . ALA B 1 151 ? -5.693 20.369 29.924 1.00 18.00 369 ALA B C 1
ATOM 2679 O O . ALA B 1 151 ? -5.366 21.371 29.286 1.00 18.52 369 ALA B O 1
ATOM 2681 N N . GLY B 1 152 ? -5.219 19.158 29.654 1.00 15.27 370 GLY B N 1
ATOM 2682 C CA . GLY B 1 152 ? -4.243 18.938 28.589 1.00 14.84 370 GLY B CA 1
ATOM 2683 C C . GLY B 1 152 ? -2.783 19.180 28.959 1.00 13.92 370 GLY B C 1
ATOM 2684 O O . GLY B 1 152 ? -1.928 19.021 28.076 1.00 18.16 370 GLY B O 1
ATOM 2685 N N . GLU B 1 153 ? -2.541 19.652 30.185 1.00 12.79 371 GLU B N 1
ATOM 2686 C CA . GLU B 1 153 ? -1.228 20.018 30.656 1.00 12.15 371 GLU B CA 1
ATOM 2687 C C . GLU B 1 153 ? -0.592 18.936 31.494 1.00 11.54 371 GLU B C 1
ATOM 2688 O O . GLU B 1 153 ? -1.258 18.251 32.297 1.00 12.85 371 GLU B O 1
ATOM 2694 N N . ILE B 1 154 ? 0.723 18.797 31.308 1.00 11.20 372 ILE B N 1
ATOM 2695 C CA . ILE B 1 154 ? 1.551 18.010 32.200 1.00 10.34 372 ILE B CA 1
ATOM 2696 C C . ILE B 1 154 ? 2.473 18.976 32.980 1.00 9.59 372 ILE B C 1
ATOM 2697 O O . ILE B 1 154 ? 3.322 19.598 32.389 1.00 12.07 372 ILE B O 1
ATOM 2702 N N . LEU B 1 155 ? 2.217 19.099 34.252 1.00 9.68 373 LEU B N 1
ATOM 2703 C CA . LEU B 1 155 ? 3.009 19.988 35.108 1.00 9.00 373 LEU B CA 1
ATOM 2704 C C . LEU B 1 155 ? 3.982 19.196 35.898 1.00 10.00 373 LEU B C 1
ATOM 2705 O O . LEU B 1 155 ? 3.632 18.162 36.537 1.00 9.47 373 LEU B O 1
ATOM 2710 N N . ILE B 1 156 ? 5.281 19.569 35.907 1.00 8.77 374 ILE B N 1
ATOM 2711 C CA . ILE B 1 156 ? 6.257 18.864 36.693 1.00 9.60 374 ILE B CA 1
ATOM 2712 C C . ILE B 1 156 ? 6.997 19.832 37.587 1.00 8.73 374 ILE B C 1
ATOM 2713 O O . ILE B 1 156 ? 7.053 21.024 37.281 1.00 10.32 374 ILE B O 1
ATOM 2718 N N . SER B 1 157 ? 7.630 19.350 38.613 1.00 9.46 375 SER B N 1
ATOM 2719 C CA . SER B 1 157 ? 8.487 20.120 39.548 1.00 8.42 375 SER B CA 1
ATOM 2720 C C . SER B 1 157 ? 9.836 20.329 38.978 1.00 11.73 375 SER B C 1
ATOM 2721 O O . SER B 1 157 ? 10.271 19.685 38.035 1.00 12.44 375 SER B O 1
ATOM 2724 N N . HIS B 1 158 ? 10.604 21.221 39.626 1.00 11.89 376 HIS B N 1
ATOM 2725 C CA . HIS B 1 158 ? 11.972 21.346 39.195 1.00 12.82 376 HIS B CA 1
ATOM 2726 C C . HIS B 1 158 ? 12.835 20.128 39.432 1.00 10.71 376 HIS B C 1
ATOM 2727 O O . HIS B 1 158 ? 13.667 19.883 38.605 1.00 13.36 376 HIS B O 1
ATOM 2734 N N . GLU B 1 159 ? 12.619 19.345 40.505 1.00 11.14 377 GLU B N 1
ATOM 2735 C CA . GLU B 1 159 ? 13.388 18.178 40.674 1.00 12.90 377 GLU B CA 1
ATOM 2736 C C . GLU B 1 159 ? 13.160 17.207 39.475 1.00 14.20 377 GLU B C 1
ATOM 2737 O O . GLU B 1 159 ? 14.108 16.651 38.987 1.00 14.45 377 GLU B O 1
ATOM 2743 N N . THR B 1 160 ? 11.899 17.066 39.013 1.00 12.06 378 THR B N 1
ATOM 2744 C CA . THR B 1 160 ? 11.717 16.185 37.877 1.00 10.55 378 THR B CA 1
ATOM 2745 C C . THR B 1 160 ? 12.364 16.806 36.640 1.00 10.39 378 THR B C 1
ATOM 2746 O O . THR B 1 160 ? 12.968 16.146 35.820 1.00 11.23 378 THR B O 1
ATOM 2750 N N . TYR B 1 161 ? 12.134 18.082 36.426 1.00 11.46 379 TYR B N 1
ATOM 2751 C CA . TYR B 1 161 ? 12.756 18.755 35.289 1.00 11.20 379 TYR B CA 1
ATOM 2752 C C . TYR B 1 161 ? 14.261 18.548 35.271 1.00 11.50 379 TYR B C 1
ATOM 2753 O O . TYR B 1 161 ? 14.777 18.291 34.197 1.00 13.38 379 TYR B O 1
ATOM 2762 N N . SER B 1 162 ? 14.908 18.692 36.422 1.00 13.46 380 SER B N 1
ATOM 2763 C CA . SER B 1 162 ? 16.376 18.610 36.409 1.00 16.02 380 SER B CA 1
ATOM 2764 C C . SER B 1 162 ? 16.876 17.242 35.978 1.00 16.42 380 SER B C 1
ATOM 2765 O O . SER B 1 162 ? 17.936 17.135 35.429 1.00 18.85 380 SER B O 1
ATOM 2768 N N . LEU B 1 163 ? 16.038 16.217 36.078 1.00 13.32 381 LEU B N 1
ATOM 2769 C CA . LEU B 1 163 ? 16.399 14.884 35.606 1.00 14.18 381 LEU B CA 1
ATOM 2770 C C . LEU B 1 163 ? 16.041 14.588 34.153 1.00 15.69 381 LEU B C 1
ATOM 2771 O O . LEU B 1 163 ? 16.688 13.777 33.494 1.00 18.22 381 LEU B O 1
ATOM 2776 N N . ILE B 1 164 ? 15.033 15.271 33.587 1.00 13.07 382 ILE B N 1
ATOM 2777 C CA . ILE B 1 164 ? 14.624 14.956 32.230 1.00 13.02 382 ILE B CA 1
ATOM 2778 C C . ILE B 1 164 ? 15.039 15.979 31.209 1.00 15.01 382 ILE B C 1
ATOM 2779 O O . ILE B 1 164 ? 14.803 15.788 30.015 1.00 15.09 382 ILE B O 1
ATOM 2784 N N . LYS B 1 165 ? 15.639 17.103 31.669 1.00 15.22 383 LYS B N 1
ATOM 2785 C CA . LYS B 1 165 ? 15.852 18.258 30.785 1.00 18.53 383 LYS B CA 1
ATOM 2786 C C . LYS B 1 165 ? 16.648 17.980 29.536 1.00 18.09 383 LYS B C 1
ATOM 2787 O O . LYS B 1 165 ? 16.417 18.672 28.534 1.00 20.47 383 LYS B O 1
ATOM 2793 N N . ASP B 1 166 ? 17.609 17.072 29.551 1.00 20.86 384 ASP B N 1
ATOM 2794 C CA . ASP B 1 166 ? 18.338 16.894 28.298 1.00 23.27 384 ASP B CA 1
ATOM 2795 C C . ASP B 1 166 ? 17.522 16.214 27.195 1.00 23.07 384 ASP B C 1
ATOM 2796 O O . ASP B 1 166 ? 17.876 16.260 26.001 1.00 22.18 384 ASP B O 1
ATOM 2801 N N . VAL B 1 167 ? 16.419 15.580 27.586 1.00 19.74 385 VAL B N 1
ATOM 2802 C CA . VAL B 1 167 ? 15.755 14.668 26.686 1.00 19.38 385 VAL B CA 1
ATOM 2803 C C . VAL B 1 167 ? 14.274 15.004 26.413 1.00 15.68 385 VAL B C 1
ATOM 2804 O O . VAL B 1 167 ? 13.732 14.715 25.326 1.00 19.01 385 VAL B O 1
ATOM 2808 N N . ILE B 1 168 ? 13.651 15.681 27.340 1.00 11.87 386 ILE B N 1
ATOM 2809 C CA . ILE B 1 168 ? 12.236 16.022 27.144 1.00 11.76 386 ILE B CA 1
ATOM 2810 C C . ILE B 1 168 ? 12.131 17.551 27.168 1.00 12.49 386 ILE B C 1
ATOM 2811 O O . ILE B 1 168 ? 12.660 18.227 28.059 1.00 14.52 386 ILE B O 1
ATOM 2816 N N . MET B 1 169 ? 11.327 18.067 26.233 1.00 11.91 387 MET B N 1
ATOM 2817 C CA . MET B 1 169 ? 11.259 19.544 26.154 1.00 13.09 387 MET B CA 1
ATOM 2818 C C . MET B 1 169 ? 10.239 20.088 27.104 1.00 13.34 387 MET B C 1
ATOM 2819 O O . MET B 1 169 ? 9.121 19.488 27.259 1.00 12.06 387 MET B O 1
ATOM 2824 N N . CYS B 1 170 ? 10.493 21.264 27.684 1.00 11.17 388 CYS B N 1
ATOM 2825 C CA . CYS B 1 170 ? 9.627 21.854 28.702 1.00 13.01 388 CYS B CA 1
ATOM 2826 C C . CYS B 1 170 ? 9.551 23.362 28.498 1.00 13.52 388 CYS B C 1
ATOM 2827 O O . CYS B 1 170 ? 10.396 23.920 27.744 1.00 13.22 388 CYS B O 1
ATOM 2830 N N . ARG B 1 171 ? 8.574 23.992 29.131 1.00 12.45 389 ARG B N 1
ATOM 2831 C CA . ARG B 1 171 ? 8.571 25.484 29.282 1.00 11.84 389 ARG B CA 1
ATOM 2832 C C . ARG B 1 171 ? 8.420 25.773 30.758 1.00 13.57 389 ARG B C 1
ATOM 2833 O O . ARG B 1 171 ? 7.545 25.214 31.472 1.00 12.89 389 ARG B O 1
ATOM 2841 N N . ASP B 1 172 ? 9.251 26.691 31.253 1.00 11.62 390 ASP B N 1
ATOM 2842 C CA . ASP B 1 172 ? 9.058 27.272 32.573 1.00 12.00 390 ASP B CA 1
ATOM 2843 C C . ASP B 1 172 ? 7.696 27.915 32.730 1.00 13.53 390 ASP B C 1
ATOM 2844 O O . ASP B 1 172 ? 7.221 28.642 31.826 1.00 14.37 390 ASP B O 1
ATOM 2849 N N . LYS B 1 173 ? 6.934 27.445 33.733 1.00 13.84 391 LYS B N 1
ATOM 2850 C CA . LYS B 1 173 ? 5.606 28.014 33.970 1.00 14.90 391 LYS B CA 1
ATOM 2851 C C . LYS B 1 173 ? 5.578 28.762 35.298 1.00 15.41 391 LYS B C 1
ATOM 2852 O O . LYS B 1 173 ? 4.547 28.883 35.949 1.00 19.74 391 LYS B O 1
ATOM 2858 N N . GLY B 1 174 ? 6.720 29.261 35.700 1.00 16.04 392 GLY B N 1
ATOM 2859 C CA . GLY B 1 174 ? 6.741 30.092 36.945 1.00 18.39 392 GLY B CA 1
ATOM 2860 C C . GLY B 1 174 ? 6.659 29.262 38.200 1.00 20.34 392 GLY B C 1
ATOM 2861 O O . GLY B 1 174 ? 7.298 28.187 38.306 1.00 16.11 392 GLY B O 1
ATOM 2862 N N . GLN B 1 175 ? 6.051 29.874 39.229 1.00 21.01 393 GLN B N 1
ATOM 2863 C CA . GLN B 1 175 ? 5.985 29.263 40.535 1.00 24.34 393 GLN B CA 1
ATOM 2864 C C . GLN B 1 175 ? 4.540 29.379 40.996 1.00 26.44 393 GLN B C 1
ATOM 2865 O O . GLN B 1 175 ? 3.756 30.247 40.537 1.00 29.27 393 GLN B O 1
ATOM 2871 N N . ILE B 1 176 ? 4.103 28.429 41.775 1.00 28.81 394 ILE B N 1
ATOM 2872 C CA . ILE B 1 176 ? 2.671 28.533 42.072 1.00 31.06 394 ILE B CA 1
ATOM 2873 C C . ILE B 1 176 ? 2.508 28.336 43.551 1.00 31.21 394 ILE B C 1
ATOM 2874 O O . ILE B 1 176 ? 3.418 27.764 44.202 1.00 29.67 394 ILE B O 1
ATOM 2879 N N . ALA B 1 177 ? 1.379 28.865 44.061 1.00 32.71 395 ALA B N 1
ATOM 2880 C CA . ALA B 1 177 ? 0.988 28.688 45.478 1.00 35.04 395 ALA B CA 1
ATOM 2881 C C . ALA B 1 177 ? 0.414 27.309 45.733 1.00 35.10 395 ALA B C 1
ATOM 2882 O O . ALA B 1 177 ? -0.635 26.970 45.176 1.00 36.27 395 ALA B O 1
ATOM 2884 N N . VAL B 1 178 ? 1.099 26.517 46.563 1.00 35.60 396 VAL B N 1
ATOM 2885 C CA . VAL B 1 178 ? 0.637 25.141 46.774 1.00 36.17 396 VAL B CA 1
ATOM 2886 C C . VAL B 1 178 ? 0.278 24.908 48.265 1.00 36.60 396 VAL B C 1
ATOM 2887 O O . VAL B 1 178 ? 1.159 25.117 49.127 1.00 36.81 396 VAL B O 1
ATOM 2891 N N . LYS B 1 179 ? -0.968 24.473 48.555 1.00 37.34 397 LYS B N 1
ATOM 2892 C CA . LYS B 1 179 ? -1.338 24.187 49.960 1.00 38.76 397 LYS B CA 1
ATOM 2893 C C . LYS B 1 179 ? -0.387 23.178 50.552 1.00 37.98 397 LYS B C 1
ATOM 2894 O O . LYS B 1 179 ? -0.148 22.115 49.963 1.00 38.09 397 LYS B O 1
ATOM 2900 N N . GLY B 1 180 ? 0.154 23.508 51.721 1.00 37.89 398 GLY B N 1
ATOM 2901 C CA . GLY B 1 180 ? 1.136 22.656 52.376 1.00 36.25 398 GLY B CA 1
ATOM 2902 C C . GLY B 1 180 ? 2.566 23.053 52.085 1.00 35.35 398 GLY B C 1
ATOM 2903 O O . GLY B 1 180 ? 3.498 22.451 52.624 1.00 34.35 398 GLY B O 1
ATOM 2904 N N . PHE B 1 181 ? 2.759 24.029 51.186 1.00 34.83 399 PHE B N 1
ATOM 2905 C CA . PHE B 1 181 ? 4.114 24.395 50.836 1.00 34.09 399 PHE B CA 1
ATOM 2906 C C . PHE B 1 181 ? 4.230 25.853 51.070 1.00 34.95 399 PHE B C 1
ATOM 2907 O O . PHE B 1 181 ? 3.493 26.662 50.497 1.00 34.97 399 PHE B O 1
ATOM 2915 N N . SER B 1 182 ? 5.113 26.162 52.006 1.00 35.46 400 SER B N 1
ATOM 2916 C CA . SER B 1 182 ? 5.317 27.526 52.443 1.00 36.15 400 SER B CA 1
ATOM 2917 C C . SER B 1 182 ? 5.906 28.350 51.308 1.00 36.19 400 SER B C 1
ATOM 2918 O O . SER B 1 182 ? 5.479 29.498 51.078 1.00 36.13 400 SER B O 1
ATOM 2921 N N . ARG B 1 183 ? 6.857 27.754 50.572 1.00 35.91 401 ARG B N 1
ATOM 2922 C CA . ARG B 1 183 ? 7.581 28.451 49.490 1.00 35.15 401 ARG B CA 1
ATOM 2923 C C . ARG B 1 183 ? 6.789 28.181 48.215 1.00 33.69 401 ARG B C 1
ATOM 2924 O O . ARG B 1 183 ? 6.260 27.038 48.078 1.00 34.39 401 ARG B O 1
ATOM 2932 N N . PRO B 1 184 ? 6.684 29.197 47.302 1.00 31.70 402 PRO B N 1
ATOM 2933 C CA . PRO B 1 184 ? 6.196 28.925 45.957 1.00 29.46 402 PRO B CA 1
ATOM 2934 C C . PRO B 1 184 ? 7.012 27.823 45.278 1.00 27.60 402 PRO B C 1
ATOM 2935 O O . PRO B 1 184 ? 8.240 27.635 45.491 1.00 26.30 402 PRO B O 1
ATOM 2939 N N . VAL B 1 185 ? 6.261 27.037 44.498 1.00 26.24 403 VAL B N 1
ATOM 2940 C CA . VAL B 1 185 ? 6.841 25.878 43.844 1.00 22.96 403 VAL B CA 1
ATOM 2941 C C . VAL B 1 185 ? 7.157 26.126 42.336 1.00 13.30 403 VAL B C 1
ATOM 2942 O O . VAL B 1 185 ? 6.238 26.522 41.627 1.00 19.33 403 VAL B O 1
ATOM 2946 N N . GLN B 1 186 ? 8.381 25.846 42.011 1.00 17.75 404 GLN B N 1
ATOM 2947 C CA . GLN B 1 186 ? 8.916 26.083 40.565 1.00 16.47 404 GLN B CA 1
ATOM 2948 C C . GLN B 1 186 ? 8.382 24.945 39.749 1.00 18.80 404 GLN B C 1
ATOM 2949 O O . GLN B 1 186 ? 8.587 23.776 40.124 1.00 19.59 404 GLN B O 1
ATOM 2955 N N . ILE B 1 187 ? 7.674 25.320 38.736 1.00 15.74 405 ILE B N 1
ATOM 2956 C CA . ILE B 1 187 ? 7.002 24.307 37.843 1.00 15.77 405 ILE B CA 1
ATOM 2957 C C . ILE B 1 187 ? 7.292 24.527 36.359 1.00 16.07 405 ILE B C 1
ATOM 2958 O O . ILE B 1 187 ? 7.631 25.614 35.890 1.00 15.19 405 ILE B O 1
ATOM 2963 N N . TYR B 1 188 ? 7.167 23.440 35.588 1.00 10.11 406 TYR B N 1
ATOM 2964 C CA . TYR B 1 188 ? 7.326 23.431 34.120 1.00 10.82 406 TYR B CA 1
ATOM 2965 C C . TYR B 1 188 ? 6.224 22.667 33.452 1.00 11.87 406 TYR B C 1
ATOM 2966 O O . TYR B 1 188 ? 5.659 21.717 34.062 1.00 10.35 406 TYR B O 1
ATOM 2975 N N . GLN B 1 189 ? 5.850 23.084 32.256 1.00 10.12 407 GLN B N 1
ATOM 2976 C CA . GLN B 1 189 ? 4.966 22.320 31.376 1.00 11.19 407 GLN B CA 1
ATOM 2977 C C . GLN B 1 189 ? 5.826 21.458 30.508 1.00 10.08 407 GLN B C 1
ATOM 2978 O O . GLN B 1 189 ? 6.825 21.902 29.893 1.00 11.20 407 GLN B O 1
ATOM 2984 N N . VAL B 1 190 ? 5.367 20.196 30.304 1.00 9.29 408 VAL B N 1
ATOM 2985 C CA . VAL B 1 190 ? 6.005 19.321 29.334 1.00 10.26 408 VAL B CA 1
ATOM 2986 C C . VAL B 1 190 ? 5.372 19.384 27.979 1.00 9.59 408 VAL B C 1
ATOM 2987 O O . VAL B 1 190 ? 4.145 19.333 27.829 1.00 10.51 408 VAL B O 1
ATOM 2991 N N . VAL B 1 191 ? 6.210 19.528 26.986 1.00 8.95 409 VAL B N 1
ATOM 2992 C CA . VAL B 1 191 ? 5.728 19.754 25.622 1.00 10.39 409 VAL B CA 1
ATOM 2993 C C . VAL B 1 191 ? 6.211 18.598 24.749 1.00 11.98 409 VAL B C 1
ATOM 2994 O O . VAL B 1 191 ? 7.390 18.274 24.714 1.00 13.88 409 VAL B O 1
ATOM 2998 N N . ASP B 1 192 ? 5.294 18.069 23.961 1.00 13.44 410 ASP B N 1
ATOM 2999 C CA . ASP B 1 192 ? 5.697 16.978 23.071 1.00 15.43 410 ASP B CA 1
ATOM 3000 C C . ASP B 1 192 ? 6.709 17.421 22.034 1.00 13.83 410 ASP B C 1
ATOM 3001 O O . ASP B 1 192 ? 6.652 18.577 21.524 1.00 14.19 410 ASP B O 1
ATOM 3006 N N . SER B 1 193 ? 7.626 16.528 21.641 1.00 13.95 411 SER B N 1
ATOM 3007 C CA . SER B 1 193 ? 8.564 16.830 20.616 1.00 14.12 411 SER B CA 1
ATOM 3008 C C . SER B 1 193 ? 9.002 15.604 19.866 1.00 16.69 411 SER B C 1
ATOM 3009 O O . SER B 1 193 ? 8.719 14.463 20.300 1.00 18.34 411 SER B O 1
ATOM 3012 N N . ARG B 1 194 ? 9.743 15.820 18.790 1.00 17.07 412 ARG B N 1
ATOM 3013 C CA . ARG B 1 194 ? 10.122 14.687 17.882 1.00 18.24 412 ARG B CA 1
ATOM 3014 C C . ARG B 1 194 ? 10.571 13.475 18.631 1.00 18.38 412 ARG B C 1
ATOM 3015 O O . ARG B 1 194 ? 10.155 12.334 18.247 1.00 23.06 412 ARG B O 1
ATOM 3023 N N . ARG B 1 195 ? 11.446 13.588 19.602 1.00 17.67 413 ARG B N 1
ATOM 3024 C CA . ARG B 1 195 ? 12.131 12.461 20.089 1.00 19.58 413 ARG B CA 1
ATOM 3025 C C . ARG B 1 195 ? 11.473 11.856 21.314 1.00 16.94 413 ARG B C 1
ATOM 3026 O O . ARG B 1 195 ? 12.096 11.142 22.065 1.00 18.06 413 ARG B O 1
ATOM 3034 N N . ASP B 1 196 ? 10.162 12.027 21.446 1.00 15.69 414 ASP B N 1
ATOM 3035 C CA . ASP B 1 196 ? 9.557 11.394 22.586 1.00 14.31 414 ASP B CA 1
ATOM 3036 C C . ASP B 1 196 ? 9.605 9.887 22.532 1.00 11.99 414 ASP B C 1
ATOM 3037 O O . ASP B 1 196 ? 9.501 9.269 21.472 1.00 14.51 414 ASP B O 1
ATOM 3042 N N . LEU B 1 197 ? 9.736 9.284 23.723 1.00 10.34 415 LEU B N 1
ATOM 3043 C CA . LEU B 1 197 ? 9.909 7.787 23.757 1.00 11.70 415 LEU B CA 1
ATOM 3044 C C . LEU B 1 197 ? 8.531 7.130 23.708 1.00 12.18 415 LEU B C 1
ATOM 3045 O O . LEU B 1 197 ? 7.671 7.330 24.639 1.00 11.83 415 LEU B O 1
ATOM 3050 N N . GLY B 1 198 ? 8.295 6.368 22.636 1.00 12.16 416 GLY B N 1
ATOM 3051 C CA . GLY B 1 198 ? 7.035 5.723 22.426 1.00 12.89 416 GLY B CA 1
ATOM 3052 C C . GLY B 1 198 ? 5.961 6.676 22.028 1.00 16.72 416 GLY B C 1
ATOM 3053 O O . GLY B 1 198 ? 6.197 7.921 21.995 1.00 20.25 416 GLY B O 1
#

CATH classification: 3.30.70.1230

Sequence (391 aa):
ETQRKKLTVFFSDIRGFTELSEELEAEALTDLLNNYLNEMSKIALKYGGTIDKFVGDCVMVFFGDPSTQGAKKDAVAAVSMGIAMRKHMKVLRQQWRAQGITKPLEIRMGINTGYCTVGNFGADTRMDYTIIGREVNLASRLESASEAGEILISHETYSLIKDVIMCRDKGQIAVKGFSRPVQIYQVVDSRRDLGLETQRKKLTVFFSDIRGFTELSEELEAEALTDLLNNYLNEMSKIALKYGGTIDKFVGDCVMVFFGDPSTQGAKKDAVAAVSMGIAMRKHMKVLRQQWRAQGITKPLEIRMGINTGYCTVGNFGADTRMDYTIIGREVNLASRLESASEAGEILISHETYSLIKDVIMCRDKGQIAVKGFSRPVQIYQVVDSRRDLG

Secondary structure (DSSP, 8-state):
--EEEEEEEEEEEEETHHHHHTTS-HHHHHHHHHHHHHHHHHHHHHHT-EEEEEETTEEEEEESSSS-S-HHHHHHHHHHHHHHHHHHHHHHHHHHHTTT--S--EEEEEEEEEEEEEEEEEETTEEEEEEESHHHHHHHHHHHHPPTT-EEEEHHHHHHHTTTS-EEEEEEE--TT-SSPEEEEEE---TT---/---EEEEEEEEEEEEETHHHHHHHS-HHHHHHHHHHHHHHHHHHHHHHT-EEEEEETTEEEEEESSSS-S-HHHHHHHHHHHHHHHHHHHHHHHHHHHHTT--S--EEEEEEEEEEEEEEEEEETTEEEEEEESHHHHHHHHHHHH--TT-EEEEHHHHHHHTTTS-EEEEEEE--TT-SSPEEEEEE---TT-B-

Organism: Pseudomonas aeruginosa (strain ATCC 15692 / DSM 22644 / CIP 104116 / JCM 14847 / LMG 12228 / 1C / PRS 101 / PAO1) (NCBI:txid208964)

InterPro domains:
  IPR001054 Adenylyl cyclase class-3/4/guanylyl cyclase [PF00211] (225-408)
  IPR001054 Adenylyl cyclase class-3/4/guanylyl cyclase [PS50125] (229-364)
  IPR001054 Adenylyl cyclase class-3/4/guanylyl cyclase [SM00044] (188-398)
  IPR001054 Adenylyl cyclase class-3/4/guanylyl cyclase [cd07302] (228-408)
  IPR007894 MASE2 [PF05230] (19-108)
  IPR029787 Nucleotide cyclase [G3DSA:3.30.70.1230] (219-416)
  IPR029787 Nucleotide cyclase [SSF55073] (221-410)
  IPR050697 Adenylyl/Guanylyl Cyclase Class-3/4 [PTHR43081] (91-424)

Nearest PDB structures (foldseek):
  3r5g-assembly2_B  TM=1.003E+00  e=1.422E-38  Pseudomonas aeruginosa
  2w01-assembly1_B  TM=9.423E-01  e=1.722E-19  Synechocystis sp. PCC 6803
  6fht-assembly1_A  TM=9.343E-01  e=7.451E-19  unclassified
  1wc5-assembly1_A  TM=9.435E-01  e=4.075E-18  Limnospira platensis
  6yii-assembly1_A  TM=8.801E-01  e=5.332E-10  Pseudomonas aeruginosa